Protein AF-A0A953Z7R6-F1 (afdb_monomer_lite)

Secondary structure (DSSP, 8-state):
----HHHHHT-BGGGS---HHHHHHHHHTT--BHHHHHH--HHHHTTSTT--HHHHHHHHHHHHHHHHH-----GGGS-TTSBHHHH---HHHHHHHHTT--BHHHHHHS-HHHHHTSTT--HHHHHHHHHHHSS----TTTTS-HHHHS-BGGGS---HHHHHHHHHTT--BHHHHHHHHHH-TTSS-HHHHHHHHHHHHHHHHHHHSTTTTTSSSS--HHHHHHHHHHTS-HHHHHHHHHHHTSSSS---HHHHHHHHT--HHHHHHHHHHHHHHHHHHHHHHHHHHHHHHHHHHHHTTTEE-GGGSPTTSTT-TTTS-GGGTTHHHHHHHHH-TTT-EEETTEEESS-HHHHHHHHHHHHHHT-GGG-SEEHHHHHHHHHHTT----HHHHHHIIIIIS-EEEEEETTTEEEEEE---SHHHHHHHHHHHTSS---HHHHHHHHHHHH--

pLDDT: mean 79.8, std 13.79, range [37.88, 96.5]

Foldseek 3Di:
DFCDLVNQQADFPVLDPADPLLVQLCVVLVNTGLVSLLPDDQVRSVVRPPDHPVSSVVSNVRSCCSSPPVPGLDPVQQPQADFLVVQDPQPLSVQCVVVVNGGLNSLVPDDLVVSCVRPPDDSVSSSVSCCRSSVRPCQPVNPDDVVQQAAFPVVFPADPQLVVLCVVVVNTGPVSVSVVCVVPVPSDPPVRVVRSVVRSVVVVVCVPPPLNVQCPPLRFQVSLLVVLLVQDDPVLNVLLCQQLPLPHPRDDLVRVCVVVVHDSVVSVVSLVVSLVSCCVVPVSSLVVLLVQLVVQCVVVQFKDALVSGDVSDNLNLVRSDPRRSCSSLSSNCSNCQVQWDDDDRMIGRQHPVLLVVLLVLCCVCPPQVNDWDALVVSQVVCVVVVSHGTPVSNVCCLCPVVVWDWDQDPVRGIITHRRQDDPVSLLVVLVVVVVDDDDPVVSVVVSCVPPPD

Sequence (453 aa):
MTIDREARLAFELAHLQLNKRARDACQHLGLTTVAEALGCTESEFTTAPNCGRKTFESLRQRLHGFVEHAPDIDLSTLALDRELADVSRSPVVAVLAKAGFTTVGHFATTPPEELCTIRGVDADALRRLSQEVLAPIPNGSALLPDELLELRLDELILPDTAVRVVRERGLTTVGDLLSAERDEPDFLDPIGLAAVRREIARTVRRGTDPIVPTLGRESLFEPLLACLLDRIEDAAGLLLTLRIGLDQPAKQPWQIAAEQRRAEAEVLAAETAMRRLLAEECSAVLDRFARTIRSELAATDAILTPDRATPGGLLDPGRAGRAHRDAPLRLAALLFPDEFYFHDGFLSDCPPERHSRVVRALRELCDRDLLPRRLDEVRSELSDRSLETSHEVVVYVLRKSLQRSIEIDADRGEWVHVRVTTVADRLFTLLDEHDEPVPLDTLMFDYRGRHRR

Structure (mmCIF, N/CA/C/O backbone):
data_AF-A0A953Z7R6-F1
#
_entry.id   AF-A0A953Z7R6-F1
#
loop_
_atom_site.group_PDB
_atom_site.id
_atom_site.type_symbol
_atom_site.label_atom_id
_atom_site.label_alt_id
_atom_site.label_comp_id
_atom_site.label_asym_id
_atom_site.label_entity_id
_atom_site.label_seq_id
_atom_site.pdbx_PDB_ins_code
_atom_site.Cartn_x
_atom_site.Cartn_y
_atom_site.Cartn_z
_atom_site.occupancy
_atom_site.B_iso_or_equiv
_atom_site.auth_seq_id
_atom_site.auth_comp_id
_atom_site.auth_asym_id
_atom_site.auth_atom_id
_atom_site.pdbx_PDB_model_num
ATOM 1 N N . MET A 1 1 ? -45.433 -11.188 28.178 1.00 38.50 1 MET A N 1
ATOM 2 C CA . MET A 1 1 ? -46.562 -10.263 28.416 1.00 38.50 1 MET A CA 1
ATOM 3 C C . MET A 1 1 ? -46.243 -9.008 27.626 1.00 38.50 1 MET A C 1
ATOM 5 O O . MET A 1 1 ? -45.285 -8.331 27.967 1.00 38.50 1 MET A O 1
ATOM 9 N N . THR A 1 2 ? -46.924 -8.781 26.509 1.00 38.72 2 THR A N 1
ATOM 10 C CA . THR A 1 2 ? -46.667 -7.656 25.598 1.00 38.72 2 THR A CA 1
ATOM 11 C C . THR A 1 2 ? -47.035 -6.353 26.306 1.00 38.72 2 THR A C 1
ATOM 13 O O . THR A 1 2 ? -48.151 -6.235 26.812 1.00 38.72 2 THR A O 1
ATOM 16 N N . ILE A 1 3 ? -46.107 -5.397 26.410 1.00 52.41 3 ILE A N 1
ATOM 17 C CA . ILE A 1 3 ? -46.421 -4.090 27.001 1.00 52.41 3 ILE A CA 1
ATOM 18 C C . ILE A 1 3 ? -47.136 -3.282 25.922 1.00 52.41 3 ILE A C 1
ATOM 20 O O . ILE A 1 3 ? -46.496 -2.749 25.012 1.00 52.41 3 ILE A O 1
ATOM 24 N N . ASP A 1 4 ? -48.463 -3.227 26.030 1.00 68.56 4 ASP A N 1
ATOM 25 C CA . ASP A 1 4 ? -49.331 -2.455 25.144 1.00 68.56 4 ASP A CA 1
ATOM 26 C C . ASP A 1 4 ? -48.874 -0.986 25.066 1.00 68.56 4 ASP A C 1
ATOM 28 O O . ASP A 1 4 ? -48.318 -0.423 26.015 1.00 68.56 4 ASP A O 1
ATOM 32 N N . ARG A 1 5 ? -49.110 -0.341 23.925 1.00 73.50 5 ARG A N 1
ATOM 33 C CA . ARG A 1 5 ? -48.762 1.059 23.660 1.00 73.50 5 ARG A CA 1
ATOM 34 C C . ARG A 1 5 ? -49.305 1.996 24.741 1.00 73.50 5 ARG A C 1
ATOM 36 O O . ARG A 1 5 ? -48.627 2.957 25.101 1.00 73.50 5 ARG A O 1
ATOM 43 N N . GLU A 1 6 ? -50.485 1.705 25.284 1.00 72.81 6 GLU A N 1
ATOM 44 C CA . GLU A 1 6 ? -51.064 2.455 26.405 1.00 72.81 6 GLU A CA 1
ATOM 45 C C . GLU A 1 6 ? -50.211 2.352 27.679 1.00 72.81 6 GLU A C 1
ATOM 47 O O . GLU A 1 6 ? -49.948 3.362 28.332 1.00 72.81 6 GLU A O 1
ATOM 52 N N . ALA A 1 7 ? -49.673 1.168 27.983 1.00 72.19 7 ALA A N 1
ATOM 53 C CA . ALA A 1 7 ? -48.764 0.972 29.111 1.00 72.19 7 ALA A CA 1
ATOM 54 C C . ALA A 1 7 ? -47.403 1.665 28.895 1.00 72.19 7 ALA A C 1
ATOM 56 O O . ALA A 1 7 ? -46.804 2.156 29.851 1.00 72.19 7 ALA A O 1
ATOM 57 N N . ARG A 1 8 ? -46.936 1.786 27.642 1.00 77.94 8 ARG A N 1
ATOM 58 C CA . ARG A 1 8 ? -45.715 2.549 27.306 1.00 77.94 8 ARG A CA 1
ATOM 59 C C . ARG A 1 8 ? -45.897 4.055 27.506 1.00 77.94 8 ARG A C 1
ATOM 61 O O . ARG A 1 8 ? -44.961 4.737 27.915 1.00 77.94 8 ARG A O 1
ATOM 68 N N . LEU A 1 9 ? -47.092 4.579 27.239 1.00 81.38 9 LEU A N 1
ATOM 69 C CA . LEU A 1 9 ? -47.421 5.992 27.451 1.00 81.38 9 LEU A CA 1
ATOM 70 C C . LEU A 1 9 ? -47.539 6.347 28.941 1.00 81.38 9 LEU A C 1
ATOM 72 O O . LEU A 1 9 ? -47.133 7.440 29.336 1.00 81.38 9 LEU A O 1
ATOM 76 N N . ALA A 1 10 ? -48.025 5.415 29.763 1.00 82.25 10 ALA A N 1
ATOM 77 C CA . ALA A 1 10 ? -48.103 5.562 31.218 1.00 82.25 10 ALA A CA 1
ATOM 78 C C . ALA A 1 10 ? -46.755 5.362 31.942 1.00 82.25 10 ALA A C 1
ATOM 80 O O . ALA A 1 10 ? -46.678 5.533 33.156 1.00 82.25 10 ALA A O 1
ATOM 81 N N . PHE A 1 11 ? -45.690 4.997 31.223 1.00 80.38 11 PHE A N 1
ATOM 82 C CA . PHE A 1 11 ? -44.392 4.679 31.813 1.00 80.38 11 PHE A CA 1
ATOM 83 C C . PHE A 1 11 ? -43.724 5.912 32.442 1.00 80.38 11 PHE A C 1
ATOM 85 O O . PHE A 1 11 ? -43.719 6.997 31.852 1.00 80.38 11 PHE A O 1
ATOM 92 N N . GLU A 1 12 ? -43.126 5.750 33.626 1.00 82.19 12 GLU A N 1
ATOM 93 C CA . GLU A 1 12 ? -42.490 6.859 34.342 1.00 82.19 12 GLU A CA 1
ATOM 94 C C . GLU A 1 12 ? -41.149 7.269 33.711 1.00 82.19 12 GLU A C 1
ATOM 96 O O . GLU A 1 12 ? -40.256 6.449 33.466 1.00 82.19 12 GLU A O 1
ATOM 101 N N . LEU A 1 13 ? -40.949 8.577 33.529 1.00 81.19 13 LEU A N 1
ATOM 102 C CA . LEU A 1 13 ? -39.714 9.147 32.974 1.00 81.19 13 LEU A CA 1
ATOM 103 C C . LEU A 1 13 ? -38.486 8.864 33.850 1.00 81.19 13 LEU A C 1
ATOM 105 O O . LEU A 1 13 ? -37.363 8.835 33.340 1.00 81.19 13 LEU A O 1
ATOM 109 N N . ALA A 1 14 ? -38.685 8.638 35.154 1.00 74.25 14 ALA A N 1
ATOM 110 C CA . ALA A 1 14 ? -37.623 8.302 36.103 1.00 74.25 14 ALA A CA 1
ATOM 111 C C . ALA A 1 14 ? -36.873 7.015 35.719 1.00 74.25 14 ALA A C 1
ATOM 113 O O . ALA A 1 14 ? -35.686 6.870 36.024 1.00 74.25 14 ALA A O 1
ATOM 114 N N . HIS A 1 15 ? -37.544 6.107 35.008 1.00 75.19 15 HIS A N 1
ATOM 115 C CA . HIS A 1 15 ? -36.991 4.832 34.568 1.00 75.19 15 HIS A CA 1
ATOM 116 C C . HIS A 1 15 ? -36.344 4.893 33.178 1.00 75.19 15 HIS A C 1
ATOM 118 O O . HIS A 1 15 ? -35.695 3.932 32.765 1.00 75.19 15 HIS A O 1
ATOM 124 N N . LEU A 1 16 ? -36.445 6.024 32.470 1.00 75.81 16 LEU A N 1
ATOM 125 C CA . LEU A 1 16 ? -35.805 6.212 31.171 1.00 75.81 16 LEU A CA 1
ATOM 126 C C . LEU A 1 16 ? -34.398 6.806 31.304 1.00 75.81 16 LEU A C 1
ATOM 128 O O . LEU A 1 16 ? -34.116 7.701 32.108 1.00 75.81 16 LEU A O 1
ATOM 132 N N . GLN A 1 17 ? -33.489 6.339 30.443 1.00 80.00 17 GLN A N 1
ATOM 133 C CA . GLN A 1 17 ? -32.124 6.862 30.348 1.00 80.00 17 GLN A CA 1
ATOM 134 C C . GLN A 1 17 ? -32.084 8.222 29.634 1.00 80.00 17 GLN A C 1
ATOM 136 O O . GLN A 1 17 ? -31.568 8.362 28.526 1.00 80.00 17 GLN A O 1
ATOM 141 N N . LEU A 1 18 ? -32.636 9.248 30.275 1.00 83.62 18 LEU A N 1
ATOM 142 C CA . LEU A 1 18 ? -32.556 10.624 29.802 1.00 83.62 18 LEU A CA 1
ATOM 143 C C . LEU A 1 18 ? -31.199 11.243 30.158 1.00 83.62 18 LEU A C 1
ATOM 145 O O . LEU A 1 18 ? -30.599 10.941 31.198 1.00 83.62 18 LEU A O 1
ATOM 149 N N . ASN A 1 19 ? -30.716 12.144 29.302 1.00 86.75 19 ASN A N 1
ATOM 150 C CA . ASN A 1 19 ? -29.566 12.972 29.652 1.00 86.75 19 ASN A CA 1
ATOM 151 C C . ASN A 1 19 ? -29.927 13.881 30.846 1.00 86.75 19 ASN A C 1
ATOM 153 O O . ASN A 1 19 ? -31.097 14.200 31.065 1.00 86.75 19 ASN A O 1
ATOM 157 N N . LYS A 1 20 ? -28.921 14.289 31.632 1.00 88.12 20 LYS A N 1
ATOM 158 C CA . LYS A 1 20 ? -29.140 15.035 32.884 1.00 88.12 20 LYS A CA 1
ATOM 159 C C . LYS A 1 20 ? -29.998 16.292 32.678 1.00 88.12 20 LYS A C 1
ATOM 161 O O . LYS A 1 20 ? -30.946 16.495 33.417 1.00 88.12 20 LYS A O 1
ATOM 166 N N . ARG A 1 21 ? -29.724 17.074 31.627 1.00 90.75 21 ARG A N 1
ATOM 167 C CA . ARG A 1 21 ? -30.460 18.316 31.327 1.00 90.75 21 ARG A CA 1
ATOM 168 C C . ARG A 1 21 ? -31.938 18.059 31.026 1.00 90.75 21 ARG A C 1
ATOM 170 O O . ARG A 1 21 ? -32.793 18.752 31.556 1.00 90.75 21 ARG A O 1
ATOM 177 N N . ALA A 1 22 ? -32.237 17.046 30.215 1.00 90.62 22 ALA A N 1
ATOM 178 C CA . ALA A 1 22 ? -33.606 16.666 29.888 1.00 90.62 22 ALA A CA 1
ATOM 179 C C . ALA A 1 22 ? -34.359 16.145 31.119 1.00 90.62 22 ALA A C 1
ATOM 181 O O . ALA A 1 22 ? -35.521 16.493 31.303 1.00 90.62 22 ALA A O 1
ATOM 182 N N . ARG A 1 23 ? -33.693 15.364 31.983 1.00 91.31 23 ARG A N 1
ATOM 183 C CA . ARG A 1 23 ? -34.273 14.894 33.249 1.00 91.31 23 ARG A CA 1
ATOM 184 C C . ARG A 1 23 ? -34.603 16.061 34.181 1.00 91.31 23 ARG A C 1
ATOM 186 O O . ARG A 1 23 ? -35.727 16.135 34.664 1.00 91.31 23 ARG A O 1
ATOM 193 N N . ASP A 1 24 ? -33.653 16.972 34.383 1.00 90.25 24 ASP A N 1
ATOM 194 C CA . ASP A 1 24 ? -33.822 18.135 35.259 1.00 90.25 24 ASP A CA 1
ATOM 195 C C . ASP A 1 24 ? -34.957 19.050 34.748 1.00 90.25 24 ASP A C 1
ATOM 197 O O . ASP A 1 24 ? -35.752 19.551 35.541 1.00 90.25 24 ASP A O 1
ATOM 201 N N . ALA A 1 25 ? -35.103 19.210 33.426 1.00 91.81 25 ALA A N 1
ATOM 202 C CA . ALA A 1 25 ? -36.224 19.944 32.833 1.00 91.81 25 ALA A CA 1
ATOM 203 C C . ALA A 1 25 ? -37.575 19.240 32.992 1.00 91.81 25 ALA A C 1
ATOM 205 O O . ALA A 1 25 ? -38.554 19.901 33.325 1.00 91.81 25 ALA A O 1
ATOM 206 N N . CYS A 1 26 ? -37.642 17.918 32.807 1.00 92.75 26 CYS A N 1
ATOM 207 C CA . CYS A 1 26 ? -38.880 17.170 33.046 1.00 92.75 26 CYS A CA 1
ATOM 208 C C . CYS A 1 26 ? -39.321 17.295 34.510 1.00 92.75 26 CYS A C 1
ATOM 210 O O . CYS A 1 26 ? -40.489 17.554 34.774 1.00 92.75 26 CYS A O 1
ATOM 212 N N . GLN A 1 27 ? -38.376 17.213 35.451 1.00 91.81 27 GLN A N 1
ATOM 213 C CA . GLN A 1 27 ? -38.646 17.422 36.875 1.00 91.81 27 GLN A CA 1
ATOM 214 C C . GLN A 1 27 ? -39.111 18.851 37.176 1.00 91.81 27 GLN A C 1
ATOM 216 O O . GLN A 1 27 ? -40.065 19.034 37.926 1.00 91.81 27 GLN A O 1
ATOM 221 N N . HIS A 1 28 ? -38.473 19.862 36.577 1.00 91.62 28 HIS A N 1
ATOM 222 C CA . HIS A 1 28 ? -38.863 21.262 36.753 1.00 91.62 28 HIS A CA 1
ATOM 223 C C . HIS A 1 28 ? -40.287 21.544 36.257 1.00 91.62 28 HIS A C 1
ATOM 225 O O . HIS A 1 28 ? -41.016 22.313 36.877 1.00 91.62 28 HIS A O 1
ATOM 231 N N . LEU A 1 29 ? -40.681 20.899 35.159 1.00 91.62 29 LEU A N 1
ATOM 232 C CA . LEU A 1 29 ? -41.995 21.044 34.535 1.00 91.62 29 LEU A CA 1
ATOM 233 C C . LEU A 1 29 ? -43.055 20.102 35.130 1.00 91.62 29 LEU A C 1
ATOM 235 O O . LEU A 1 29 ? -44.195 20.119 34.678 1.00 91.62 29 LEU A O 1
ATOM 239 N N . GLY A 1 30 ? -42.697 19.285 36.126 1.00 93.12 30 GLY A N 1
ATOM 240 C CA . GLY A 1 30 ? -43.613 18.329 36.752 1.00 93.12 30 GLY A CA 1
ATOM 241 C C . GLY A 1 30 ? -44.054 17.189 35.830 1.00 93.12 30 GLY A C 1
ATOM 242 O O . GLY A 1 30 ? -45.098 16.593 36.067 1.00 93.12 30 GLY A O 1
ATOM 243 N N . LEU A 1 31 ? -43.279 16.889 34.784 1.00 93.88 31 LEU A N 1
ATOM 244 C CA . LEU A 1 31 ? -43.552 15.799 33.851 1.00 93.88 31 LEU A CA 1
ATOM 245 C C . LEU A 1 31 ? -43.076 14.489 34.481 1.00 93.88 31 LEU A C 1
ATOM 247 O O . LEU A 1 31 ? -41.888 14.322 34.776 1.00 93.88 31 LEU A O 1
ATOM 251 N N . THR A 1 32 ? -44.004 13.563 34.682 1.00 88.19 32 THR A N 1
ATOM 252 C CA . THR A 1 32 ? -43.776 12.280 35.351 1.00 88.19 32 THR A CA 1
ATOM 253 C C . THR A 1 32 ? -43.855 11.102 34.388 1.00 88.19 32 THR A C 1
ATOM 255 O O . THR A 1 32 ? -43.102 10.142 34.557 1.00 88.19 32 THR A O 1
ATOM 258 N N . THR A 1 33 ? -44.667 11.197 33.331 1.00 91.81 33 THR A N 1
ATOM 259 C CA . THR A 1 33 ? -44.896 10.103 32.370 1.00 91.81 33 THR A CA 1
ATOM 260 C C . THR A 1 33 ? -44.428 10.418 30.945 1.00 91.81 33 THR A C 1
ATOM 262 O O . THR A 1 33 ? -44.232 11.575 30.557 1.00 91.81 33 THR A O 1
ATOM 265 N N . VAL A 1 34 ? -44.253 9.371 30.130 1.00 87.94 34 VAL A N 1
ATOM 266 C CA . VAL A 1 34 ? -43.929 9.492 28.695 1.00 87.94 34 VAL A CA 1
ATOM 267 C C . VAL A 1 34 ? -45.002 10.281 27.941 1.00 87.94 34 VAL A C 1
ATOM 269 O O . VAL A 1 34 ? -44.660 11.123 27.109 1.00 87.94 34 VAL A O 1
ATOM 272 N N . ALA A 1 35 ? -46.283 10.053 28.245 1.00 89.56 35 ALA A N 1
ATOM 273 C CA . ALA A 1 35 ? -47.396 10.786 27.644 1.00 89.56 35 ALA A CA 1
ATOM 274 C C . ALA A 1 35 ? -47.308 12.295 27.913 1.00 89.56 35 ALA A C 1
ATOM 276 O O . ALA A 1 35 ? -47.417 13.096 26.984 1.00 89.56 35 ALA A O 1
ATOM 277 N N . GLU A 1 36 ? -47.053 12.677 29.166 1.00 89.62 36 GLU A N 1
ATOM 278 C CA . GLU A 1 36 ? -46.907 14.078 29.573 1.00 89.62 36 GLU A CA 1
ATOM 279 C C . GLU A 1 36 ? -45.730 14.749 28.857 1.00 89.62 36 GLU A C 1
ATOM 281 O O . GLU A 1 36 ? -45.866 15.853 28.328 1.00 89.62 36 GLU A O 1
ATOM 286 N N . ALA A 1 37 ? -44.585 14.067 28.761 1.00 91.69 37 ALA A N 1
ATOM 287 C CA . ALA A 1 37 ? -43.420 14.615 28.071 1.00 91.69 37 ALA A CA 1
ATOM 288 C C . ALA A 1 37 ? -43.586 14.712 26.548 1.00 91.69 37 ALA A C 1
ATOM 290 O O . ALA A 1 37 ? -43.045 15.637 25.941 1.00 91.69 37 ALA A O 1
ATOM 291 N N . LEU A 1 38 ? -44.338 13.804 25.920 1.00 91.12 38 LEU A N 1
ATOM 292 C CA . LEU A 1 38 ? -44.672 13.891 24.493 1.00 91.12 38 LEU A CA 1
ATOM 293 C C . LEU A 1 38 ? -45.708 14.983 24.190 1.00 91.12 38 LEU A C 1
ATOM 295 O O . LEU A 1 38 ? -45.690 15.537 23.088 1.00 91.12 38 LEU A O 1
ATOM 299 N N . GLY A 1 39 ? -46.587 15.284 25.150 1.00 89.50 39 GLY A N 1
ATOM 300 C CA . GLY A 1 39 ? -47.562 16.373 25.070 1.00 89.50 39 GLY A CA 1
ATOM 301 C C . GLY A 1 39 ? -46.963 17.766 25.284 1.00 89.50 39 GLY A C 1
ATOM 302 O O . GLY A 1 39 ? -47.569 18.749 24.867 1.00 89.50 39 GLY A O 1
ATOM 303 N N . CYS A 1 40 ? -45.774 17.856 25.885 1.00 91.75 40 CYS A N 1
ATOM 304 C CA . CYS A 1 40 ? -45.079 19.116 26.140 1.00 91.75 40 CYS A CA 1
ATOM 305 C C . CYS A 1 40 ? -44.565 19.753 24.836 1.00 91.75 40 CYS A C 1
ATOM 307 O O . CYS A 1 40 ? -43.869 19.123 24.030 1.00 91.75 40 CYS A O 1
ATOM 309 N N . THR A 1 41 ? -44.901 21.025 24.620 1.00 92.81 41 THR A N 1
ATOM 310 C CA . THR A 1 41 ? -44.446 21.787 23.450 1.00 92.81 41 THR A CA 1
ATOM 311 C C . THR A 1 41 ? -43.006 22.271 23.617 1.00 92.81 41 THR A C 1
ATOM 313 O O . THR A 1 41 ? -42.503 22.434 24.728 1.00 92.81 41 THR A O 1
ATOM 316 N N . GLU A 1 42 ? -42.323 22.566 22.505 1.00 92.44 42 GLU A N 1
ATOM 317 C CA . GLU A 1 42 ? -40.961 23.123 22.550 1.00 92.44 42 GLU A CA 1
ATOM 318 C C . GLU A 1 42 ? -40.912 24.434 23.349 1.00 92.44 42 GLU A C 1
ATOM 320 O O . GLU A 1 42 ? -39.986 24.661 24.132 1.00 92.44 42 GLU A O 1
ATOM 325 N N . SER A 1 43 ? -41.928 25.286 23.182 1.00 88.38 43 SER A N 1
ATOM 326 C CA . SER A 1 43 ? -42.052 26.554 23.901 1.00 88.38 43 SER A CA 1
ATOM 327 C C . SER A 1 43 ? -42.182 26.363 25.405 1.00 88.38 43 SER A C 1
ATOM 329 O O . SER A 1 43 ? -41.556 27.104 26.149 1.00 88.38 43 SER A O 1
ATOM 331 N N . GLU A 1 44 ? -42.945 25.367 25.859 1.00 89.62 44 GLU A N 1
ATOM 332 C CA . GLU A 1 44 ? -43.081 25.050 27.286 1.00 89.62 44 GLU A CA 1
ATOM 333 C C . GLU A 1 44 ? -41.788 24.438 27.827 1.00 89.62 44 GLU A C 1
ATOM 335 O O . GLU A 1 44 ? -41.288 24.859 28.869 1.00 89.62 44 GLU A O 1
ATOM 340 N N . PHE A 1 45 ? -41.179 23.512 27.082 1.00 92.19 45 PHE A N 1
ATOM 341 C CA . PHE A 1 45 ? -39.968 22.825 27.519 1.00 92.19 45 PHE A CA 1
ATOM 342 C C . PHE A 1 45 ? -38.761 23.759 27.661 1.00 92.19 45 PHE A C 1
ATOM 344 O O . PHE A 1 45 ? -37.953 23.623 28.580 1.00 92.19 45 PHE A O 1
ATOM 351 N N . THR A 1 46 ? -38.634 24.733 26.760 1.00 90.00 46 THR A N 1
ATOM 352 C CA . THR A 1 46 ? -37.534 25.711 26.771 1.00 90.00 46 THR A CA 1
ATOM 353 C C . THR A 1 46 ? -37.672 26.785 27.851 1.00 90.00 46 THR A C 1
ATOM 355 O O . THR A 1 46 ? -36.721 27.533 28.070 1.00 90.00 46 THR A O 1
ATOM 358 N N . THR A 1 47 ? -38.794 26.833 28.584 1.00 90.19 47 THR A N 1
ATOM 359 C CA . THR A 1 47 ? -38.901 27.658 29.800 1.00 90.19 47 THR A CA 1
ATOM 360 C C . THR A 1 47 ? -38.093 27.094 30.971 1.00 90.19 47 THR A C 1
ATOM 362 O O . THR A 1 47 ? -37.734 27.844 31.881 1.00 90.19 47 THR A O 1
ATOM 365 N N . ALA A 1 48 ? -37.757 25.797 30.944 1.00 90.44 48 ALA A N 1
ATOM 366 C CA . ALA A 1 48 ? -36.955 25.171 31.984 1.00 90.44 48 ALA A CA 1
ATOM 367 C C . ALA A 1 48 ? -35.495 25.670 31.950 1.00 90.44 48 ALA A C 1
ATOM 369 O O . ALA A 1 48 ? -34.882 25.772 30.879 1.00 90.44 48 ALA A O 1
ATOM 370 N N . PRO A 1 49 ? -34.886 25.946 33.118 1.00 85.31 49 PRO A N 1
ATOM 371 C CA . PRO A 1 49 ? -33.537 26.488 33.186 1.00 85.31 49 PRO A CA 1
ATOM 372 C C . PRO A 1 49 ? -32.513 25.537 32.553 1.00 85.31 49 PRO A C 1
ATOM 374 O O . PRO A 1 49 ? -32.547 24.323 32.747 1.00 85.31 49 PRO A O 1
ATOM 377 N N . ASN A 1 50 ? -31.553 26.109 31.821 1.00 85.44 50 ASN A N 1
ATOM 378 C CA . ASN A 1 50 ? -30.458 25.389 31.154 1.00 85.44 50 ASN A CA 1
ATOM 379 C C . ASN A 1 50 ? -30.892 24.364 30.087 1.00 85.44 50 ASN A C 1
ATOM 381 O O . ASN A 1 50 ? -30.110 23.471 29.734 1.00 85.44 50 ASN A O 1
ATOM 385 N N . CYS A 1 51 ? -32.098 24.509 29.532 1.00 86.50 51 CYS A N 1
ATOM 386 C CA . CYS A 1 51 ? -32.577 23.703 28.417 1.00 86.50 51 CYS A CA 1
ATOM 387 C C . CYS A 1 51 ? -32.807 24.548 27.168 1.00 86.50 51 CYS A C 1
ATOM 389 O O . CYS A 1 51 ? -33.380 25.628 27.211 1.00 86.50 51 CYS A O 1
ATOM 391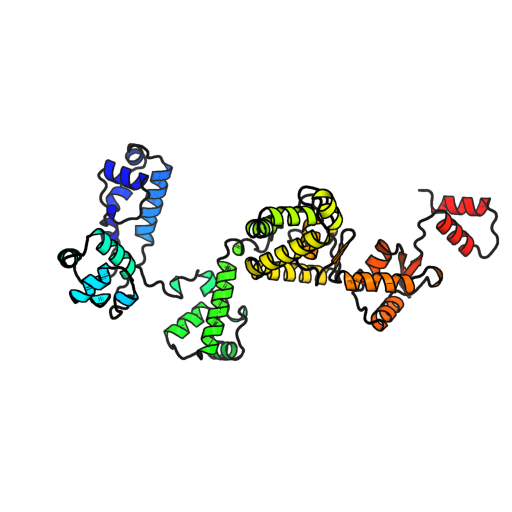 N N . GLY A 1 52 ? -32.320 24.044 26.036 1.00 87.44 52 GLY A N 1
ATOM 392 C CA . GLY A 1 52 ? -32.521 24.656 24.729 1.00 87.44 52 GLY A CA 1
ATOM 393 C C . GLY A 1 52 ? -33.115 23.651 23.754 1.00 87.44 52 GLY A C 1
ATOM 394 O O . GLY A 1 52 ? -33.207 22.459 24.053 1.00 87.44 52 GLY A O 1
ATOM 395 N N . ARG A 1 53 ? -33.448 24.130 22.556 1.00 89.25 53 ARG A N 1
ATOM 396 C CA . ARG A 1 53 ? -34.064 23.347 21.477 1.00 89.25 53 ARG A CA 1
ATOM 397 C C . ARG A 1 53 ? -33.414 21.978 21.234 1.00 89.25 53 ARG A C 1
ATOM 399 O O . ARG A 1 53 ? -34.111 20.977 21.157 1.00 89.25 53 ARG A O 1
ATOM 406 N N . LYS A 1 54 ? -32.078 21.900 21.229 1.00 86.88 54 LYS A N 1
ATOM 407 C CA . LYS A 1 54 ? -31.350 20.627 21.047 1.00 86.88 54 LYS A CA 1
ATOM 408 C C . LYS A 1 54 ? -31.652 19.586 22.134 1.00 86.88 54 LYS A C 1
ATOM 410 O O . LYS A 1 54 ? -31.701 18.393 21.852 1.00 86.88 54 LYS A O 1
ATOM 415 N N . THR A 1 55 ? -31.845 20.022 23.380 1.00 90.19 55 THR A N 1
ATOM 416 C CA . THR A 1 55 ? -32.214 19.126 24.487 1.00 90.19 55 THR A CA 1
ATOM 417 C C . THR A 1 55 ? -33.633 18.592 24.293 1.00 90.19 55 THR A C 1
ATOM 419 O O . THR A 1 55 ? -33.868 17.410 24.529 1.00 90.19 55 THR A O 1
ATOM 422 N N . PHE A 1 56 ? -34.551 19.441 23.819 1.00 91.38 56 PHE A N 1
ATOM 423 C CA . PHE A 1 56 ? -35.931 19.061 23.515 1.00 91.38 56 PHE A CA 1
ATOM 424 C C . PHE A 1 56 ? -36.023 18.081 22.335 1.00 91.38 56 PHE A C 1
ATOM 426 O O . PHE A 1 56 ? -36.682 17.051 22.443 1.00 91.38 56 PHE A O 1
ATOM 433 N N . GLU A 1 57 ? -35.304 18.345 21.240 1.00 88.50 57 GLU A N 1
ATOM 434 C CA . GLU A 1 57 ? -35.233 17.445 20.079 1.00 88.50 57 GLU A CA 1
ATOM 435 C C . GLU A 1 57 ? -34.676 16.066 20.477 1.00 88.50 57 GLU A C 1
ATOM 437 O O . GLU A 1 57 ? -35.265 15.038 20.142 1.00 88.50 57 GLU A O 1
ATOM 442 N N . SER A 1 58 ? -33.603 16.038 21.278 1.00 87.00 58 SER A N 1
ATOM 443 C CA . SER A 1 58 ? -33.021 14.795 21.804 1.00 87.00 58 SER A CA 1
ATOM 444 C C . SER A 1 58 ? -33.987 14.026 22.714 1.00 87.00 58 SER A C 1
ATOM 446 O O . SER A 1 58 ? -34.055 12.798 22.631 1.00 87.00 58 SER A O 1
ATOM 448 N N . LEU A 1 59 ? -34.751 14.727 23.562 1.00 91.00 59 LEU A N 1
ATOM 449 C CA . LEU A 1 59 ? -35.794 14.119 24.389 1.00 91.00 59 LEU A CA 1
ATOM 450 C C . LEU A 1 59 ? -36.886 13.498 23.511 1.00 91.00 59 LEU A C 1
ATOM 452 O O . LEU A 1 59 ? -37.184 12.316 23.669 1.00 91.00 59 LEU A O 1
ATOM 456 N N . ARG A 1 60 ? -37.438 14.257 22.553 1.00 91.06 60 ARG A N 1
ATOM 457 C CA . ARG A 1 60 ? -38.493 13.766 21.655 1.00 91.06 60 ARG A CA 1
ATOM 458 C C . ARG A 1 60 ? -38.053 12.538 20.880 1.00 91.06 60 ARG A C 1
ATOM 460 O O . ARG A 1 60 ? -38.792 11.562 20.858 1.00 91.06 60 ARG A O 1
ATOM 467 N N . GLN A 1 61 ? -36.866 12.565 20.279 1.00 84.38 61 GLN A N 1
ATOM 468 C CA . GLN A 1 61 ? -36.358 11.426 19.517 1.00 84.38 61 GLN A CA 1
ATOM 469 C C . GLN A 1 61 ? -36.278 10.163 20.384 1.00 84.38 61 GLN A C 1
ATOM 471 O O . GLN A 1 61 ? -36.640 9.078 19.937 1.00 84.38 61 GLN A O 1
ATOM 476 N N . ARG A 1 62 ? -35.863 10.304 21.648 1.00 81.62 62 ARG A N 1
ATOM 477 C CA . ARG A 1 62 ? -35.736 9.175 22.571 1.00 81.62 62 ARG A CA 1
ATOM 478 C C . ARG A 1 62 ? -37.083 8.644 23.060 1.00 81.62 62 ARG A C 1
ATOM 480 O O . ARG A 1 62 ? -37.231 7.434 23.188 1.00 81.62 62 ARG A O 1
ATOM 487 N N . LEU A 1 63 ? -38.057 9.522 23.299 1.00 87.50 63 LEU A N 1
ATOM 488 C CA . LEU A 1 63 ? -39.417 9.124 23.679 1.00 87.50 63 LEU A CA 1
ATOM 489 C C . LEU A 1 63 ? -40.164 8.463 22.515 1.00 87.50 63 LEU A C 1
ATOM 491 O O . LEU A 1 63 ? -40.794 7.431 22.720 1.00 87.50 63 LEU A O 1
ATOM 495 N N . HIS A 1 64 ? -40.044 8.997 21.295 1.00 83.94 64 HIS A N 1
ATOM 496 C CA . HIS A 1 64 ? -40.599 8.361 20.091 1.00 83.94 64 HIS A CA 1
ATOM 497 C C . HIS A 1 64 ? -39.950 7.002 19.836 1.00 83.94 64 HIS A C 1
ATOM 499 O O . HIS A 1 64 ? -40.661 6.015 19.685 1.00 83.94 64 HIS A O 1
ATOM 505 N N . GLY A 1 65 ? -38.620 6.908 19.937 1.00 77.56 65 GLY A N 1
ATOM 506 C CA . GLY A 1 65 ? -37.912 5.628 19.863 1.00 77.56 65 GLY A CA 1
ATOM 507 C C . GLY A 1 65 ? -38.383 4.616 20.914 1.00 77.56 65 GLY A C 1
ATOM 508 O O . GLY A 1 65 ? -38.558 3.447 20.598 1.00 77.56 65 GLY A O 1
ATOM 509 N N . PHE A 1 66 ? -38.659 5.050 22.146 1.00 79.19 66 PHE A N 1
ATOM 510 C CA . PHE A 1 66 ? -39.195 4.173 23.191 1.00 79.19 66 PHE A CA 1
ATOM 511 C C . PHE A 1 66 ? -40.622 3.690 22.889 1.00 79.19 66 PHE A C 1
ATOM 513 O O . PHE A 1 66 ? -40.920 2.509 23.045 1.00 79.19 66 PHE A O 1
ATOM 520 N N . VAL A 1 67 ? -41.508 4.575 22.427 1.00 80.88 67 VAL A N 1
ATOM 521 C CA . VAL A 1 67 ? -42.895 4.203 22.108 1.00 80.88 67 VAL A CA 1
ATOM 522 C C . VAL A 1 67 ? -42.952 3.274 20.892 1.00 80.88 67 VAL A C 1
ATOM 524 O O . VAL A 1 67 ? -43.670 2.274 20.930 1.00 80.88 67 VAL A O 1
ATOM 527 N N . GLU A 1 68 ? -42.183 3.580 19.848 1.00 75.25 68 GLU A N 1
ATOM 528 C CA . GLU A 1 68 ? -42.231 2.893 18.553 1.00 75.25 68 GLU A CA 1
ATOM 529 C C . GLU A 1 68 ? -41.344 1.639 18.486 1.00 75.25 68 GLU A C 1
ATOM 531 O O . GLU A 1 68 ? -41.721 0.677 17.826 1.00 75.25 68 GLU A O 1
ATOM 536 N N . HIS A 1 69 ? -40.198 1.619 19.179 1.00 58.31 69 HIS A N 1
ATOM 537 C CA . HIS A 1 69 ? -39.147 0.605 18.989 1.00 58.31 69 HIS A CA 1
ATOM 538 C C . HIS A 1 69 ? -38.700 -0.094 20.282 1.00 58.31 69 HIS A C 1
ATOM 540 O O . HIS A 1 69 ? -37.715 -0.832 20.254 1.00 58.31 69 HIS A O 1
ATOM 546 N N . ALA A 1 70 ? -39.373 0.101 21.426 1.00 51.84 70 ALA A N 1
ATOM 547 C CA . ALA A 1 70 ? -39.078 -0.737 22.588 1.00 51.84 70 ALA A CA 1
ATOM 548 C C . ALA A 1 70 ? -39.371 -2.208 22.229 1.00 51.84 70 ALA A C 1
ATOM 550 O O . ALA A 1 70 ? -40.502 -2.505 21.817 1.00 51.84 70 ALA A O 1
ATOM 551 N N . PRO A 1 71 ? -38.380 -3.115 22.353 1.00 44.56 71 PRO A N 1
ATOM 552 C CA . PRO A 1 71 ? -38.593 -4.525 22.078 1.00 44.56 71 PRO A CA 1
ATOM 553 C C . PRO A 1 71 ? -39.652 -5.039 23.048 1.00 44.56 71 PRO A C 1
ATOM 555 O O . PRO A 1 71 ? -39.571 -4.793 24.254 1.00 44.56 71 PRO A O 1
ATOM 558 N N . ASP A 1 72 ? -40.661 -5.727 22.522 1.00 43.56 72 ASP A N 1
ATOM 559 C CA . ASP A 1 72 ? -41.581 -6.480 23.360 1.00 43.56 72 ASP A CA 1
ATOM 560 C C . ASP A 1 72 ? -40.759 -7.495 24.157 1.00 43.56 72 ASP A C 1
ATOM 562 O O . ASP A 1 72 ? -40.177 -8.421 23.593 1.00 43.56 72 ASP A O 1
ATOM 566 N N . ILE A 1 73 ? -40.651 -7.286 25.473 1.00 44.38 73 ILE A N 1
ATOM 567 C CA . ILE A 1 73 ? -39.960 -8.222 26.358 1.00 44.38 73 ILE A CA 1
ATOM 568 C C . ILE A 1 73 ? -40.858 -9.450 26.479 1.00 44.38 73 ILE A C 1
ATOM 570 O O . ILE A 1 73 ? -41.762 -9.535 27.319 1.00 44.38 73 ILE A O 1
ATOM 574 N N . ASP A 1 74 ? -40.633 -10.407 25.589 1.00 44.34 74 ASP A N 1
ATOM 575 C CA . ASP A 1 74 ? -41.252 -11.708 25.693 1.00 44.34 74 ASP A CA 1
ATOM 576 C C . ASP A 1 74 ? -40.588 -12.479 26.838 1.00 44.34 74 ASP A C 1
ATOM 578 O O . ASP A 1 74 ? -39.472 -12.978 26.717 1.00 44.34 74 ASP A O 1
ATOM 582 N N . LEU A 1 75 ? -41.283 -12.573 27.972 1.00 44.19 75 LEU A N 1
ATOM 583 C CA . LEU A 1 75 ? -40.853 -13.350 29.139 1.00 44.19 75 LEU A CA 1
ATOM 584 C C . LEU A 1 75 ? -40.586 -14.830 28.802 1.00 44.19 75 LEU A C 1
ATOM 586 O O . LEU A 1 75 ? -39.899 -15.493 29.572 1.00 44.19 75 LEU A O 1
ATOM 590 N N . SER A 1 76 ? -41.079 -15.337 27.662 1.00 43.94 76 SER A N 1
ATOM 591 C CA . SER A 1 76 ? -40.752 -16.678 27.159 1.00 43.94 76 SER A CA 1
ATOM 592 C C . SER A 1 76 ? -39.287 -16.826 26.704 1.00 43.94 76 SER A C 1
ATOM 594 O O . SER A 1 76 ? -38.781 -17.941 26.611 1.00 43.94 76 SER A O 1
ATOM 596 N N . THR A 1 77 ? -38.590 -15.708 26.455 1.00 43.88 77 THR A N 1
ATOM 597 C CA . THR A 1 77 ? -37.174 -15.668 26.039 1.00 43.88 77 THR A CA 1
ATOM 598 C C . THR A 1 77 ? -36.196 -15.542 27.206 1.00 43.88 77 THR A C 1
ATOM 600 O O . THR A 1 77 ? -34.995 -15.761 27.038 1.00 43.88 77 THR A O 1
ATOM 603 N N . LEU A 1 78 ? -36.688 -15.223 28.406 1.00 53.59 78 LEU A N 1
ATOM 604 C CA . LEU A 1 78 ? -35.882 -15.288 29.617 1.00 53.59 78 LEU A CA 1
ATOM 605 C C . LEU A 1 78 ? -35.740 -16.762 29.989 1.00 53.59 78 LEU A C 1
ATOM 607 O O . LEU A 1 78 ? -36.732 -17.465 30.154 1.00 53.59 78 LEU A O 1
ATOM 611 N N . ALA A 1 79 ? -34.509 -17.246 30.134 1.00 60.94 79 ALA A N 1
ATOM 612 C CA . ALA A 1 79 ? -34.255 -18.571 30.688 1.00 60.94 79 ALA A CA 1
ATOM 613 C C . ALA A 1 79 ? -34.641 -18.569 32.181 1.00 60.94 79 ALA A C 1
ATOM 615 O O . ALA A 1 79 ? -33.781 -18.408 33.042 1.00 60.94 79 ALA A O 1
ATOM 616 N N . LEU A 1 80 ? -35.940 -18.670 32.488 1.00 66.12 80 LEU A N 1
ATOM 617 C CA . LEU A 1 80 ? -36.505 -18.491 33.833 1.00 66.12 80 LEU A CA 1
ATOM 618 C C . LEU A 1 80 ? -35.914 -19.474 34.856 1.00 66.12 80 LEU A C 1
ATOM 620 O O . LEU A 1 80 ? -35.804 -19.135 36.033 1.00 66.12 80 LEU A O 1
ATOM 624 N N . ASP A 1 81 ? -35.466 -20.641 34.396 1.00 73.38 81 ASP A N 1
ATOM 625 C CA . ASP A 1 81 ? -34.830 -21.669 35.226 1.00 73.38 81 ASP A CA 1
ATOM 626 C C . ASP A 1 81 ? -33.336 -21.411 35.489 1.00 73.38 81 ASP A C 1
ATOM 628 O O . ASP A 1 81 ? -32.722 -22.098 36.302 1.00 73.38 81 ASP A O 1
ATOM 632 N N . ARG A 1 82 ? -32.730 -20.416 34.826 1.00 75.44 82 ARG A N 1
ATOM 633 C CA . ARG A 1 82 ? -31.315 -20.074 35.000 1.00 75.44 82 ARG A CA 1
ATOM 634 C C . ARG A 1 82 ? -31.064 -19.518 36.397 1.00 75.44 82 ARG A C 1
ATOM 636 O O . ARG A 1 82 ? -31.837 -18.697 36.899 1.00 75.44 82 ARG A O 1
ATOM 643 N N . GLU A 1 83 ? -29.946 -19.911 37.000 1.00 83.19 83 GLU A N 1
ATOM 644 C CA . GLU A 1 83 ? -29.536 -19.373 38.292 1.00 83.19 83 GLU A CA 1
ATOM 645 C C . GLU A 1 83 ? -29.145 -17.891 38.174 1.00 83.19 83 GLU A C 1
ATOM 647 O O . GLU A 1 83 ? -28.435 -17.477 37.256 1.00 83.19 83 GLU A O 1
ATOM 652 N N . LEU A 1 84 ? -29.566 -17.071 39.139 1.00 81.19 84 LEU A N 1
ATOM 653 C CA . LEU A 1 84 ? -29.194 -15.652 39.222 1.00 81.19 84 LEU A CA 1
ATOM 654 C C . LEU A 1 84 ? -27.673 -15.450 39.270 1.00 81.19 84 LEU A C 1
ATOM 656 O O . LEU A 1 84 ? -27.164 -14.465 38.733 1.00 81.19 84 LEU A O 1
ATOM 660 N N . ALA A 1 85 ? -26.955 -16.389 39.894 1.00 81.06 85 ALA A N 1
ATOM 661 C CA . ALA A 1 85 ? -25.497 -16.373 40.008 1.00 81.06 85 ALA A CA 1
ATOM 662 C C . ALA A 1 85 ? -24.790 -16.481 38.647 1.00 81.06 85 ALA A C 1
ATOM 664 O O . A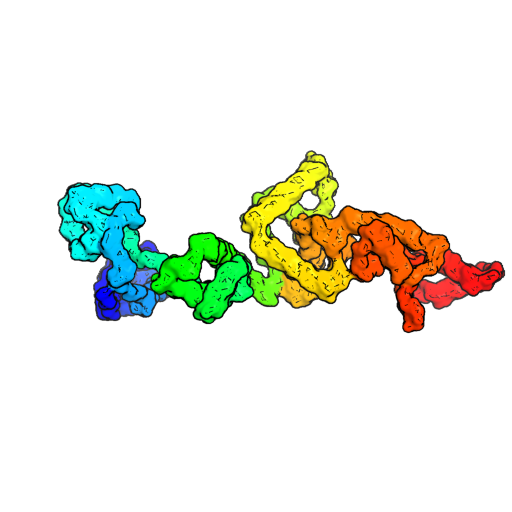LA A 1 85 ? -23.693 -15.944 38.484 1.00 81.06 85 ALA A O 1
ATOM 665 N N . ASP A 1 86 ? -25.439 -17.103 37.658 1.00 75.38 86 ASP A N 1
ATOM 666 C CA . ASP A 1 86 ? -24.918 -17.212 36.296 1.00 75.38 86 ASP A CA 1
ATOM 667 C C . ASP A 1 86 ? -25.138 -15.937 35.478 1.00 75.38 86 ASP A C 1
ATOM 669 O O . ASP A 1 86 ? -24.537 -15.778 34.413 1.00 75.38 86 ASP A O 1
ATOM 673 N N . VAL A 1 87 ? -26.035 -15.054 35.925 1.00 72.44 87 VAL A N 1
ATOM 674 C CA . VAL A 1 87 ? -26.416 -13.823 35.217 1.00 72.44 87 VAL A CA 1
ATOM 675 C C . VAL A 1 87 ? -25.673 -12.614 35.773 1.00 72.44 87 VAL A C 1
ATOM 677 O O . VAL A 1 87 ? -25.196 -11.785 35.003 1.00 72.44 87 VAL A O 1
ATOM 680 N N . SER A 1 88 ? -25.523 -12.521 37.096 1.00 77.00 88 SER A N 1
ATOM 681 C CA . SER A 1 88 ? -24.871 -11.385 37.744 1.00 77.00 88 SER A CA 1
ATOM 682 C C . SER A 1 88 ? -23.962 -11.822 38.887 1.00 77.00 88 SER A C 1
ATOM 684 O O . SER A 1 88 ? -24.312 -12.655 39.720 1.00 77.00 88 SER A O 1
ATOM 686 N N . ARG A 1 89 ? -22.786 -11.187 38.968 1.00 81.31 89 ARG A N 1
ATOM 687 C CA . ARG A 1 89 ? -21.850 -11.324 40.099 1.00 81.31 89 ARG A CA 1
ATOM 688 C C . ARG A 1 89 ? -22.112 -10.304 41.212 1.00 81.31 89 ARG A C 1
ATOM 690 O O . ARG A 1 89 ? -21.264 -10.121 42.086 1.00 81.31 89 ARG A O 1
ATOM 697 N N . SER A 1 90 ? -23.246 -9.605 41.171 1.00 83.12 90 SER A N 1
ATOM 698 C CA . SER A 1 90 ? -23.597 -8.604 42.175 1.00 83.12 90 SER A CA 1
ATOM 699 C C . SER A 1 90 ? -23.649 -9.225 43.581 1.00 83.12 90 SER A C 1
ATOM 701 O O . SER A 1 90 ? -24.222 -10.303 43.754 1.00 83.12 90 SER A O 1
ATOM 703 N N . PRO A 1 91 ? -23.131 -8.543 44.623 1.00 82.19 91 PRO A N 1
ATOM 704 C CA . PRO A 1 91 ? -23.227 -9.011 46.009 1.00 82.19 91 PRO A CA 1
ATOM 705 C C . PRO A 1 91 ? -24.669 -9.280 46.462 1.00 82.19 91 PRO A C 1
ATOM 707 O O . PRO A 1 91 ? -24.902 -10.134 47.318 1.00 82.19 91 PRO A O 1
ATOM 710 N N . VAL A 1 92 ? -25.640 -8.582 45.860 1.00 86.31 92 VAL A N 1
ATOM 711 C CA . VAL A 1 92 ? -27.075 -8.755 46.128 1.00 86.31 92 VAL A CA 1
ATOM 712 C C . VAL A 1 92 ? -27.559 -10.152 45.747 1.00 86.31 92 VAL A C 1
ATOM 714 O O . VAL A 1 92 ? -28.408 -10.697 46.443 1.00 86.31 92 VAL A O 1
ATOM 717 N N . VAL A 1 93 ? -26.977 -10.785 44.725 1.00 88.38 93 VAL A N 1
ATOM 718 C CA . VAL A 1 93 ? -27.345 -12.149 44.313 1.00 88.38 93 VAL A CA 1
ATOM 719 C C . VAL A 1 93 ? -27.082 -13.154 45.432 1.00 88.38 93 VAL A C 1
ATOM 721 O O . VAL A 1 93 ? -27.916 -14.013 45.697 1.00 88.38 93 VAL A O 1
ATOM 724 N N . ALA A 1 94 ? -25.978 -13.010 46.169 1.00 85.69 94 ALA A N 1
ATOM 725 C CA . ALA A 1 94 ? -25.682 -13.879 47.308 1.00 85.69 94 ALA A CA 1
ATOM 726 C C . ALA A 1 94 ? -26.655 -13.670 48.485 1.00 85.69 94 ALA A C 1
ATOM 728 O O . ALA A 1 94 ? -26.917 -14.601 49.248 1.00 85.69 94 ALA A O 1
ATOM 729 N N . VAL A 1 95 ? -27.185 -12.453 48.648 1.00 87.62 95 VAL A N 1
ATOM 730 C CA . VAL A 1 95 ? -28.199 -12.128 49.665 1.00 87.62 95 VAL A CA 1
ATOM 731 C C . VAL A 1 95 ? -29.562 -12.697 49.263 1.00 87.62 95 VAL A C 1
ATOM 733 O O . VAL A 1 95 ? -30.220 -13.335 50.082 1.00 87.62 95 VAL A O 1
ATOM 736 N N . LEU A 1 96 ? -29.943 -12.545 47.994 1.00 87.88 96 LEU A N 1
ATOM 737 C CA . LEU A 1 96 ? -31.172 -13.089 47.414 1.00 87.88 96 LEU A CA 1
ATOM 738 C C . LEU A 1 96 ? -31.190 -14.622 47.422 1.00 87.88 96 LEU A C 1
ATOM 740 O O . LEU A 1 96 ? -32.180 -15.216 47.844 1.00 87.88 96 LEU A O 1
ATOM 744 N N . ALA A 1 97 ? -30.069 -15.265 47.086 1.00 87.25 97 ALA A N 1
ATOM 745 C CA . ALA A 1 97 ? -29.932 -16.718 47.144 1.00 87.25 97 ALA A CA 1
ATOM 746 C C . ALA A 1 97 ? -30.127 -17.259 48.571 1.00 87.25 97 ALA A C 1
ATOM 748 O O . ALA A 1 97 ? -30.811 -18.261 48.769 1.00 87.25 97 ALA A O 1
ATOM 749 N N . LYS A 1 98 ? -29.599 -16.562 49.591 1.00 88.56 98 LYS A N 1
ATOM 750 C CA . LYS A 1 98 ? -29.835 -16.906 51.008 1.00 88.56 98 LYS A CA 1
ATOM 751 C C . LYS A 1 98 ? -31.294 -16.734 51.434 1.00 88.56 98 LYS A C 1
ATOM 753 O O . LYS A 1 98 ? -31.721 -17.400 52.371 1.00 88.56 98 LYS A O 1
ATOM 758 N N . ALA A 1 99 ? -32.033 -15.851 50.767 1.00 85.19 99 ALA A N 1
ATOM 759 C CA . ALA A 1 99 ? -33.460 -15.638 50.977 1.00 85.19 99 ALA A CA 1
ATOM 760 C C . ALA A 1 99 ? -34.349 -16.570 50.123 1.00 85.19 99 ALA A C 1
ATOM 762 O O . ALA A 1 99 ? -35.568 -16.476 50.212 1.00 85.19 99 ALA A O 1
ATOM 763 N N . GLY A 1 100 ? -33.763 -17.485 49.337 1.00 85.94 100 GLY A N 1
ATOM 764 C CA . GLY A 1 100 ? -34.488 -18.473 48.526 1.00 85.94 100 GLY A CA 1
ATOM 765 C C . GLY A 1 100 ? -34.748 -18.062 47.071 1.00 85.94 100 GLY A C 1
ATOM 766 O O . GLY A 1 100 ? -35.310 -18.845 46.306 1.00 85.94 100 GLY A O 1
ATOM 767 N N . PHE A 1 101 ? -34.301 -16.877 46.653 1.00 86.81 101 PHE A N 1
ATOM 768 C CA . PHE A 1 101 ? -34.400 -16.408 45.270 1.00 86.81 101 PHE A CA 1
ATOM 769 C C . PHE A 1 101 ? -33.146 -16.837 44.510 1.00 86.81 101 PHE A C 1
ATOM 771 O O . PHE A 1 101 ? -32.140 -16.128 44.491 1.00 86.81 101 PHE A O 1
ATOM 778 N N . THR A 1 102 ? -33.181 -18.041 43.941 1.00 84.62 102 THR A N 1
ATOM 779 C CA . THR A 1 102 ? -32.036 -18.641 43.238 1.00 84.62 102 THR A CA 1
ATOM 780 C C . THR A 1 102 ? -32.126 -18.523 41.723 1.00 84.62 102 THR A C 1
ATOM 782 O O . THR A 1 102 ? -31.085 -18.501 41.073 1.00 84.62 102 THR A O 1
ATOM 785 N N . THR A 1 103 ? -33.327 -18.391 41.153 1.00 84.56 103 THR A N 1
ATOM 786 C CA . THR A 1 103 ? -33.540 -18.361 39.699 1.00 84.56 103 THR A CA 1
ATOM 787 C C . THR A 1 103 ? -34.000 -16.998 39.190 1.00 84.56 103 THR A C 1
ATOM 789 O O . THR A 1 103 ? -34.614 -16.208 39.916 1.00 84.56 103 THR A O 1
ATOM 792 N N . VAL A 1 104 ? -33.726 -16.737 37.909 1.00 78.19 104 VAL A N 1
ATOM 793 C CA . VAL A 1 104 ? -34.202 -15.550 37.183 1.00 78.19 104 VAL A CA 1
ATOM 794 C C . VAL A 1 104 ? -35.725 -15.463 37.225 1.00 78.19 104 VAL A C 1
ATOM 796 O O . VAL A 1 104 ? -36.264 -14.382 37.439 1.00 78.19 104 VAL A O 1
ATOM 799 N N . GLY A 1 105 ? -36.423 -16.593 37.090 1.00 74.38 105 GLY A N 1
ATOM 800 C CA . GLY A 1 105 ? -37.880 -16.655 37.141 1.00 74.38 105 GLY A CA 1
ATOM 801 C C . GLY A 1 105 ? -38.446 -16.249 38.496 1.00 74.38 105 GLY A C 1
ATOM 802 O O . GLY A 1 105 ? -39.363 -15.429 38.543 1.00 74.38 105 GLY A O 1
ATOM 803 N N . HIS A 1 106 ? -37.871 -16.740 39.599 1.00 79.12 106 HIS A N 1
ATOM 804 C CA . HIS A 1 106 ? -38.294 -16.324 40.940 1.00 79.12 106 HIS A CA 1
ATOM 805 C C . HIS A 1 106 ? -38.081 -14.824 41.149 1.00 79.12 106 HIS A C 1
ATOM 807 O O . HIS A 1 106 ? -38.964 -14.139 41.651 1.00 79.12 106 HIS A O 1
ATOM 813 N N . PHE A 1 107 ? -36.939 -14.293 40.721 1.00 82.62 107 PHE A N 1
ATOM 814 C CA . PHE A 1 107 ? -36.655 -12.867 40.845 1.00 82.62 107 PHE A CA 1
ATOM 815 C C . PHE A 1 107 ? -37.572 -11.996 39.978 1.00 82.62 107 PHE A C 1
ATOM 817 O O . PHE A 1 107 ? -38.113 -11.013 40.470 1.00 82.62 107 PHE A O 1
ATOM 824 N N . ALA A 1 108 ? -37.791 -12.370 38.715 1.00 74.88 108 ALA A N 1
ATOM 825 C CA . ALA A 1 108 ? -38.587 -11.595 37.764 1.00 74.88 108 ALA A CA 1
ATOM 826 C C . ALA A 1 108 ? -40.093 -11.594 38.079 1.00 74.88 108 ALA A C 1
ATOM 828 O O . ALA A 1 108 ? -40.803 -10.681 37.664 1.00 74.88 108 ALA A O 1
ATOM 829 N N . THR A 1 109 ? -40.585 -12.612 38.791 1.00 75.12 109 THR A N 1
ATOM 830 C CA . THR A 1 109 ? -42.003 -12.735 39.174 1.00 75.12 109 THR A CA 1
ATOM 831 C C . THR A 1 109 ? -42.312 -12.190 40.568 1.00 75.12 109 THR A C 1
ATOM 833 O O . THR A 1 109 ? -43.485 -12.035 40.904 1.00 75.12 109 THR A O 1
ATOM 836 N N . THR A 1 110 ? -41.291 -11.863 41.367 1.00 78.12 110 THR A N 1
ATOM 837 C CA . THR A 1 110 ? -41.471 -11.331 42.724 1.00 78.12 110 THR A CA 1
ATOM 838 C C . THR A 1 110 ? -41.578 -9.802 42.700 1.00 78.12 110 THR A C 1
ATOM 840 O O . THR A 1 110 ? -40.731 -9.145 42.088 1.00 78.12 110 THR A O 1
ATOM 843 N N . PRO A 1 111 ? -42.571 -9.199 43.382 1.00 77.50 111 PRO A N 1
ATOM 844 C CA . PRO A 1 111 ? -42.696 -7.750 43.471 1.00 77.50 111 PRO A CA 1
ATOM 845 C C . PRO A 1 111 ? -41.430 -7.094 44.059 1.00 77.50 111 PRO A C 1
ATOM 847 O O . PRO A 1 111 ? -40.906 -7.565 45.073 1.00 77.50 111 PRO A O 1
ATOM 850 N N . PRO A 1 112 ? -40.955 -5.962 43.504 1.00 73.81 112 PRO A N 1
ATOM 851 C CA . PRO A 1 112 ? -39.778 -5.256 44.022 1.00 73.81 112 PRO A CA 1
ATOM 852 C C . PRO A 1 112 ? -39.903 -4.856 45.497 1.00 73.81 112 PRO A C 1
ATOM 854 O O . PRO A 1 112 ? -38.906 -4.806 46.217 1.00 73.81 112 PRO A O 1
ATOM 857 N N . GLU A 1 113 ? -41.131 -4.594 45.949 1.00 77.94 113 GLU A N 1
ATOM 858 C CA . GLU A 1 113 ? -41.465 -4.248 47.331 1.00 77.94 113 GLU A CA 1
ATOM 859 C C . GLU A 1 113 ? -41.107 -5.382 48.295 1.00 77.94 113 GLU A C 1
ATOM 861 O O . GLU A 1 113 ? -40.502 -5.132 49.336 1.00 77.94 113 GLU A O 1
ATOM 866 N N . GLU A 1 114 ? -41.388 -6.630 47.912 1.00 78.50 114 GLU A N 1
ATOM 867 C CA . GLU A 1 114 ? -41.059 -7.820 48.698 1.00 78.50 114 GLU A CA 1
ATOM 868 C C . GLU A 1 114 ? -39.546 -8.053 48.739 1.00 78.50 114 GLU A C 1
ATOM 870 O O . GLU A 1 114 ? -38.985 -8.309 49.806 1.00 78.50 114 GLU A O 1
ATOM 875 N N . LEU A 1 115 ? -38.851 -7.863 47.614 1.00 83.50 115 LEU A N 1
ATOM 876 C CA . LEU A 1 115 ? -37.394 -8.014 47.544 1.00 83.50 115 LEU A CA 1
ATOM 877 C C . LEU A 1 115 ? -36.650 -6.951 48.372 1.00 83.50 115 LEU A C 1
ATOM 879 O O . LEU A 1 115 ? -35.614 -7.247 48.967 1.00 83.50 115 LEU A O 1
ATOM 883 N N . CYS A 1 116 ? -37.196 -5.735 48.474 1.00 83.81 116 CYS A N 1
ATOM 884 C CA . CYS A 1 116 ? -36.644 -4.668 49.317 1.00 83.81 116 CYS A CA 1
ATOM 885 C C . CYS A 1 116 ? -36.804 -4.931 50.824 1.00 83.81 116 CYS A C 1
ATOM 887 O O . CYS A 1 116 ? -36.121 -4.295 51.628 1.00 83.81 116 CYS A O 1
ATOM 889 N N . THR A 1 117 ? -37.671 -5.865 51.238 1.00 84.38 117 THR A N 1
ATOM 890 C CA . THR A 1 117 ? -37.782 -6.253 52.658 1.00 84.38 117 THR A CA 1
ATOM 891 C C . THR A 1 117 ? -36.622 -7.137 53.127 1.00 84.38 117 THR A C 1
ATOM 893 O O . THR A 1 117 ? -36.394 -7.288 54.332 1.00 84.38 117 THR A O 1
ATOM 896 N N . ILE A 1 118 ? -35.849 -7.698 52.191 1.00 86.62 118 ILE A N 1
ATOM 897 C CA . ILE A 1 118 ? -34.726 -8.584 52.485 1.00 86.62 118 ILE A CA 1
ATOM 898 C C . ILE A 1 118 ? -33.556 -7.753 53.017 1.00 86.62 118 ILE A C 1
ATOM 900 O O . ILE A 1 118 ? -33.008 -6.871 52.354 1.00 86.62 118 ILE A O 1
ATOM 904 N N . ARG A 1 119 ? -33.134 -8.057 54.247 1.00 82.69 119 ARG A N 1
ATOM 905 C CA . ARG A 1 119 ? -32.065 -7.322 54.929 1.00 82.69 119 ARG A CA 1
ATOM 906 C C . ARG A 1 119 ? -30.760 -7.369 54.125 1.00 82.69 119 ARG A C 1
ATOM 908 O O . ARG A 1 119 ? -30.158 -8.429 53.979 1.00 82.69 119 ARG A O 1
ATOM 915 N N . GLY A 1 120 ? -30.288 -6.197 53.695 1.00 79.75 120 GLY A N 1
ATOM 916 C CA . GLY A 1 120 ? -29.059 -6.043 52.905 1.00 79.75 120 GLY A CA 1
ATOM 917 C C . GLY A 1 120 ? -29.289 -5.863 51.403 1.00 79.75 120 GLY A C 1
ATOM 918 O O . GLY A 1 120 ? -28.313 -5.763 50.664 1.00 79.75 120 GLY A O 1
ATOM 919 N N . VAL A 1 121 ? -30.547 -5.796 50.962 1.00 84.62 121 VAL A N 1
ATOM 920 C CA . VAL A 1 121 ? -30.924 -5.434 49.594 1.00 84.62 121 VAL A CA 1
ATOM 921 C C . VAL A 1 121 ? -31.372 -3.975 49.587 1.00 84.62 121 VAL A C 1
ATOM 923 O O . VAL A 1 121 ? -32.386 -3.628 50.186 1.00 84.62 121 VAL A O 1
ATOM 926 N N . ASP A 1 122 ? -30.592 -3.104 48.950 1.00 84.81 122 ASP A N 1
ATOM 927 C CA . ASP A 1 122 ? -30.977 -1.708 48.747 1.00 84.81 122 ASP A CA 1
ATOM 928 C C . ASP A 1 122 ? -31.715 -1.526 47.406 1.00 84.81 122 ASP A C 1
ATOM 930 O O . ASP A 1 122 ? -31.519 -2.287 46.453 1.00 84.81 122 ASP A O 1
ATOM 934 N N . ALA A 1 123 ? -32.588 -0.516 47.330 1.00 75.94 123 ALA A N 1
ATOM 935 C CA . ALA A 1 123 ? -33.431 -0.280 46.157 1.00 75.94 123 ALA A CA 1
ATOM 936 C C . ALA A 1 123 ? -32.627 0.084 44.893 1.00 75.94 123 ALA A C 1
ATOM 938 O O . ALA A 1 123 ? -33.070 -0.185 43.775 1.00 75.94 123 ALA A O 1
ATOM 939 N N . ASP A 1 124 ? -31.441 0.682 45.039 1.00 71.38 124 ASP A N 1
ATOM 940 C CA . ASP A 1 124 ? -30.567 1.008 43.909 1.00 71.38 124 ASP A CA 1
ATOM 941 C C . ASP A 1 124 ? -29.899 -0.251 43.341 1.00 71.38 124 ASP A C 1
ATOM 943 O O . ASP A 1 124 ? -29.775 -0.401 42.125 1.00 71.38 124 ASP A O 1
ATOM 947 N N . ALA A 1 125 ? -29.476 -1.166 44.202 1.00 76.81 125 ALA A N 1
ATOM 948 C CA . ALA A 1 125 ? -28.826 -2.412 43.854 1.00 76.81 125 ALA A CA 1
ATOM 949 C C . ALA A 1 125 ? -29.838 -3.418 43.302 1.00 76.81 125 ALA A C 1
ATOM 951 O O . ALA A 1 125 ? -29.527 -4.108 42.331 1.00 76.81 125 ALA A O 1
ATOM 952 N N . LEU A 1 126 ? -31.071 -3.422 43.824 1.00 80.12 126 LEU A N 1
ATOM 953 C CA . LEU A 1 126 ? -32.187 -4.152 43.227 1.00 80.12 126 LEU A CA 1
ATOM 954 C C . LEU A 1 126 ? -32.505 -3.625 41.822 1.00 80.12 126 LEU A C 1
ATOM 956 O O . LEU A 1 126 ? -32.695 -4.415 40.900 1.00 80.12 126 LEU A O 1
ATOM 960 N N . ARG A 1 127 ? -32.504 -2.299 41.625 1.00 74.94 127 ARG A N 1
ATOM 961 C CA . ARG A 1 127 ? -32.721 -1.684 40.306 1.00 74.94 127 ARG A CA 1
ATOM 962 C C . ARG A 1 127 ? -31.634 -2.081 39.309 1.00 74.94 127 ARG A C 1
ATOM 964 O O . ARG A 1 127 ? -31.958 -2.436 38.182 1.00 74.94 127 ARG A O 1
ATOM 971 N N . ARG A 1 128 ? -30.360 -2.054 39.717 1.00 74.69 128 ARG A N 1
ATOM 972 C CA . ARG A 1 128 ? -29.230 -2.484 38.871 1.00 74.69 128 ARG A CA 1
ATOM 973 C C . ARG A 1 128 ? -29.317 -3.965 38.526 1.00 74.69 128 ARG A C 1
ATOM 975 O O . ARG A 1 128 ? -29.186 -4.320 37.364 1.00 74.69 128 ARG A O 1
ATOM 982 N N . LEU A 1 129 ? -29.608 -4.812 39.512 1.00 78.62 129 LEU A N 1
ATOM 983 C CA . LEU A 1 129 ? -29.775 -6.242 39.276 1.00 78.62 129 LEU A CA 1
ATOM 984 C C . LEU A 1 129 ? -30.976 -6.520 38.366 1.00 78.62 129 LEU A C 1
ATOM 986 O O . LEU A 1 129 ? -30.877 -7.345 37.472 1.00 78.62 129 LEU A O 1
ATOM 990 N N . SER A 1 130 ? -32.078 -5.787 38.528 1.00 73.94 130 SER A N 1
ATOM 991 C CA . SER A 1 130 ? -33.240 -5.888 37.637 1.00 73.94 130 SER A CA 1
ATOM 992 C C . SER A 1 130 ? -32.883 -5.504 36.208 1.00 73.94 130 SER A C 1
ATOM 994 O O . SER A 1 130 ? -33.309 -6.171 35.278 1.00 73.94 130 SER A O 1
ATOM 996 N N . GLN A 1 131 ? -32.053 -4.478 36.019 1.00 69.88 131 GLN A N 1
ATOM 997 C CA . GLN A 1 131 ? -31.547 -4.107 34.698 1.00 69.88 131 GLN A CA 1
ATOM 998 C C . GLN A 1 131 ? -30.624 -5.173 34.103 1.00 69.88 131 GLN A C 1
ATOM 1000 O O . GLN A 1 131 ? -30.674 -5.382 32.902 1.00 69.88 131 GLN A O 1
ATOM 1005 N N . GLU A 1 132 ? -29.808 -5.852 34.909 1.00 72.00 132 GLU A N 1
ATOM 1006 C CA . GLU A 1 132 ? -28.925 -6.930 34.442 1.00 72.00 132 GLU A CA 1
ATOM 1007 C C . GLU A 1 132 ? -29.687 -8.228 34.136 1.00 72.00 132 GLU A C 1
ATOM 1009 O O . GLU A 1 132 ? -29.375 -8.913 33.168 1.00 72.00 132 GLU A O 1
ATOM 1014 N N . VAL A 1 133 ? -30.693 -8.562 34.947 1.00 68.62 133 VAL A N 1
ATOM 1015 C CA . VAL A 1 133 ? -31.467 -9.810 34.856 1.00 68.62 133 VAL A CA 1
ATOM 1016 C C . VAL A 1 133 ? -32.592 -9.719 33.825 1.00 68.62 133 VAL A C 1
ATOM 1018 O O . VAL A 1 133 ? -32.881 -10.703 33.151 1.00 68.62 133 VAL A O 1
ATOM 1021 N N . LEU A 1 134 ? -33.222 -8.546 33.698 1.00 61.72 134 LEU A N 1
ATOM 1022 C CA . LEU A 1 134 ? -34.281 -8.271 32.722 1.00 61.72 134 LEU A CA 1
ATOM 1023 C C . LEU A 1 134 ? -33.747 -7.607 31.450 1.00 61.72 134 LEU A C 1
ATOM 1025 O O . LEU A 1 134 ? -34.529 -7.349 30.533 1.00 61.72 134 LEU A O 1
ATOM 1029 N N . ALA A 1 135 ? -32.439 -7.324 31.370 1.00 53.41 135 ALA A N 1
ATOM 1030 C CA . ALA A 1 135 ? -31.825 -7.058 30.079 1.00 53.41 135 ALA A CA 1
ATOM 1031 C C . ALA A 1 135 ? -32.103 -8.277 29.191 1.00 53.41 135 ALA A C 1
ATOM 1033 O O . ALA A 1 135 ? -31.824 -9.401 29.619 1.00 53.41 135 ALA A O 1
ATOM 1034 N N . PRO A 1 136 ? -32.668 -8.087 27.985 1.00 46.34 136 PRO A N 1
ATOM 1035 C CA . PRO A 1 136 ? -32.864 -9.195 27.067 1.00 46.34 136 PRO A CA 1
ATOM 1036 C C . PRO A 1 136 ? -31.523 -9.906 26.916 1.00 46.34 136 PRO A C 1
ATOM 1038 O O . PRO A 1 136 ? -30.525 -9.251 26.602 1.00 46.34 136 PRO A O 1
ATOM 1041 N N . ILE A 1 137 ? -31.490 -11.219 27.196 1.00 43.25 137 ILE A N 1
ATOM 1042 C CA . ILE A 1 137 ? -30.310 -12.038 26.915 1.00 43.25 137 ILE A CA 1
ATOM 1043 C C . ILE A 1 137 ? -30.037 -11.790 25.442 1.00 43.25 137 ILE A C 1
ATOM 1045 O O . ILE A 1 137 ? -30.902 -12.080 24.611 1.00 43.25 137 ILE A O 1
ATOM 1049 N N . PRO A 1 138 ? -28.911 -11.159 25.108 1.00 39.78 138 PRO A N 1
ATOM 1050 C CA . PRO A 1 138 ? -28.779 -10.633 23.781 1.00 39.78 138 PRO A CA 1
ATOM 1051 C C . PRO A 1 138 ? -28.529 -11.841 22.874 1.00 39.78 138 PRO A C 1
ATOM 1053 O O . PRO A 1 138 ? -27.494 -12.504 22.960 1.00 39.78 138 PRO A O 1
ATOM 1056 N N . ASN A 1 139 ? -29.563 -12.212 22.111 1.00 44.44 139 ASN A N 1
ATOM 1057 C CA . ASN A 1 139 ? -29.549 -13.379 21.239 1.00 44.44 139 ASN A CA 1
ATOM 1058 C C . ASN A 1 139 ? -28.327 -13.272 20.327 1.00 44.44 139 ASN A C 1
ATOM 1060 O O . ASN A 1 139 ? -28.092 -12.217 19.742 1.00 44.44 139 ASN A O 1
ATOM 1064 N N . GLY A 1 140 ? -27.575 -14.360 20.161 1.00 43.28 140 GLY A N 1
ATOM 1065 C CA . GLY A 1 140 ? -26.426 -14.374 19.252 1.00 43.28 140 GLY A CA 1
ATOM 1066 C C . GLY A 1 140 ? -26.784 -13.946 17.822 1.00 43.28 140 GLY A C 1
ATOM 1067 O O . GLY A 1 140 ? -25.927 -13.406 17.139 1.00 43.28 140 GLY A O 1
ATOM 1068 N N . SER A 1 141 ? -28.044 -14.113 17.401 1.00 43.47 141 SER A N 1
ATOM 1069 C CA . SER A 1 141 ? -28.582 -13.582 16.143 1.00 43.47 141 SER A CA 1
ATOM 1070 C C . SER A 1 141 ? -29.102 -12.141 16.244 1.00 43.47 141 SER A C 1
ATOM 1072 O O . SER A 1 141 ? -28.843 -11.365 15.340 1.00 43.47 141 SER A O 1
ATOM 1074 N N . ALA A 1 142 ? -29.768 -11.737 17.335 1.00 44.50 142 ALA A N 1
ATOM 1075 C CA . ALA A 1 142 ? -30.299 -10.367 17.487 1.00 44.50 142 ALA A CA 1
ATOM 1076 C C . ALA A 1 142 ? -29.237 -9.318 17.876 1.00 44.50 142 ALA A C 1
ATOM 1078 O O . ALA A 1 142 ? -29.524 -8.125 17.910 1.00 44.50 142 ALA A O 1
ATOM 1079 N N . LEU A 1 143 ? -28.022 -9.760 18.213 1.00 51.25 143 LEU A N 1
ATOM 1080 C CA . LEU A 1 143 ? -26.840 -8.911 18.385 1.00 51.25 143 LEU A CA 1
ATOM 1081 C C . LEU A 1 143 ? -26.091 -8.640 17.090 1.00 51.25 143 LEU A C 1
ATOM 1083 O O . LEU A 1 143 ? -25.234 -7.754 17.060 1.00 51.25 143 LEU A O 1
ATOM 1087 N N . LEU A 1 144 ? -26.332 -9.457 16.069 1.00 55.81 144 LEU A N 1
ATOM 1088 C CA . LEU A 1 144 ? -25.685 -9.282 14.788 1.00 55.81 144 LEU A CA 1
ATOM 1089 C C . LEU A 1 144 ? -26.537 -8.304 13.970 1.00 55.81 144 LEU A C 1
ATOM 1091 O O . LEU A 1 144 ? -27.749 -8.489 13.896 1.00 55.81 144 LEU A O 1
ATOM 1095 N N . PRO A 1 145 ? -25.925 -7.261 13.387 1.00 61.94 145 PRO A N 1
ATOM 1096 C CA . PRO A 1 145 ? -26.563 -6.435 12.369 1.00 61.94 145 PRO A CA 1
ATOM 1097 C C . PRO A 1 145 ? -27.204 -7.300 11.277 1.00 61.94 145 PRO A C 1
ATOM 1099 O O . PRO A 1 145 ? -26.659 -8.358 10.942 1.00 61.94 145 PRO A O 1
ATOM 1102 N N . ASP A 1 146 ? -28.318 -6.846 10.702 1.00 66.31 146 ASP A N 1
ATOM 1103 C CA . ASP A 1 146 ? -29.032 -7.570 9.640 1.00 66.31 146 ASP A CA 1
ATOM 1104 C C . ASP A 1 146 ? -28.095 -7.908 8.467 1.00 66.31 146 ASP A C 1
ATOM 1106 O O . ASP A 1 146 ? -28.137 -9.008 7.923 1.00 66.31 146 ASP A O 1
ATOM 1110 N N . GLU A 1 147 ? -27.131 -7.033 8.170 1.00 65.06 147 GLU A N 1
ATOM 1111 C CA . GLU A 1 147 ? -26.119 -7.241 7.131 1.00 65.06 147 GLU A CA 1
ATOM 1112 C C . GLU A 1 147 ? -25.212 -8.453 7.403 1.00 65.06 147 GLU A C 1
ATOM 1114 O O . GLU A 1 147 ? -24.712 -9.091 6.477 1.00 65.06 147 GLU A O 1
ATOM 1119 N N . LEU A 1 148 ? -24.977 -8.780 8.678 1.00 67.38 148 LEU A N 1
ATOM 1120 C CA . LEU A 1 148 ? -24.212 -9.960 9.077 1.00 67.38 148 LEU A CA 1
ATOM 1121 C C . LEU A 1 148 ? -25.065 -11.225 9.077 1.00 67.38 148 LEU A C 1
ATOM 1123 O O . LEU A 1 148 ? -24.513 -12.302 8.872 1.00 67.38 148 LEU A O 1
ATOM 1127 N N . LEU A 1 149 ? -26.377 -11.107 9.284 1.00 74.12 149 LEU A N 1
ATOM 1128 C CA . LEU A 1 149 ? -27.314 -12.223 9.155 1.00 74.12 149 LEU A CA 1
ATOM 1129 C C . LEU A 1 149 ? -27.532 -12.594 7.684 1.00 74.12 149 LEU A C 1
ATOM 1131 O O . LEU A 1 149 ? -27.605 -13.778 7.367 1.00 74.12 149 LEU A O 1
ATOM 1135 N N . GLU A 1 150 ? -27.554 -11.606 6.790 1.00 78.38 150 GLU A N 1
ATOM 1136 C CA . GLU A 1 150 ? -27.690 -11.788 5.339 1.00 78.38 150 GLU A CA 1
ATOM 1137 C C . GLU A 1 150 ? -26.389 -12.227 4.644 1.00 78.38 150 GLU A C 1
ATOM 1139 O O . GLU A 1 150 ? -26.414 -12.618 3.473 1.00 78.38 150 GLU A O 1
ATOM 1144 N N . LEU A 1 151 ? -25.248 -12.197 5.345 1.00 75.12 151 LEU A N 1
ATOM 1145 C CA . LEU A 1 151 ? -23.957 -12.586 4.783 1.00 75.12 151 LEU A CA 1
ATOM 1146 C C . LEU A 1 151 ? -23.998 -14.029 4.273 1.00 75.12 151 LEU A C 1
ATOM 1148 O O . LEU A 1 151 ? -24.332 -14.962 5.012 1.00 75.12 151 LEU A O 1
ATOM 1152 N N . ARG A 1 152 ? -23.603 -14.221 3.013 1.00 79.06 152 ARG A N 1
ATOM 1153 C CA . ARG A 1 152 ? -23.627 -15.540 2.390 1.00 79.06 152 ARG A CA 1
ATOM 1154 C C . ARG A 1 152 ? -22.504 -16.435 2.908 1.00 79.06 152 ARG A C 1
ATOM 1156 O O . ARG A 1 152 ? -21.355 -16.020 3.049 1.00 79.06 152 ARG A O 1
ATOM 1163 N N . LEU A 1 153 ? -22.821 -17.706 3.137 1.00 75.94 153 LEU A N 1
ATOM 1164 C CA . LEU A 1 153 ? -21.872 -18.685 3.678 1.00 75.94 153 LEU A CA 1
ATOM 1165 C C . LEU A 1 153 ? -20.750 -19.054 2.698 1.00 75.94 153 LEU A C 1
ATOM 1167 O O . LEU A 1 153 ? -19.700 -19.517 3.134 1.00 75.94 153 LEU A O 1
ATOM 1171 N N . ASP A 1 154 ? -20.939 -18.840 1.394 1.00 74.44 154 ASP A N 1
ATOM 1172 C CA . ASP A 1 154 ? -19.903 -19.044 0.374 1.00 74.44 154 ASP A CA 1
ATOM 1173 C C . ASP A 1 154 ? -18.852 -17.923 0.332 1.00 74.44 154 ASP A C 1
ATOM 1175 O O . ASP A 1 154 ? -17.788 -18.106 -0.259 1.00 74.44 154 ASP A O 1
ATOM 1179 N N . GLU A 1 155 ? -19.105 -16.802 1.007 1.00 67.00 155 GLU A N 1
ATOM 1180 C CA . GLU A 1 155 ? -18.127 -15.731 1.226 1.00 67.00 155 GLU A CA 1
ATOM 1181 C C . GLU A 1 155 ? -17.245 -15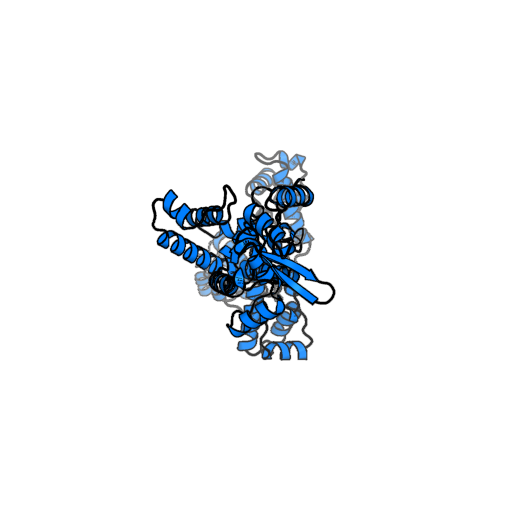.985 2.465 1.00 67.00 155 GLU A C 1
ATOM 1183 O O . GLU A 1 155 ? -16.235 -15.304 2.672 1.00 67.00 155 GLU A O 1
ATOM 1188 N N . LEU A 1 156 ? -17.594 -16.985 3.285 1.00 70.94 156 LEU A N 1
ATOM 1189 C CA . LEU A 1 156 ? -16.836 -17.399 4.462 1.00 70.94 156 LEU A CA 1
ATOM 1190 C C . LEU A 1 156 ? -15.853 -18.528 4.123 1.00 70.94 156 LEU A C 1
ATOM 1192 O O . LEU A 1 156 ? -16.171 -19.476 3.408 1.00 70.94 156 LEU A O 1
ATOM 1196 N N . ILE A 1 157 ? -14.650 -18.469 4.701 1.00 69.94 157 ILE A N 1
ATOM 1197 C CA . ILE A 1 157 ? -13.642 -19.531 4.556 1.00 69.94 157 ILE A CA 1
ATOM 1198 C C . ILE A 1 157 ? -13.949 -20.643 5.564 1.00 69.94 157 ILE A C 1
ATOM 1200 O O . ILE A 1 157 ? -13.365 -20.714 6.643 1.00 69.94 157 ILE A O 1
ATOM 1204 N N . LEU A 1 158 ? -14.914 -21.494 5.230 1.00 72.44 158 LEU A N 1
ATOM 1205 C CA . LEU A 1 158 ? -15.341 -22.602 6.082 1.00 72.44 158 LEU A CA 1
ATOM 1206 C C . LEU A 1 158 ? -14.545 -23.888 5.780 1.00 72.44 158 LEU A C 1
ATOM 1208 O O . LEU A 1 158 ? -14.165 -24.114 4.631 1.00 72.44 158 LEU A O 1
ATOM 1212 N N . PRO A 1 159 ? -14.311 -24.767 6.774 1.00 72.50 159 PRO A N 1
ATOM 1213 C CA . PRO A 1 159 ? -13.756 -26.099 6.528 1.00 72.50 159 PRO A CA 1
ATOM 1214 C C . PRO A 1 159 ? -14.668 -26.927 5.615 1.00 72.50 159 PRO A C 1
ATOM 1216 O O . PRO A 1 159 ? -15.890 -26.841 5.736 1.00 72.50 159 PRO A O 1
ATOM 1219 N N . ASP A 1 160 ? -14.097 -27.806 4.787 1.00 72.38 160 ASP A N 1
ATOM 1220 C CA . ASP A 1 160 ? -14.849 -28.659 3.846 1.00 72.38 160 ASP A CA 1
ATOM 1221 C C . ASP A 1 160 ? -15.967 -29.472 4.518 1.00 72.38 160 ASP A C 1
ATOM 1223 O O . ASP A 1 160 ? -17.032 -29.696 3.938 1.00 72.38 160 ASP A O 1
ATOM 1227 N N . THR A 1 161 ? -15.751 -29.884 5.770 1.00 73.00 161 THR A N 1
ATOM 1228 C CA . THR A 1 161 ? -16.749 -30.587 6.583 1.00 73.00 161 THR A CA 1
ATOM 1229 C C . THR A 1 161 ? -17.973 -29.719 6.866 1.00 73.00 161 THR A C 1
ATOM 1231 O O . THR A 1 161 ? -19.095 -30.197 6.711 1.00 73.00 161 THR A O 1
ATOM 1234 N N . ALA A 1 162 ? -17.774 -28.444 7.204 1.00 72.38 162 ALA A N 1
ATOM 1235 C CA . ALA A 1 162 ? -18.847 -27.482 7.429 1.00 72.38 162 ALA A CA 1
ATOM 1236 C C . ALA A 1 162 ? -19.519 -27.075 6.109 1.00 72.38 162 ALA A C 1
ATOM 1238 O O . ALA A 1 162 ? -20.743 -27.061 6.038 1.00 72.38 162 ALA A O 1
ATOM 1239 N N . VAL A 1 163 ? -18.744 -26.836 5.041 1.00 75.62 163 VAL A N 1
ATOM 1240 C CA . VAL A 1 163 ? -19.275 -26.500 3.703 1.00 75.62 163 VAL A CA 1
ATOM 1241 C C . VAL A 1 163 ? -20.220 -27.586 3.190 1.00 75.62 163 VAL A C 1
ATOM 1243 O O . VAL A 1 163 ? -21.280 -27.279 2.644 1.00 75.62 163 VAL A O 1
ATOM 1246 N N . ARG A 1 164 ? -19.858 -28.860 3.373 1.00 77.06 164 ARG A N 1
ATOM 1247 C CA . ARG A 1 164 ? -20.692 -29.991 2.958 1.00 77.06 164 ARG A CA 1
ATOM 1248 C C . ARG A 1 164 ? -22.020 -30.028 3.718 1.00 77.06 164 ARG A C 1
ATOM 1250 O O . ARG A 1 164 ? -23.062 -30.068 3.074 1.00 77.06 164 ARG A O 1
ATOM 1257 N N . VAL A 1 165 ? -21.984 -29.952 5.050 1.00 78.44 165 VAL A N 1
ATOM 1258 C CA . VAL A 1 165 ? -23.189 -29.993 5.904 1.00 78.44 165 VAL A CA 1
ATOM 1259 C C . VAL A 1 165 ? -24.120 -28.810 5.617 1.00 78.44 165 VAL A C 1
ATOM 1261 O O . VAL A 1 165 ? -25.332 -28.977 5.498 1.00 78.44 165 VAL A O 1
ATOM 1264 N N . VAL A 1 166 ? -23.546 -27.619 5.432 1.00 81.44 166 VAL A N 1
ATOM 1265 C CA . VAL A 1 166 ? -24.265 -26.392 5.067 1.00 81.44 166 VAL A CA 1
ATOM 1266 C C . VAL A 1 166 ? -24.980 -26.541 3.722 1.00 81.44 166 VAL A C 1
ATOM 1268 O O . VAL A 1 166 ? -26.168 -26.234 3.616 1.00 81.44 166 VAL A O 1
ATOM 1271 N N . ARG A 1 167 ? -24.287 -27.067 2.701 1.00 80.81 167 ARG A N 1
ATOM 1272 C CA . ARG A 1 167 ? -24.862 -27.284 1.364 1.00 80.81 167 ARG A CA 1
ATOM 1273 C C . ARG A 1 167 ? -25.932 -28.368 1.344 1.00 80.81 167 ARG A C 1
ATOM 1275 O O . ARG A 1 167 ? -26.951 -28.183 0.688 1.00 80.81 167 ARG A O 1
ATOM 1282 N N . GLU A 1 168 ? -25.720 -29.475 2.053 1.00 83.19 168 GLU A N 1
ATOM 1283 C CA . GLU A 1 168 ? -26.691 -30.574 2.150 1.00 83.19 168 GLU A CA 1
ATOM 1284 C C . GLU A 1 168 ? -28.020 -30.118 2.767 1.00 83.19 168 GLU A C 1
ATOM 1286 O O . GLU A 1 168 ? -29.072 -30.653 2.421 1.00 83.19 168 GLU A O 1
ATOM 1291 N N . ARG A 1 169 ? -27.984 -29.092 3.626 1.00 79.38 169 ARG A N 1
ATOM 1292 C CA . ARG A 1 169 ? -29.171 -28.500 4.257 1.00 79.38 169 ARG A CA 1
ATOM 1293 C C . ARG A 1 169 ? -29.707 -27.249 3.566 1.00 79.38 169 ARG A C 1
ATOM 1295 O O . ARG A 1 169 ? -30.689 -26.682 4.034 1.00 79.38 169 ARG A O 1
ATOM 1302 N N . GLY A 1 170 ? -29.099 -26.828 2.457 1.00 83.62 170 GLY A N 1
ATOM 1303 C CA . GLY A 1 170 ? -29.543 -25.656 1.702 1.00 83.62 170 GLY A CA 1
ATOM 1304 C C . GLY A 1 170 ? -29.420 -24.338 2.471 1.00 83.62 170 GLY A C 1
ATOM 1305 O O . GLY A 1 170 ? -30.126 -23.390 2.143 1.00 83.62 170 GLY A O 1
ATOM 1306 N N . LEU A 1 171 ? -28.548 -24.273 3.481 1.00 87.50 171 LEU A N 1
ATOM 1307 C CA . LEU A 1 171 ? -28.302 -23.047 4.236 1.00 87.50 171 LEU A CA 1
ATOM 1308 C C . LEU A 1 171 ? -27.438 -22.123 3.379 1.00 87.50 171 LEU A C 1
ATOM 1310 O O . LEU A 1 171 ? -26.400 -22.537 2.853 1.00 87.50 171 LEU A O 1
ATOM 1314 N N . THR A 1 172 ? -27.870 -20.878 3.225 1.00 81.00 172 THR A N 1
ATOM 1315 C CA . THR A 1 172 ? -27.218 -19.924 2.319 1.00 81.00 172 THR A CA 1
ATOM 1316 C C . THR A 1 172 ? -26.596 -18.751 3.051 1.00 81.00 172 THR A C 1
ATOM 1318 O O . THR A 1 172 ? -25.603 -18.205 2.569 1.00 81.00 172 THR A O 1
ATOM 1321 N N . THR A 1 173 ? -27.117 -18.409 4.228 1.00 83.75 173 THR A N 1
ATOM 1322 C CA . THR A 1 173 ? -26.704 -17.238 5.003 1.00 83.75 173 THR A CA 1
ATOM 1323 C C . THR A 1 173 ? -26.249 -17.594 6.419 1.00 83.75 173 THR A C 1
ATOM 1325 O O . THR A 1 173 ? -26.533 -18.674 6.946 1.00 83.75 173 THR A O 1
ATOM 1328 N N . VAL A 1 174 ? -25.527 -16.674 7.063 1.00 79.81 174 VAL A N 1
ATOM 1329 C CA . VAL A 1 174 ? -25.177 -16.774 8.489 1.00 79.81 174 VAL A CA 1
ATOM 1330 C C . VAL A 1 174 ? -26.434 -16.839 9.362 1.00 79.81 174 VAL A C 1
ATOM 1332 O O . VAL A 1 174 ? -26.453 -17.589 10.337 1.00 79.81 174 VAL A O 1
ATOM 1335 N N . GLY A 1 175 ? -27.496 -16.118 8.996 1.00 79.38 175 GLY A N 1
ATOM 1336 C CA . GLY A 1 175 ? -28.793 -16.183 9.665 1.00 79.38 175 GLY A CA 1
ATOM 1337 C C . GLY A 1 175 ? -29.417 -17.579 9.605 1.00 79.38 175 GLY A C 1
ATOM 1338 O O . GLY A 1 175 ? -29.851 -18.092 10.640 1.00 79.38 175 GLY A O 1
ATOM 1339 N N . ASP A 1 176 ? -29.381 -18.229 8.437 1.00 81.31 176 ASP A N 1
ATOM 1340 C CA . ASP A 1 176 ? -29.855 -19.612 8.267 1.00 81.31 176 ASP A CA 1
ATOM 1341 C C . ASP A 1 176 ? -29.077 -20.568 9.182 1.00 81.31 176 ASP A C 1
ATOM 1343 O O . ASP A 1 176 ? -29.651 -21.442 9.830 1.00 81.31 176 ASP A O 1
ATOM 1347 N N . LEU A 1 177 ? -27.758 -20.374 9.269 1.00 81.19 177 LEU A N 1
ATOM 1348 C CA . LEU A 1 177 ? -26.859 -21.216 10.050 1.00 81.19 177 LEU A CA 1
ATOM 1349 C C . LEU A 1 177 ? -27.082 -21.093 11.561 1.00 81.19 177 LEU A C 1
ATOM 1351 O O . LEU A 1 177 ? -27.143 -22.106 12.255 1.00 81.19 177 LEU A O 1
ATOM 1355 N N . LEU A 1 178 ? -27.222 -19.864 12.063 1.00 77.88 178 LEU A N 1
ATOM 1356 C CA . LEU A 1 178 ? -27.499 -19.597 13.478 1.00 77.88 178 LEU A CA 1
ATOM 1357 C C . LEU A 1 178 ? -28.906 -20.055 13.878 1.00 77.88 178 LEU A C 1
ATOM 1359 O O . LEU A 1 178 ? -29.118 -20.478 15.014 1.00 77.88 178 LEU A O 1
ATOM 1363 N N . SER A 1 179 ? -29.857 -19.998 12.943 1.00 78.81 179 SER A N 1
ATOM 1364 C CA . SER A 1 179 ? -31.207 -20.530 13.147 1.00 78.81 179 SER A CA 1
ATOM 1365 C C . SER A 1 179 ? -31.190 -22.061 13.207 1.00 78.81 179 SER A C 1
ATOM 1367 O O . SER A 1 179 ? -31.756 -22.639 14.129 1.00 78.81 179 SER A O 1
ATOM 1369 N N . ALA A 1 180 ? -30.457 -22.720 12.305 1.00 77.06 180 ALA A N 1
ATOM 1370 C CA . ALA A 1 180 ? -30.301 -24.174 12.306 1.00 77.06 180 ALA A CA 1
ATOM 1371 C C . ALA A 1 180 ? -29.596 -24.703 13.571 1.00 77.06 180 ALA A C 1
ATOM 1373 O O . ALA A 1 180 ? -30.000 -25.730 14.108 1.00 77.06 180 ALA A O 1
ATOM 1374 N N . GLU A 1 181 ? -28.586 -23.989 14.084 1.00 73.81 181 GLU A N 1
ATOM 1375 C CA . GLU A 1 181 ? -27.913 -24.324 15.350 1.00 73.81 181 GLU A CA 1
ATOM 1376 C C . GLU A 1 181 ? -28.8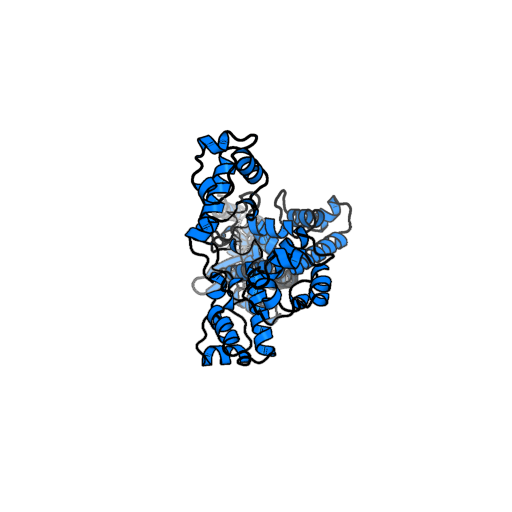61 -24.275 16.552 1.00 73.81 181 GLU A C 1
ATOM 1378 O O . GLU A 1 181 ? -28.744 -25.074 17.480 1.00 73.81 181 GLU A O 1
ATOM 1383 N N . ARG A 1 182 ? -29.808 -23.335 16.540 1.00 67.00 182 ARG A N 1
ATOM 1384 C CA . ARG A 1 182 ? -30.809 -23.205 17.598 1.00 67.00 182 ARG A CA 1
ATOM 1385 C C . ARG A 1 182 ? -31.780 -24.381 17.598 1.00 67.00 182 ARG A C 1
ATOM 1387 O O . ARG A 1 182 ? -32.124 -24.874 18.671 1.00 67.00 182 ARG A O 1
ATOM 1394 N N . ASP A 1 183 ? -32.228 -24.786 16.416 1.00 71.25 183 ASP A N 1
ATOM 1395 C CA . ASP A 1 183 ? -33.230 -25.839 16.268 1.00 71.25 183 ASP A CA 1
ATOM 1396 C C . ASP A 1 183 ? -32.623 -27.240 16.461 1.00 71.25 183 ASP A C 1
ATOM 1398 O O . ASP A 1 183 ? -33.300 -28.143 16.954 1.00 71.25 183 ASP A O 1
ATOM 1402 N N . GLU A 1 184 ? -31.340 -27.426 16.128 1.00 77.44 184 GLU A N 1
ATOM 1403 C CA . GLU A 1 184 ? -30.645 -28.709 16.249 1.00 77.44 184 GLU A CA 1
ATOM 1404 C C . GLU A 1 184 ? -29.166 -28.524 16.663 1.00 77.44 184 GLU A C 1
ATOM 1406 O O . GLU A 1 184 ? -28.279 -28.499 15.810 1.00 77.44 184 GLU A O 1
ATOM 1411 N N . PRO A 1 185 ? -28.854 -28.424 17.969 1.00 65.81 185 PRO A N 1
ATOM 1412 C CA . PRO A 1 185 ? -27.534 -28.005 18.469 1.00 65.81 185 PRO A CA 1
ATOM 1413 C C . PRO A 1 185 ? -26.355 -28.938 18.136 1.00 65.81 185 PRO A C 1
ATOM 1415 O O . PRO A 1 185 ? -25.205 -28.523 18.266 1.00 65.81 185 PRO A O 1
ATOM 1418 N N . ASP A 1 186 ? -26.620 -30.158 17.658 1.00 74.38 186 ASP A N 1
ATOM 1419 C CA . ASP A 1 186 ? -25.603 -31.154 17.285 1.00 74.38 186 ASP A CA 1
ATOM 1420 C C . ASP A 1 186 ? -25.403 -31.289 15.760 1.00 74.38 186 ASP A C 1
ATOM 1422 O O . ASP A 1 186 ? -24.697 -32.189 15.299 1.00 74.38 186 ASP A O 1
ATOM 1426 N N . PHE A 1 187 ? -26.024 -30.428 14.941 1.00 77.38 187 PHE A N 1
ATOM 1427 C CA . PHE A 1 187 ? -25.967 -30.579 13.479 1.00 77.38 187 PHE A CA 1
ATOM 1428 C C . PHE A 1 187 ? -24.565 -30.342 12.885 1.00 77.38 187 PHE A C 1
ATOM 1430 O O . PHE A 1 187 ? -24.249 -30.861 11.812 1.00 77.38 187 PHE A O 1
ATOM 1437 N N . LEU A 1 188 ? -23.720 -29.574 13.578 1.00 73.44 188 LEU A N 1
ATOM 1438 C CA . LEU A 1 188 ? -22.291 -29.452 13.310 1.00 73.44 188 LEU A CA 1
ATOM 1439 C C . LEU A 1 188 ? -21.519 -30.080 14.464 1.00 73.44 188 LEU A C 1
ATOM 1441 O O . LEU A 1 188 ? -21.849 -29.875 15.630 1.00 73.44 188 LEU A O 1
ATOM 1445 N N . ASP A 1 189 ? -20.440 -30.792 14.142 1.00 74.62 189 ASP A N 1
ATOM 1446 C CA . ASP A 1 189 ? -19.521 -31.241 15.177 1.00 74.62 189 ASP A CA 1
ATOM 1447 C C . ASP A 1 189 ? -18.891 -30.028 15.903 1.00 74.62 189 ASP A C 1
ATOM 1449 O O . ASP A 1 189 ? -18.796 -28.926 15.344 1.00 74.62 189 ASP A O 1
ATOM 1453 N N . PRO A 1 190 ? -18.424 -30.188 17.154 1.00 65.56 190 PRO A N 1
ATOM 1454 C CA . PRO A 1 190 ? -17.868 -29.075 17.928 1.00 65.56 190 PRO A CA 1
ATOM 1455 C C . PRO A 1 190 ? -16.716 -28.345 17.218 1.00 65.56 190 PRO A C 1
ATOM 1457 O O . PRO A 1 190 ? -16.493 -27.154 17.438 1.00 65.56 190 PRO A O 1
ATOM 1460 N N . ILE A 1 191 ? -15.985 -29.055 16.353 1.00 61.09 191 ILE A N 1
ATOM 1461 C CA . ILE A 1 191 ? -14.868 -28.526 15.566 1.00 61.09 191 ILE A CA 1
ATOM 1462 C C . ILE A 1 191 ? -15.380 -27.627 14.432 1.00 61.09 191 ILE A C 1
ATOM 1464 O O . ILE A 1 191 ? -14.898 -26.502 14.280 1.00 61.09 191 ILE A O 1
ATOM 1468 N N . GLY A 1 192 ? -16.367 -28.087 13.662 1.00 67.12 192 GLY A N 1
ATOM 1469 C CA . GLY A 1 192 ? -17.011 -27.339 12.589 1.00 67.12 192 GLY A CA 1
ATOM 1470 C C . GLY A 1 192 ? -17.746 -26.112 13.114 1.00 67.12 192 GLY A C 1
ATOM 1471 O O . GLY A 1 192 ? -17.583 -25.021 12.567 1.00 67.12 192 GLY A O 1
ATOM 1472 N N . LEU A 1 193 ? -18.448 -26.246 14.241 1.00 68.12 193 LEU A N 1
ATOM 1473 C CA . LEU A 1 193 ? -19.120 -25.127 14.894 1.00 68.12 193 LEU A CA 1
ATOM 1474 C C . LEU A 1 193 ? -18.125 -24.074 15.403 1.00 68.12 193 LEU A C 1
ATOM 1476 O O . LEU A 1 193 ? -18.314 -22.873 15.202 1.00 68.12 193 LEU A O 1
ATOM 1480 N N . ALA A 1 194 ? -17.020 -24.503 16.021 1.00 63.66 194 ALA A N 1
ATOM 1481 C CA . ALA A 1 194 ? -15.964 -23.590 16.447 1.00 63.66 194 ALA A CA 1
ATOM 1482 C C . ALA A 1 194 ? -15.301 -22.873 15.259 1.00 63.66 194 ALA A C 1
ATOM 1484 O O . ALA A 1 194 ? -14.941 -21.701 15.384 1.00 63.66 194 ALA A O 1
ATOM 1485 N N . ALA A 1 195 ? -15.146 -23.541 14.113 1.00 61.19 195 ALA A N 1
ATOM 1486 C CA . ALA A 1 195 ? -14.602 -22.938 12.900 1.00 61.19 195 ALA A CA 1
ATOM 1487 C C . ALA A 1 195 ? -15.550 -21.883 12.307 1.00 61.19 195 ALA A C 1
ATOM 1489 O O . ALA A 1 195 ? -15.111 -20.765 12.035 1.00 61.19 195 ALA A O 1
ATOM 1490 N N . VAL A 1 196 ? -16.845 -22.197 12.211 1.00 65.19 196 VAL A N 1
ATOM 1491 C CA . VAL A 1 196 ? -17.909 -21.263 11.808 1.00 65.19 196 VAL A CA 1
ATOM 1492 C C . VAL A 1 196 ? -17.921 -20.036 12.715 1.00 65.19 196 VAL A C 1
ATOM 1494 O O . VAL A 1 196 ? -17.774 -18.912 12.240 1.00 65.19 196 VAL A O 1
ATOM 1497 N N . ARG A 1 197 ? -18.011 -20.233 14.036 1.00 68.62 197 ARG A N 1
ATOM 1498 C CA . ARG A 1 197 ? -18.022 -19.133 15.013 1.00 68.62 197 ARG A CA 1
ATOM 1499 C C . ARG A 1 197 ? -16.751 -18.292 14.936 1.00 68.62 197 ARG A C 1
ATOM 1501 O O . ARG A 1 197 ? -16.814 -17.079 15.103 1.00 68.62 197 ARG A O 1
ATOM 1508 N N . ARG A 1 198 ? -15.595 -18.904 14.655 1.00 64.88 198 ARG A N 1
ATOM 1509 C CA . ARG A 1 198 ? -14.320 -18.193 14.479 1.00 64.88 198 ARG A CA 1
ATOM 1510 C C . ARG A 1 198 ? -14.295 -17.355 13.201 1.00 64.88 198 ARG A C 1
ATOM 1512 O O . ARG A 1 198 ? -13.687 -16.288 13.226 1.00 64.88 198 ARG A O 1
ATOM 1519 N N . GLU A 1 199 ? -14.911 -17.809 12.113 1.00 63.47 199 GLU A N 1
ATOM 1520 C CA . GLU A 1 199 ? -15.018 -17.020 10.879 1.00 63.47 199 GLU A CA 1
ATOM 1521 C C . GLU A 1 199 ? -16.089 -15.938 10.949 1.00 63.47 199 GLU A C 1
ATOM 1523 O O . GLU A 1 199 ? -15.841 -14.825 10.491 1.00 63.47 199 GLU A O 1
ATOM 1528 N N . ILE A 1 200 ? -17.226 -16.203 11.597 1.00 65.31 200 ILE A N 1
ATOM 1529 C CA . ILE A 1 200 ? -18.212 -15.167 11.922 1.00 65.31 200 ILE A CA 1
ATOM 1530 C C . ILE A 1 200 ? -17.549 -14.128 12.822 1.00 65.31 200 ILE A C 1
ATOM 1532 O O . ILE A 1 200 ? -17.557 -12.956 12.489 1.00 65.31 200 ILE A O 1
ATOM 1536 N N . ALA A 1 201 ? -16.861 -14.529 13.895 1.00 59.19 201 ALA A N 1
ATOM 1537 C CA . ALA A 1 201 ? -16.138 -13.597 14.758 1.00 59.19 201 ALA A CA 1
ATOM 1538 C C . ALA A 1 201 ? -15.029 -12.836 14.015 1.00 59.19 201 ALA A C 1
ATOM 1540 O O . ALA A 1 201 ? -14.809 -11.665 14.307 1.00 59.19 201 ALA A O 1
ATOM 1541 N N . ARG A 1 202 ? -14.332 -13.455 13.051 1.00 59.16 202 ARG A N 1
ATOM 1542 C CA . ARG A 1 202 ? -13.374 -12.748 12.185 1.00 59.16 202 ARG A CA 1
ATOM 1543 C C . ARG A 1 202 ? -14.067 -11.763 11.255 1.00 59.16 202 ARG A C 1
ATOM 1545 O O . ARG A 1 202 ? -13.551 -10.670 11.075 1.00 59.16 202 ARG A O 1
ATOM 1552 N N . THR A 1 203 ? -15.219 -12.110 10.699 1.00 57.97 203 THR A N 1
ATOM 1553 C CA . THR A 1 203 ? -15.982 -11.249 9.786 1.00 57.97 203 THR A CA 1
ATOM 1554 C C . THR A 1 203 ? -16.669 -10.106 10.525 1.00 57.97 203 THR A C 1
ATOM 1556 O O . THR A 1 203 ? -16.624 -8.973 10.067 1.00 57.97 203 THR A O 1
ATOM 1559 N N . VAL A 1 204 ? -17.175 -10.366 11.729 1.00 55.53 204 VAL A N 1
ATOM 1560 C CA . VAL A 1 204 ? -17.658 -9.365 12.679 1.00 55.53 204 VAL A CA 1
ATOM 1561 C C . VAL A 1 204 ? -16.510 -8.460 13.093 1.00 55.53 204 VAL A C 1
ATOM 1563 O O . VAL A 1 204 ? -16.654 -7.266 12.939 1.00 55.53 204 VAL A O 1
ATOM 1566 N N . ARG A 1 205 ? -15.337 -8.973 13.497 1.00 51.31 205 ARG A N 1
ATOM 1567 C CA . ARG A 1 205 ? -14.162 -8.121 13.789 1.00 51.31 205 ARG A CA 1
ATOM 1568 C C . ARG A 1 205 ? -13.728 -7.295 12.580 1.00 51.31 205 ARG A C 1
ATOM 1570 O O . ARG A 1 205 ? -13.385 -6.133 12.738 1.00 51.31 205 ARG A O 1
ATOM 1577 N N . ARG A 1 206 ? -13.810 -7.870 11.376 1.00 53.31 206 ARG A N 1
ATOM 1578 C CA . ARG A 1 206 ? -13.629 -7.147 10.113 1.00 53.31 206 ARG A CA 1
ATOM 1579 C C . ARG A 1 206 ? -14.735 -6.119 9.865 1.00 53.31 206 ARG A C 1
ATOM 1581 O O . ARG A 1 206 ? -14.468 -5.207 9.117 1.00 53.31 206 ARG A O 1
ATOM 1588 N N . GLY A 1 207 ? -15.941 -6.242 10.413 1.00 42.00 207 GLY A N 1
ATOM 1589 C CA . GLY A 1 207 ? -17.056 -5.303 10.217 1.00 42.00 207 GLY A CA 1
ATOM 1590 C C . GLY A 1 207 ? -17.245 -4.281 11.347 1.00 42.00 207 GLY A C 1
ATOM 1591 O O . GLY A 1 207 ? -17.771 -3.201 11.106 1.00 42.00 207 GLY A O 1
ATOM 1592 N N . THR A 1 208 ? -16.799 -4.597 12.566 1.00 41.91 208 THR A N 1
ATOM 1593 C CA . THR A 1 208 ? -16.923 -3.774 13.780 1.00 41.91 208 THR A CA 1
ATOM 1594 C C . THR A 1 208 ? -15.697 -2.917 14.054 1.00 41.91 208 THR A C 1
ATOM 1596 O O . THR A 1 208 ? -15.732 -2.111 14.981 1.00 41.91 208 THR A O 1
ATOM 1599 N N . ASP A 1 209 ? -14.616 -3.060 13.282 1.00 42.00 209 ASP A N 1
ATOM 1600 C CA . ASP A 1 209 ? -13.632 -1.985 13.207 1.00 42.00 209 ASP A CA 1
ATOM 1601 C C . ASP A 1 209 ? -14.350 -0.774 12.587 1.00 42.00 209 ASP A C 1
ATOM 1603 O O . ASP A 1 209 ? -14.815 -0.879 11.445 1.00 42.00 209 ASP A O 1
ATOM 1607 N N . PRO A 1 210 ? -14.440 0.380 13.271 1.00 41.19 210 PRO A N 1
ATOM 1608 C CA . PRO A 1 210 ? -15.160 1.565 12.788 1.00 41.19 210 PRO A CA 1
ATOM 1609 C C . PRO A 1 210 ? -14.593 2.168 11.484 1.00 41.19 210 PRO A C 1
ATOM 1611 O O . PRO A 1 210 ? -15.043 3.219 11.037 1.00 41.19 210 PRO A O 1
ATOM 1614 N N . ILE A 1 211 ? -13.617 1.505 10.859 1.00 42.72 211 ILE A N 1
ATOM 1615 C CA . ILE A 1 211 ? -12.906 1.921 9.650 1.00 42.72 211 ILE A CA 1
ATOM 1616 C C . ILE A 1 211 ? -13.170 0.970 8.464 1.00 42.72 211 ILE A C 1
ATOM 1618 O O . ILE A 1 211 ? -12.947 1.329 7.308 1.00 42.72 211 ILE A O 1
ATOM 1622 N N . VAL A 1 212 ? -13.699 -0.237 8.685 1.00 41.75 212 VAL A N 1
ATOM 1623 C CA . VAL A 1 212 ? -13.903 -1.190 7.581 1.00 41.75 212 VAL A CA 1
ATOM 1624 C C . VAL A 1 212 ? -15.192 -0.973 6.760 1.00 41.75 212 VAL A C 1
ATOM 1626 O O . VAL A 1 212 ? -15.165 -1.334 5.575 1.00 41.75 212 VAL A O 1
ATOM 1629 N N . PRO A 1 213 ? -16.269 -0.306 7.243 1.00 37.88 213 PRO A N 1
ATOM 1630 C CA . PRO A 1 213 ? -17.376 0.085 6.364 1.00 37.88 213 PRO A CA 1
ATOM 1631 C C . PRO A 1 213 ? -16.993 1.192 5.366 1.00 37.88 213 PRO A C 1
ATOM 1633 O O . PRO A 1 213 ? -17.658 1.353 4.346 1.00 37.88 213 PRO A O 1
ATOM 1636 N N . THR A 1 214 ? -15.920 1.952 5.616 1.00 39.22 214 THR A N 1
ATOM 1637 C CA . THR A 1 214 ? -15.517 3.101 4.782 1.00 39.22 214 THR A CA 1
ATOM 1638 C C . THR A 1 214 ? -14.532 2.763 3.668 1.00 39.22 214 THR A C 1
ATOM 1640 O O . THR A 1 214 ? -14.386 3.553 2.738 1.00 39.22 214 THR A O 1
ATOM 1643 N N . LEU A 1 215 ? -13.943 1.565 3.653 1.00 45.88 215 LEU A N 1
ATOM 1644 C CA . LEU A 1 215 ? -13.295 1.018 2.451 1.00 45.88 215 LEU A CA 1
ATOM 1645 C C . LEU A 1 215 ? -14.345 0.361 1.538 1.00 45.88 215 LEU A C 1
ATOM 1647 O O . LEU A 1 215 ? -14.210 -0.798 1.135 1.00 45.88 215 LEU A O 1
ATOM 1651 N N . GLY A 1 216 ? -15.427 1.098 1.268 1.00 39.59 216 GLY A N 1
ATOM 1652 C CA . GLY A 1 216 ? -16.380 0.798 0.208 1.00 39.59 216 GLY A CA 1
ATOM 1653 C C . GLY A 1 216 ? -15.737 0.983 -1.170 1.00 39.59 216 GLY A C 1
ATOM 1654 O O . GLY A 1 216 ? -14.554 1.312 -1.283 1.00 39.59 216 GLY A O 1
ATOM 1655 N N . ARG A 1 217 ? -16.534 0.800 -2.230 1.00 41.34 217 ARG A N 1
ATOM 1656 C CA . ARG A 1 217 ? -16.141 0.889 -3.657 1.00 41.34 217 ARG A CA 1
ATOM 1657 C C . ARG A 1 217 ? -15.428 2.197 -4.073 1.00 41.34 217 ARG A C 1
ATOM 1659 O O . ARG A 1 217 ? -14.970 2.290 -5.202 1.00 41.34 217 ARG A O 1
ATOM 1666 N N . GLU A 1 218 ? -15.283 3.158 -3.163 1.00 45.00 218 GLU A N 1
ATOM 1667 C CA . GLU A 1 218 ? -14.544 4.415 -3.299 1.00 45.00 218 GLU A CA 1
ATOM 1668 C C . GLU A 1 218 ? -13.439 4.522 -2.226 1.00 45.00 218 GLU A C 1
ATOM 1670 O O . GLU A 1 218 ? -13.438 5.434 -1.402 1.00 45.00 218 GLU A O 1
ATOM 1675 N N . SER A 1 219 ? -12.508 3.569 -2.166 1.00 53.03 219 SER A N 1
ATOM 1676 C CA . SER A 1 219 ? -11.476 3.561 -1.118 1.00 53.03 219 SER A CA 1
ATOM 1677 C C . SER A 1 219 ? -10.478 4.716 -1.296 1.00 53.03 219 SER A C 1
ATOM 1679 O O . SER A 1 219 ? -9.661 4.720 -2.212 1.00 53.03 219 SER A O 1
ATOM 1681 N N . LEU A 1 220 ? -10.583 5.719 -0.420 1.00 65.88 220 LEU A N 1
ATOM 1682 C CA . LEU A 1 220 ? -9.717 6.900 -0.331 1.00 65.88 220 LEU A CA 1
ATOM 1683 C C . LEU A 1 220 ? -8.391 6.544 0.379 1.00 65.88 220 LEU A C 1
ATOM 1685 O O . LEU A 1 220 ? -8.379 5.752 1.323 1.00 65.88 220 LEU A O 1
ATOM 1689 N N . PHE A 1 221 ? -7.281 7.149 -0.048 1.00 77.75 221 PHE A N 1
ATOM 1690 C CA . PHE A 1 221 ? -5.950 6.956 0.545 1.00 77.75 221 PHE A CA 1
ATOM 1691 C C . PHE A 1 221 ? -5.850 7.560 1.959 1.00 77.75 221 PHE A C 1
ATOM 1693 O O . PHE A 1 221 ? -5.237 6.978 2.852 1.00 77.75 221 PHE A O 1
ATOM 1700 N N . GLU A 1 222 ? -6.504 8.697 2.194 1.00 78.12 222 GLU A N 1
ATOM 1701 C CA . GLU A 1 222 ? -6.427 9.455 3.445 1.00 78.12 222 GLU A CA 1
ATOM 1702 C C . GLU A 1 222 ? -7.062 8.715 4.636 1.00 78.12 222 GLU A C 1
ATOM 1704 O O . GLU A 1 222 ? -6.428 8.667 5.689 1.00 78.12 222 GLU A O 1
ATOM 1709 N N . PRO A 1 223 ? -8.248 8.079 4.521 1.00 76.69 223 PRO A N 1
ATOM 1710 C CA . PRO A 1 223 ? -8.801 7.252 5.593 1.00 76.69 223 PRO A CA 1
ATOM 1711 C C . PRO A 1 223 ? -7.945 6.030 5.930 1.00 76.69 223 PRO A C 1
ATOM 1713 O O . PRO A 1 223 ? -7.822 5.693 7.106 1.00 76.69 223 PRO A O 1
ATOM 1716 N N . LEU A 1 224 ? -7.326 5.383 4.929 1.00 82.50 224 LEU A N 1
ATOM 1717 C CA . LEU A 1 224 ? -6.371 4.298 5.177 1.00 82.50 224 LEU A CA 1
ATOM 1718 C C . LEU A 1 224 ? -5.189 4.822 5.992 1.00 82.50 224 LEU A C 1
ATOM 1720 O O . LEU A 1 224 ? -4.825 4.243 7.009 1.00 82.50 224 LEU A O 1
ATOM 1724 N N . LEU A 1 225 ? -4.601 5.933 5.564 1.00 84.56 225 LEU A N 1
ATOM 1725 C CA . LEU A 1 225 ? -3.465 6.526 6.247 1.00 84.56 225 LEU A CA 1
ATOM 1726 C C . LEU A 1 225 ? -3.812 6.959 7.681 1.00 84.56 225 LEU A C 1
ATOM 1728 O O . LEU A 1 225 ? -3.053 6.662 8.599 1.00 84.56 225 LEU A O 1
ATOM 1732 N N . ALA A 1 226 ? -4.962 7.603 7.887 1.00 81.94 226 ALA A N 1
ATOM 1733 C CA . ALA A 1 226 ? -5.439 7.992 9.212 1.00 81.94 226 ALA A CA 1
ATOM 1734 C C . ALA A 1 226 ? -5.640 6.771 10.124 1.00 81.94 226 ALA A C 1
ATOM 1736 O O . ALA A 1 226 ? -5.236 6.803 11.282 1.00 81.94 226 ALA A O 1
ATOM 1737 N N . CYS A 1 227 ? -6.186 5.675 9.585 1.00 82.69 227 CYS A N 1
ATOM 1738 C CA . CYS A 1 227 ? -6.310 4.403 10.294 1.00 82.69 227 CYS A CA 1
ATOM 1739 C C . CYS A 1 227 ? -4.958 3.854 10.744 1.00 82.69 227 CYS A C 1
ATOM 1741 O O . CYS A 1 227 ? -4.827 3.409 11.877 1.00 82.69 227 CYS A O 1
ATOM 1743 N N . LEU A 1 228 ? -3.960 3.851 9.858 1.00 87.31 228 LEU A N 1
ATOM 1744 C CA . LEU A 1 228 ? -2.635 3.330 10.189 1.00 87.31 228 LEU A CA 1
ATOM 1745 C C . LEU A 1 228 ? -1.943 4.208 11.238 1.00 87.31 228 LEU A C 1
ATOM 1747 O O . LEU A 1 228 ? -1.321 3.680 12.154 1.00 87.31 228 LEU A O 1
ATOM 1751 N N . LEU A 1 229 ? -2.072 5.532 11.120 1.00 85.69 229 LEU A N 1
ATOM 1752 C CA . LEU A 1 229 ? -1.476 6.489 12.053 1.00 85.69 229 LEU A CA 1
ATOM 1753 C C . LEU A 1 229 ? -2.110 6.430 13.450 1.00 85.69 229 LEU A C 1
ATOM 1755 O O . LEU A 1 229 ? -1.383 6.534 14.428 1.00 85.69 229 LEU A O 1
ATOM 1759 N N . ASP A 1 230 ? -3.423 6.204 13.562 1.00 83.06 230 ASP A N 1
ATOM 1760 C CA . ASP A 1 230 ? -4.126 6.063 14.854 1.00 83.06 230 ASP A CA 1
ATOM 1761 C C . ASP A 1 230 ? -3.687 4.816 15.649 1.00 83.06 230 ASP A C 1
ATOM 1763 O O . ASP A 1 230 ? -3.896 4.715 16.856 1.00 83.06 230 ASP A O 1
ATOM 1767 N N . ARG A 1 231 ? -3.071 3.842 14.970 1.00 82.81 231 ARG A N 1
ATOM 1768 C CA . ARG A 1 231 ? -2.708 2.529 15.525 1.00 82.81 231 ARG A CA 1
ATOM 1769 C C . ARG A 1 231 ? -1.235 2.414 15.908 1.00 82.81 231 ARG A C 1
ATOM 1771 O O . ARG A 1 231 ? -0.804 1.358 16.367 1.00 82.81 231 ARG A O 1
ATOM 1778 N N . ILE A 1 232 ? -0.459 3.478 15.724 1.00 87.88 232 ILE A N 1
ATOM 1779 C CA . ILE A 1 232 ? 0.969 3.517 16.043 1.00 87.88 232 ILE A CA 1
ATOM 1780 C C . ILE A 1 232 ? 1.294 4.742 16.892 1.00 87.88 232 ILE A C 1
ATOM 1782 O O . ILE A 1 232 ? 0.633 5.770 16.814 1.00 87.88 232 ILE A O 1
ATOM 1786 N N . GLU A 1 233 ? 2.333 4.635 17.717 1.00 83.50 233 GLU A N 1
ATOM 1787 C CA . GLU A 1 233 ? 2.798 5.752 18.543 1.00 83.50 233 GLU A CA 1
ATOM 1788 C C . GLU A 1 233 ? 3.329 6.911 17.684 1.00 83.50 233 GLU A C 1
ATOM 1790 O O . GLU A 1 233 ? 3.879 6.685 16.604 1.00 83.50 233 GLU A O 1
ATOM 1795 N N . ASP A 1 234 ? 3.279 8.142 18.205 1.00 84.19 234 ASP A N 1
ATOM 1796 C CA . ASP A 1 234 ? 3.688 9.369 17.500 1.00 84.19 234 ASP A CA 1
ATOM 1797 C C . ASP A 1 234 ? 5.068 9.274 16.823 1.00 84.19 234 ASP A C 1
ATOM 1799 O O . ASP A 1 234 ? 5.264 9.770 15.713 1.00 84.19 234 ASP A O 1
ATOM 1803 N N . ALA A 1 235 ? 6.041 8.613 17.460 1.00 85.31 235 ALA A N 1
ATOM 1804 C CA . ALA A 1 235 ? 7.381 8.441 16.896 1.00 85.31 235 ALA A CA 1
ATOM 1805 C C . ALA A 1 235 ? 7.395 7.515 15.664 1.00 85.31 235 ALA A C 1
ATOM 1807 O O . ALA A 1 235 ? 8.106 7.782 14.692 1.00 85.31 235 ALA A O 1
ATOM 1808 N N . ALA A 1 236 ? 6.600 6.442 15.690 1.00 87.56 236 ALA A N 1
ATOM 1809 C CA . ALA A 1 236 ? 6.415 5.540 14.557 1.00 87.56 236 ALA A CA 1
ATOM 1810 C C . ALA A 1 236 ? 5.550 6.192 13.467 1.00 87.56 236 ALA A C 1
ATOM 1812 O O . ALA A 1 236 ? 5.864 6.067 12.284 1.00 87.56 236 ALA A O 1
ATOM 1813 N N . GLY A 1 237 ? 4.534 6.966 13.859 1.00 89.12 237 GLY A N 1
ATOM 1814 C CA . GLY A 1 237 ? 3.739 7.795 12.955 1.00 89.12 237 GLY A CA 1
ATOM 1815 C C . GLY A 1 237 ? 4.596 8.801 12.193 1.00 89.12 237 GLY A C 1
ATOM 1816 O O . GLY A 1 237 ? 4.522 8.880 10.968 1.00 89.12 237 GLY A O 1
ATOM 1817 N N . LEU A 1 238 ? 5.500 9.501 12.885 1.00 90.19 238 LEU A N 1
ATOM 1818 C CA . LEU A 1 238 ? 6.454 10.401 12.241 1.00 90.19 238 LEU A CA 1
ATOM 1819 C C . LEU A 1 238 ? 7.350 9.644 11.253 1.00 90.19 238 LEU A C 1
ATOM 1821 O O . LEU A 1 238 ? 7.515 10.089 10.120 1.00 90.19 238 LEU A O 1
ATOM 1825 N N . LEU A 1 239 ? 7.905 8.494 11.649 1.00 93.69 239 LEU A N 1
ATOM 1826 C CA . LEU A 1 239 ? 8.726 7.664 10.765 1.00 93.69 239 LEU A CA 1
ATOM 1827 C C . LEU A 1 239 ? 7.966 7.266 9.489 1.00 93.69 239 LEU A C 1
ATOM 1829 O O . LEU A 1 239 ? 8.503 7.430 8.393 1.00 93.69 239 LEU A O 1
ATOM 1833 N N . LEU A 1 240 ? 6.716 6.814 9.615 1.00 93.81 240 LEU A N 1
ATOM 1834 C CA . LEU A 1 240 ? 5.847 6.479 8.486 1.00 93.81 240 LEU A CA 1
ATOM 1835 C C . LEU A 1 240 ? 5.701 7.666 7.522 1.00 93.81 240 LEU A C 1
ATOM 1837 O O . LEU A 1 240 ? 5.997 7.546 6.330 1.00 93.81 240 LEU A O 1
ATOM 1841 N N . THR A 1 241 ? 5.329 8.830 8.056 1.00 91.94 241 THR A N 1
ATOM 1842 C CA . THR A 1 241 ? 5.153 10.086 7.313 1.00 91.94 241 THR A CA 1
ATOM 1843 C C . THR A 1 241 ? 6.432 10.508 6.583 1.00 91.94 241 THR A C 1
ATOM 1845 O O . THR A 1 241 ? 6.372 10.905 5.415 1.00 91.94 241 THR A O 1
ATOM 1848 N N . LEU A 1 242 ? 7.603 10.372 7.223 1.00 93.12 242 LEU A N 1
ATOM 1849 C CA . LEU A 1 242 ? 8.909 10.659 6.616 1.00 93.12 242 LEU A CA 1
ATOM 1850 C C . LEU A 1 242 ? 9.238 9.719 5.454 1.00 93.12 242 LEU A C 1
ATOM 1852 O O . LEU A 1 242 ? 9.798 10.155 4.446 1.00 93.12 242 LEU A O 1
ATOM 1856 N N . ARG A 1 243 ? 8.918 8.429 5.591 1.00 93.88 243 ARG A N 1
ATOM 1857 C CA . ARG A 1 243 ? 9.252 7.408 4.592 1.00 93.88 243 ARG A CA 1
ATOM 1858 C C . ARG A 1 243 ? 8.400 7.511 3.338 1.00 93.88 243 ARG A C 1
ATOM 1860 O O . ARG A 1 243 ? 8.922 7.321 2.241 1.00 93.88 243 ARG A O 1
ATOM 1867 N N . ILE A 1 244 ? 7.120 7.847 3.477 1.00 92.06 244 ILE A N 1
ATOM 1868 C CA . ILE A 1 244 ? 6.209 7.965 2.329 1.00 92.06 244 ILE A CA 1
ATOM 1869 C C . ILE A 1 244 ? 6.168 9.394 1.759 1.00 92.06 244 ILE A C 1
ATOM 1871 O O . ILE A 1 244 ? 5.919 9.579 0.566 1.00 92.06 244 ILE A O 1
ATOM 1875 N N . GLY A 1 245 ? 6.531 10.397 2.565 1.00 88.75 245 GLY A N 1
ATOM 1876 C CA . GLY A 1 245 ? 6.723 11.781 2.140 1.00 88.75 245 GLY A CA 1
ATOM 1877 C C . GLY A 1 245 ? 5.429 12.592 2.038 1.00 88.75 245 GLY A C 1
ATOM 1878 O O . GLY A 1 245 ? 5.146 13.137 0.970 1.00 88.75 245 GLY A O 1
ATOM 1879 N N . LEU A 1 246 ? 4.649 12.644 3.127 1.00 83.31 246 LEU A N 1
ATOM 1880 C CA . LEU A 1 246 ? 3.377 13.389 3.208 1.00 83.31 246 LEU A CA 1
ATOM 1881 C C . LEU A 1 246 ? 3.526 14.874 3.544 1.00 83.31 246 LEU A C 1
ATOM 1883 O O . LEU A 1 246 ? 2.759 15.673 3.046 1.00 83.31 246 LEU A O 1
ATOM 1887 N N . ASP A 1 247 ? 4.482 15.262 4.386 1.00 77.88 247 ASP A N 1
ATOM 1888 C CA . ASP A 1 247 ? 4.683 16.685 4.733 1.00 77.88 247 ASP A CA 1
ATOM 1889 C C . ASP A 1 247 ? 5.920 17.271 4.043 1.00 77.88 247 ASP A C 1
ATOM 1891 O O . ASP A 1 247 ? 6.114 18.481 3.943 1.00 77.88 247 ASP A O 1
ATOM 1895 N N . GLN A 1 248 ? 6.791 16.388 3.565 1.00 84.19 248 GLN A N 1
ATOM 1896 C CA . GLN A 1 248 ? 8.070 16.711 2.956 1.00 84.19 248 GLN A CA 1
ATOM 1897 C C . GLN A 1 248 ? 8.481 15.596 1.990 1.00 84.19 248 GLN A C 1
ATOM 1899 O O . GLN A 1 248 ? 7.873 14.524 2.012 1.00 84.19 248 GLN A O 1
ATOM 1904 N N . PRO A 1 249 ? 9.508 15.800 1.144 1.00 87.19 249 PRO A N 1
ATOM 1905 C CA . PRO A 1 249 ? 10.015 14.739 0.285 1.00 87.19 249 PRO A CA 1
ATOM 1906 C C . PRO A 1 249 ? 10.344 13.475 1.085 1.00 87.19 249 PRO A C 1
ATOM 1908 O O . PRO A 1 249 ? 10.905 13.563 2.179 1.00 87.19 249 PRO A O 1
ATOM 1911 N N . ALA A 1 250 ? 9.998 12.311 0.530 1.00 90.62 250 ALA A N 1
ATOM 1912 C CA . ALA A 1 250 ? 10.279 11.027 1.162 1.00 90.62 250 ALA A CA 1
ATOM 1913 C C . ALA A 1 250 ? 11.776 10.880 1.452 1.00 90.62 250 ALA A C 1
ATOM 1915 O O . ALA A 1 250 ? 12.617 11.120 0.581 1.00 90.62 250 ALA A O 1
ATOM 1916 N N . LYS A 1 251 ? 12.097 10.463 2.676 1.00 92.75 251 LYS A N 1
ATOM 1917 C CA . LYS A 1 251 ? 13.473 10.284 3.145 1.00 92.75 251 LYS A CA 1
ATOM 1918 C C . LYS A 1 251 ? 13.817 8.812 3.226 1.00 92.75 251 LYS A C 1
ATOM 1920 O O . LYS A 1 251 ? 13.001 8.007 3.658 1.00 92.75 251 LYS A O 1
ATOM 1925 N N . GLN A 1 252 ? 15.029 8.457 2.826 1.00 93.06 252 GLN A N 1
ATOM 1926 C CA . GLN A 1 252 ? 15.593 7.123 3.001 1.00 93.06 252 GLN A CA 1
ATOM 1927 C C . GLN A 1 252 ? 16.044 6.896 4.454 1.00 93.06 252 GLN A C 1
ATOM 1929 O O . GLN A 1 252 ? 16.325 7.875 5.152 1.00 93.06 252 GLN A O 1
ATOM 1934 N N . PRO A 1 253 ? 16.166 5.637 4.915 1.00 93.94 253 PRO A N 1
ATOM 1935 C CA . PRO A 1 253 ? 16.556 5.331 6.293 1.00 93.94 253 PRO A CA 1
ATOM 1936 C C . PRO A 1 253 ? 17.852 6.029 6.728 1.00 93.94 253 PRO A C 1
ATOM 1938 O O . PRO A 1 253 ? 17.883 6.648 7.790 1.00 93.94 253 PRO A O 1
ATOM 1941 N N . TRP A 1 254 ? 18.883 6.047 5.875 1.00 95.38 254 TRP A N 1
ATOM 1942 C CA . TRP A 1 254 ? 20.139 6.761 6.140 1.00 95.38 254 TRP A CA 1
ATOM 1943 C C . TRP A 1 254 ? 19.976 8.285 6.287 1.00 95.38 254 TRP A C 1
ATOM 1945 O O . TRP A 1 254 ? 20.695 8.904 7.071 1.00 95.38 254 TRP A O 1
ATOM 1955 N N . GLN A 1 255 ? 19.027 8.908 5.577 1.00 96.25 255 GLN A N 1
ATOM 1956 C CA . GLN A 1 255 ? 18.748 10.348 5.696 1.00 96.25 255 GLN A CA 1
ATOM 1957 C C . GLN A 1 255 ? 18.081 10.656 7.036 1.00 96.25 255 GLN A C 1
ATOM 1959 O O . GLN A 1 255 ? 18.482 11.585 7.731 1.00 96.25 255 GLN A O 1
ATOM 1964 N N . ILE A 1 256 ? 17.098 9.837 7.419 1.00 94.81 256 ILE A N 1
ATOM 1965 C CA . ILE A 1 256 ? 16.404 9.951 8.707 1.00 94.81 256 ILE A CA 1
ATOM 1966 C C . ILE A 1 256 ? 17.397 9.736 9.854 1.00 94.81 256 ILE A C 1
ATOM 1968 O O . ILE A 1 256 ? 17.417 10.510 10.808 1.00 94.81 256 ILE A O 1
ATOM 1972 N N . ALA A 1 257 ? 18.264 8.729 9.734 1.00 95.12 257 ALA A N 1
ATOM 1973 C CA . ALA A 1 257 ? 19.313 8.432 10.703 1.00 95.12 257 ALA A CA 1
ATOM 1974 C C . ALA A 1 257 ? 20.269 9.621 10.896 1.00 95.12 257 ALA A C 1
ATOM 1976 O O . ALA A 1 257 ? 20.541 10.017 12.031 1.00 95.12 257 ALA A O 1
ATOM 1977 N N . ALA A 1 258 ? 20.715 10.242 9.798 1.00 94.88 258 ALA A N 1
ATOM 1978 C CA . ALA A 1 258 ? 21.573 11.422 9.841 1.00 94.88 258 ALA A CA 1
ATOM 1979 C C . ALA A 1 258 ? 20.889 12.624 10.518 1.00 94.88 258 ALA A C 1
ATOM 1981 O O . ALA A 1 258 ? 21.492 13.271 11.375 1.00 94.88 258 ALA A O 1
ATOM 1982 N N . GLU A 1 259 ? 19.625 12.901 10.186 1.00 93.81 259 GLU A N 1
ATOM 1983 C CA . GLU A 1 259 ? 18.858 14.005 10.780 1.00 93.81 259 GLU A CA 1
ATOM 1984 C C . GLU A 1 259 ? 18.581 13.797 12.272 1.00 93.81 259 GLU A C 1
ATOM 1986 O O . GLU A 1 259 ? 18.687 14.735 13.064 1.00 93.81 259 GLU A O 1
ATOM 1991 N N . GLN A 1 260 ? 18.273 12.562 12.670 1.00 92.50 260 GLN A N 1
ATOM 1992 C CA . GLN A 1 260 ? 17.976 12.203 14.057 1.00 92.50 260 GLN A CA 1
ATOM 1993 C C . GLN A 1 260 ? 19.230 11.904 14.888 1.00 92.50 260 GLN A C 1
ATOM 1995 O O . GLN A 1 260 ? 19.117 11.680 16.091 1.00 92.50 260 GLN A O 1
ATOM 2000 N N . ARG A 1 261 ? 20.424 11.919 14.275 1.00 94.69 261 ARG A N 1
ATOM 2001 C CA . ARG A 1 261 ? 21.708 11.546 14.899 1.00 94.69 261 ARG A CA 1
ATOM 2002 C C . ARG A 1 261 ? 21.685 10.138 15.505 1.00 94.69 261 ARG A C 1
ATOM 2004 O O . ARG A 1 261 ? 22.156 9.924 16.620 1.00 94.69 261 ARG A O 1
ATOM 2011 N N . ARG A 1 262 ? 21.133 9.183 14.759 1.00 94.69 262 ARG A N 1
ATOM 2012 C CA . ARG A 1 262 ? 21.029 7.764 15.128 1.00 94.69 262 ARG A CA 1
ATOM 2013 C C . ARG A 1 262 ? 21.724 6.892 14.088 1.00 94.69 262 ARG A C 1
ATOM 2015 O O . ARG A 1 262 ? 22.026 7.354 12.990 1.00 94.69 262 ARG A O 1
ATOM 2022 N N . ALA A 1 263 ? 21.981 5.629 14.418 1.00 95.75 263 ALA A N 1
ATOM 2023 C CA . ALA A 1 263 ? 22.470 4.671 13.433 1.00 95.75 263 ALA A CA 1
ATOM 2024 C C . ALA A 1 263 ? 21.349 4.269 12.456 1.00 95.75 263 ALA A C 1
ATOM 2026 O O . ALA A 1 263 ? 20.202 4.090 12.859 1.00 95.75 263 ALA A O 1
ATOM 2027 N N . GLU A 1 264 ? 21.679 4.056 11.178 1.00 96.50 264 GLU A N 1
ATOM 2028 C CA . GLU A 1 264 ? 20.711 3.590 10.168 1.00 96.50 264 GLU A CA 1
ATOM 2029 C C . GLU A 1 264 ? 20.047 2.265 10.566 1.00 96.50 264 GLU A C 1
ATOM 2031 O O . GLU A 1 264 ? 18.840 2.095 10.398 1.00 96.50 264 GLU A O 1
ATOM 2036 N N . ALA A 1 265 ? 20.811 1.361 11.185 1.00 96.06 265 ALA A N 1
ATOM 2037 C CA . ALA A 1 265 ? 20.299 0.097 11.703 1.00 96.06 265 ALA A CA 1
ATOM 2038 C C . ALA A 1 265 ? 19.173 0.283 12.739 1.00 96.06 265 ALA A C 1
ATOM 2040 O O . ALA A 1 265 ? 18.241 -0.516 12.776 1.00 96.06 265 ALA A O 1
ATOM 2041 N N . GLU A 1 266 ? 19.216 1.346 13.549 1.00 95.56 266 GLU A N 1
ATOM 2042 C CA . GLU A 1 266 ? 18.150 1.639 14.514 1.00 95.56 266 GLU A CA 1
ATOM 2043 C C . GLU A 1 266 ? 16.867 2.105 13.824 1.00 95.56 266 GLU A C 1
ATOM 2045 O O . GLU A 1 266 ? 15.775 1.747 14.259 1.00 95.56 266 GLU A O 1
ATOM 2050 N N . VAL A 1 267 ? 16.988 2.874 12.738 1.00 96.00 267 VAL A N 1
ATOM 2051 C CA . VAL A 1 267 ? 15.835 3.312 11.939 1.00 96.00 267 VAL A CA 1
ATOM 2052 C C . VAL A 1 267 ? 15.180 2.108 11.262 1.00 96.00 267 VAL A C 1
ATOM 2054 O O . VAL A 1 267 ? 13.968 1.944 11.353 1.00 96.00 267 VAL A O 1
ATOM 2057 N N . LEU A 1 268 ? 15.971 1.214 10.661 1.00 95.44 268 LEU A N 1
ATOM 2058 C CA . LEU A 1 268 ? 15.467 -0.020 10.044 1.00 95.44 268 LEU A CA 1
ATOM 2059 C C . LEU A 1 268 ? 14.809 -0.966 11.064 1.00 95.44 268 LEU A C 1
ATOM 2061 O O . LEU A 1 268 ? 13.788 -1.598 10.768 1.00 95.44 268 LEU A O 1
ATOM 2065 N N . ALA A 1 269 ? 15.362 -1.049 12.277 1.00 95.75 269 ALA A N 1
ATOM 2066 C CA . ALA A 1 269 ? 14.753 -1.799 13.372 1.00 95.75 269 ALA A CA 1
ATOM 2067 C C . ALA A 1 269 ? 13.410 -1.181 13.799 1.00 95.75 269 ALA A C 1
ATOM 2069 O O . ALA A 1 269 ? 12.432 -1.910 13.963 1.00 95.75 269 ALA A O 1
ATOM 2070 N N . ALA A 1 270 ? 13.337 0.151 13.906 1.00 94.94 270 ALA A N 1
ATOM 2071 C CA . ALA A 1 270 ? 12.099 0.866 14.208 1.00 94.94 270 ALA A CA 1
ATOM 2072 C C . ALA A 1 270 ? 11.035 0.679 13.112 1.00 94.94 270 ALA A C 1
ATOM 2074 O O . ALA A 1 270 ? 9.876 0.427 13.430 1.00 94.94 270 ALA A O 1
ATOM 2075 N N . GLU A 1 271 ? 11.417 0.710 11.831 1.00 95.44 271 GLU A N 1
ATOM 2076 C CA . GLU A 1 271 ? 10.499 0.406 10.727 1.00 95.44 271 GLU A CA 1
ATOM 2077 C C . GLU A 1 271 ? 9.943 -1.020 10.815 1.00 95.44 271 GLU A C 1
ATOM 2079 O O . GLU A 1 271 ? 8.760 -1.250 10.573 1.00 95.44 271 GLU A O 1
ATOM 2084 N N . THR A 1 272 ? 10.791 -1.988 11.165 1.00 96.12 272 THR A N 1
ATOM 2085 C CA . THR A 1 272 ? 10.379 -3.391 11.299 1.00 96.12 272 THR A CA 1
ATOM 2086 C C . THR A 1 272 ? 9.427 -3.579 12.477 1.00 96.12 272 THR A C 1
ATOM 2088 O O . THR A 1 272 ? 8.424 -4.279 12.344 1.00 96.12 272 THR A O 1
ATOM 2091 N N . ALA A 1 273 ? 9.692 -2.913 13.604 1.00 94.06 273 ALA A N 1
ATOM 2092 C CA . ALA A 1 273 ? 8.794 -2.905 14.754 1.00 94.06 273 ALA A CA 1
ATOM 2093 C C . ALA A 1 273 ? 7.439 -2.261 14.415 1.00 94.06 273 ALA A C 1
ATOM 2095 O O . ALA A 1 273 ? 6.399 -2.838 14.720 1.00 94.06 273 ALA A O 1
ATOM 2096 N N . MET A 1 274 ? 7.446 -1.123 13.714 1.00 96.00 274 MET A N 1
ATOM 2097 C CA . MET A 1 274 ? 6.236 -0.446 13.236 1.00 96.00 274 MET A CA 1
ATOM 2098 C C . MET A 1 274 ? 5.413 -1.343 12.304 1.00 96.00 274 MET A C 1
ATOM 2100 O O . MET A 1 274 ? 4.212 -1.494 12.510 1.00 96.00 274 MET A O 1
ATOM 2104 N N . ARG A 1 275 ? 6.042 -1.976 11.301 1.00 95.62 275 ARG A N 1
ATOM 2105 C CA . ARG A 1 275 ? 5.362 -2.926 10.403 1.00 95.62 275 ARG A CA 1
ATOM 2106 C C . ARG A 1 275 ? 4.715 -4.069 11.174 1.00 95.62 275 ARG A C 1
ATOM 2108 O O . ARG A 1 275 ? 3.582 -4.431 10.883 1.00 95.62 275 ARG A O 1
ATOM 2115 N N . ARG A 1 276 ? 5.429 -4.632 12.151 1.00 92.81 276 ARG A N 1
ATOM 2116 C CA . ARG A 1 276 ? 4.919 -5.729 12.973 1.00 92.81 276 ARG A CA 1
ATOM 2117 C C . ARG A 1 276 ? 3.709 -5.300 13.803 1.00 92.81 276 ARG A C 1
ATOM 2119 O O . ARG A 1 276 ? 2.716 -6.015 13.800 1.00 92.81 276 ARG A O 1
ATOM 2126 N N . LEU A 1 277 ? 3.771 -4.133 14.442 1.00 90.12 277 LEU A N 1
ATOM 2127 C CA . LEU A 1 277 ? 2.646 -3.572 15.192 1.00 90.12 277 LEU A CA 1
ATOM 2128 C C . LEU A 1 277 ? 1.423 -3.369 14.287 1.00 90.12 277 LEU A C 1
ATOM 2130 O O . LEU A 1 277 ? 0.329 -3.811 14.615 1.00 90.12 277 LEU A O 1
ATOM 2134 N N . LEU A 1 278 ? 1.615 -2.781 13.104 1.00 89.75 278 LEU A N 1
ATOM 2135 C CA . LEU A 1 278 ? 0.542 -2.616 12.121 1.00 89.75 278 LEU A CA 1
ATOM 2136 C C . LEU A 1 278 ? -0.010 -3.960 11.626 1.00 89.75 278 LEU A C 1
ATOM 2138 O O . LEU A 1 278 ? -1.211 -4.082 11.416 1.00 89.75 278 LEU A O 1
ATOM 2142 N N . ALA A 1 279 ? 0.831 -4.979 11.449 1.00 89.00 279 ALA A N 1
ATOM 2143 C CA . ALA A 1 279 ? 0.380 -6.320 11.087 1.00 89.00 279 ALA A CA 1
ATOM 2144 C C . ALA A 1 279 ? -0.467 -6.967 12.192 1.00 89.00 279 ALA A C 1
ATOM 2146 O O . ALA A 1 279 ? -1.448 -7.642 11.887 1.00 89.00 279 ALA A O 1
ATOM 2147 N N . GLU A 1 280 ? -0.122 -6.740 13.459 1.00 84.31 280 GLU A N 1
ATOM 2148 C CA . GLU A 1 280 ? -0.863 -7.248 14.617 1.00 84.31 280 GLU A CA 1
ATOM 2149 C C . GLU A 1 280 ? -2.211 -6.512 14.790 1.00 84.31 280 GLU A C 1
ATOM 2151 O O . GLU A 1 280 ? -3.251 -7.162 14.910 1.00 84.31 280 GLU A O 1
ATOM 2156 N N . GLU A 1 281 ? -2.219 -5.179 14.696 1.00 80.75 281 GLU A N 1
ATOM 2157 C CA . GLU A 1 281 ? -3.392 -4.330 14.974 1.00 80.75 281 GLU A CA 1
ATOM 2158 C C . GLU A 1 281 ? -4.304 -4.092 13.755 1.00 80.75 281 GLU A C 1
ATOM 2160 O O . GLU A 1 281 ? -5.502 -3.868 13.904 1.00 80.75 281 GLU A O 1
ATOM 2165 N N . CYS A 1 282 ? -3.761 -4.133 12.534 1.00 84.00 282 CYS A N 1
ATOM 2166 C CA . CYS A 1 282 ? -4.459 -3.755 11.294 1.00 84.00 282 CYS A CA 1
ATOM 2167 C C . CYS A 1 282 ? -4.456 -4.862 10.226 1.00 84.00 282 CYS A C 1
ATOM 2169 O O . CYS A 1 282 ? -4.657 -4.564 9.046 1.00 84.00 282 CYS A O 1
ATOM 2171 N N . SER A 1 283 ? -4.241 -6.130 10.601 1.00 82.88 283 SER A N 1
ATOM 2172 C CA . SER A 1 283 ? -4.124 -7.266 9.659 1.00 82.88 283 SER A CA 1
ATOM 2173 C C . SER A 1 283 ? -5.181 -7.268 8.548 1.00 82.88 283 SER A C 1
ATOM 2175 O O . SER A 1 283 ? -4.843 -7.349 7.373 1.00 82.88 283 SER A O 1
ATOM 2177 N N . ALA A 1 284 ? -6.462 -7.095 8.886 1.00 75.75 284 ALA A N 1
ATOM 2178 C CA . ALA A 1 284 ? -7.550 -7.107 7.908 1.00 75.75 284 ALA A CA 1
ATOM 2179 C C . ALA A 1 284 ? -7.477 -5.957 6.886 1.00 75.75 284 ALA A C 1
ATOM 2181 O O . ALA A 1 284 ? -7.791 -6.149 5.705 1.00 75.75 284 ALA A O 1
ATOM 2182 N N . VAL A 1 285 ? -7.077 -4.766 7.337 1.00 80.81 285 VAL A N 1
ATOM 2183 C CA . VAL A 1 285 ? -6.900 -3.584 6.485 1.00 80.81 285 VAL A CA 1
ATOM 2184 C C . VAL A 1 285 ? -5.699 -3.789 5.568 1.00 80.81 285 VAL A C 1
ATOM 2186 O O . VAL A 1 285 ? -5.805 -3.552 4.365 1.00 80.81 285 VAL A O 1
ATOM 2189 N N . LEU A 1 286 ? -4.593 -4.307 6.105 1.00 86.88 286 LEU A N 1
ATOM 2190 C CA . LEU A 1 286 ? -3.388 -4.617 5.340 1.00 86.88 286 LEU A CA 1
ATOM 2191 C C . LEU A 1 286 ? -3.622 -5.733 4.314 1.00 86.88 286 LEU A C 1
ATOM 2193 O O . LEU A 1 286 ? -3.216 -5.587 3.167 1.00 86.88 286 LEU A O 1
ATOM 2197 N N . ASP A 1 287 ? -4.359 -6.789 4.662 1.00 83.62 287 ASP A N 1
ATOM 2198 C CA . ASP A 1 287 ? -4.730 -7.864 3.732 1.00 83.62 287 ASP A CA 1
ATOM 2199 C C . ASP A 1 287 ? -5.602 -7.350 2.581 1.00 83.62 287 ASP A C 1
ATOM 2201 O O . ASP A 1 287 ? -5.482 -7.791 1.432 1.00 83.62 287 ASP A O 1
ATOM 2205 N N . ARG A 1 288 ? -6.529 -6.427 2.871 1.00 82.12 288 ARG A N 1
ATOM 2206 C CA . ARG A 1 288 ? -7.329 -5.766 1.833 1.00 82.12 288 ARG A CA 1
ATOM 2207 C C . ARG A 1 288 ? -6.439 -4.877 0.969 1.00 82.12 288 ARG A C 1
ATOM 2209 O O . ARG A 1 288 ? -6.539 -4.961 -0.251 1.00 82.12 288 ARG A O 1
ATOM 2216 N N . PHE A 1 289 ? -5.548 -4.099 1.581 1.00 86.44 289 PHE A N 1
ATOM 2217 C CA . PHE A 1 289 ? -4.620 -3.235 0.862 1.00 86.44 289 PHE A CA 1
ATOM 2218 C C . PHE A 1 289 ? -3.721 -4.038 -0.085 1.00 86.44 289 PHE A C 1
ATOM 2220 O O . PHE A 1 289 ? -3.680 -3.751 -1.280 1.00 86.44 289 PHE A O 1
ATOM 2227 N N . ALA A 1 290 ? -3.085 -5.098 0.416 1.00 90.06 290 ALA A N 1
ATOM 2228 C CA . ALA A 1 290 ? -2.235 -5.984 -0.368 1.00 90.06 290 ALA A CA 1
ATOM 2229 C C . ALA A 1 290 ? -2.998 -6.614 -1.541 1.00 90.06 290 ALA A C 1
ATOM 2231 O O . ALA A 1 290 ? -2.492 -6.636 -2.659 1.00 90.06 290 ALA A O 1
ATOM 2232 N N . ARG A 1 291 ? -4.242 -7.072 -1.336 1.00 85.56 291 ARG A N 1
ATOM 2233 C CA . ARG A 1 291 ? -5.076 -7.597 -2.433 1.00 85.56 291 ARG A CA 1
ATOM 2234 C C . ARG A 1 291 ? -5.380 -6.546 -3.497 1.00 85.56 291 ARG A C 1
ATOM 2236 O O . ARG A 1 291 ? -5.291 -6.871 -4.678 1.00 85.56 291 ARG A O 1
ATOM 2243 N N . THR A 1 292 ? -5.697 -5.315 -3.101 1.00 86.06 292 THR A N 1
ATOM 2244 C CA . THR A 1 292 ? -5.908 -4.212 -4.049 1.00 86.06 292 THR A CA 1
ATOM 2245 C C . THR A 1 292 ? -4.640 -3.936 -4.850 1.00 86.06 292 THR A C 1
ATOM 2247 O O . THR A 1 292 ? -4.701 -3.901 -6.074 1.00 86.06 292 THR A O 1
ATOM 2250 N N . ILE A 1 293 ? -3.481 -3.845 -4.185 1.00 89.94 293 ILE A N 1
ATOM 2251 C CA . ILE A 1 293 ? -2.188 -3.637 -4.851 1.00 89.94 293 ILE A CA 1
ATOM 2252 C C . ILE A 1 293 ? -1.902 -4.759 -5.853 1.00 89.94 293 ILE A C 1
ATOM 2254 O O . ILE A 1 293 ? -1.590 -4.475 -7.005 1.00 89.94 293 ILE A O 1
ATOM 2258 N N . ARG A 1 294 ? -2.053 -6.029 -5.450 1.00 90.25 294 ARG A N 1
ATOM 2259 C CA . ARG A 1 294 ? -1.836 -7.182 -6.342 1.00 90.25 294 ARG A CA 1
ATOM 2260 C C . ARG A 1 294 ? -2.798 -7.168 -7.529 1.00 90.25 294 ARG A C 1
ATOM 2262 O O . ARG A 1 294 ? -2.381 -7.475 -8.638 1.00 90.25 294 ARG A O 1
ATOM 2269 N N . SER A 1 295 ? -4.060 -6.797 -7.313 1.00 87.75 295 SER A N 1
ATOM 2270 C CA . SER A 1 295 ? -5.048 -6.688 -8.390 1.00 87.75 295 SER A CA 1
ATOM 2271 C C . SER A 1 295 ? -4.699 -5.579 -9.383 1.00 87.75 295 SER A C 1
ATOM 2273 O O . SER A 1 295 ? -4.840 -5.790 -10.584 1.00 87.75 295 SER A O 1
ATOM 2275 N N . GLU A 1 296 ? -4.253 -4.413 -8.907 1.00 88.75 296 GLU A N 1
ATOM 2276 C CA . GLU A 1 296 ? -3.840 -3.311 -9.784 1.00 88.75 296 GLU A CA 1
ATOM 2277 C C . GLU A 1 296 ? -2.547 -3.651 -10.532 1.00 88.75 296 GLU A C 1
ATOM 2279 O O . GLU A 1 296 ? -2.490 -3.474 -11.743 1.00 88.75 296 GLU A O 1
ATOM 2284 N N . LEU A 1 297 ? -1.552 -4.231 -9.852 1.00 90.62 297 LEU A N 1
ATOM 2285 C CA . LEU A 1 297 ? -0.321 -4.704 -10.489 1.00 90.62 297 LEU A CA 1
ATOM 2286 C C . LEU A 1 297 ? -0.606 -5.771 -11.550 1.00 90.62 297 LEU A C 1
ATOM 2288 O O . LEU A 1 297 ? -0.043 -5.702 -12.635 1.00 90.62 297 LEU A O 1
ATOM 2292 N N . ALA A 1 298 ? -1.503 -6.723 -11.285 1.00 88.50 298 ALA A N 1
ATOM 2293 C CA . ALA A 1 298 ? -1.898 -7.721 -12.278 1.00 88.50 298 ALA A CA 1
ATOM 2294 C C . ALA A 1 298 ? -2.582 -7.089 -13.505 1.00 88.50 298 ALA A C 1
ATOM 2296 O O . ALA A 1 298 ? -2.404 -7.575 -14.617 1.00 88.50 298 ALA A O 1
ATOM 2297 N N . ALA A 1 299 ? -3.333 -5.999 -13.321 1.00 86.44 299 ALA A N 1
ATOM 2298 C CA . ALA A 1 299 ? -3.964 -5.267 -14.418 1.00 86.44 299 ALA A CA 1
ATOM 2299 C C . ALA A 1 299 ? -2.971 -4.429 -15.247 1.00 86.44 299 ALA A C 1
ATOM 2301 O O . ALA A 1 299 ? -3.293 -4.037 -16.368 1.00 86.44 299 ALA A O 1
ATOM 2302 N N . THR A 1 300 ? -1.779 -4.148 -14.712 1.00 84.69 300 THR A N 1
ATOM 2303 C CA . THR A 1 300 ? -0.749 -3.313 -15.345 1.00 84.69 300 THR A CA 1
ATOM 2304 C C . THR A 1 300 ? 0.565 -4.066 -15.593 1.00 84.69 300 THR A C 1
ATOM 2306 O O . THR A 1 300 ? 1.639 -3.460 -15.596 1.00 84.69 300 THR A O 1
ATOM 2309 N N . ASP A 1 301 ? 0.489 -5.387 -15.795 1.00 86.62 301 ASP A N 1
ATOM 2310 C CA . ASP A 1 301 ? 1.628 -6.272 -16.095 1.00 86.62 301 ASP A CA 1
ATOM 2311 C C . ASP A 1 301 ? 2.790 -6.157 -15.087 1.00 86.62 301 ASP A C 1
ATOM 2313 O O . ASP A 1 301 ? 3.977 -6.182 -15.423 1.00 86.62 301 ASP A O 1
ATOM 2317 N N . ALA A 1 302 ? 2.427 -6.068 -13.809 1.00 89.06 302 ALA A N 1
ATOM 2318 C CA . ALA A 1 302 ? 3.301 -5.990 -12.644 1.00 89.06 302 ALA A CA 1
ATOM 2319 C C . ALA A 1 302 ? 4.102 -4.687 -12.472 1.00 89.06 302 ALA A C 1
ATOM 2321 O O . ALA A 1 302 ? 4.988 -4.617 -11.616 1.00 89.06 302 ALA A O 1
ATOM 2322 N N . ILE A 1 303 ? 3.767 -3.627 -13.216 1.00 90.00 303 ILE A N 1
ATOM 2323 C CA . ILE A 1 303 ? 4.263 -2.270 -12.953 1.00 90.00 303 ILE A CA 1
ATOM 2324 C C . ILE A 1 303 ? 3.111 -1.307 -12.758 1.00 90.00 303 ILE A C 1
ATOM 2326 O O . ILE A 1 303 ? 2.311 -1.092 -13.665 1.00 90.00 303 ILE A O 1
ATOM 2330 N N . LEU A 1 304 ? 3.116 -0.601 -11.636 1.00 90.56 304 LEU A N 1
ATOM 2331 C CA . LEU A 1 304 ? 2.190 0.488 -11.379 1.00 90.56 304 LEU A CA 1
ATOM 2332 C C . LEU A 1 304 ? 2.936 1.818 -11.283 1.00 90.56 304 LEU A C 1
ATOM 2334 O O . LEU A 1 304 ? 3.798 2.011 -10.428 1.00 90.56 304 LEU A O 1
ATOM 2338 N N . THR A 1 305 ? 2.589 2.758 -12.155 1.00 88.62 305 THR A N 1
ATOM 2339 C CA . THR A 1 305 ? 2.998 4.164 -12.040 1.00 88.62 305 THR A CA 1
ATOM 2340 C C . THR A 1 305 ? 1.806 4.992 -11.567 1.00 88.62 305 THR A C 1
ATOM 2342 O O . THR A 1 305 ? 0.666 4.582 -11.792 1.00 88.62 305 THR A O 1
ATOM 2345 N N . PRO A 1 306 ? 2.018 6.184 -10.980 1.00 84.69 306 PRO A N 1
ATOM 2346 C CA . PRO A 1 306 ? 0.909 7.048 -10.582 1.00 84.69 306 PRO A CA 1
ATOM 2347 C C . PRO A 1 306 ? -0.064 7.337 -11.737 1.00 84.69 306 PRO A C 1
ATOM 2349 O O . PRO A 1 306 ? -1.269 7.398 -11.544 1.00 84.69 306 PRO A O 1
ATOM 2352 N N . ASP A 1 307 ? 0.451 7.481 -12.960 1.00 83.25 307 ASP A N 1
ATOM 2353 C CA . ASP A 1 307 ? -0.348 7.708 -14.173 1.00 83.25 307 ASP A CA 1
ATOM 2354 C C . ASP A 1 307 ? -1.192 6.497 -14.612 1.00 83.25 307 ASP A C 1
ATOM 2356 O O . ASP A 1 307 ? -2.148 6.664 -15.366 1.00 83.25 307 ASP A O 1
ATOM 2360 N N . ARG A 1 308 ? -0.824 5.284 -14.181 1.00 83.69 308 ARG A N 1
ATOM 2361 C CA . ARG A 1 308 ? -1.504 4.024 -14.521 1.00 83.69 308 ARG A CA 1
ATOM 2362 C C . ARG A 1 308 ? -2.383 3.487 -13.386 1.00 83.69 308 ARG A C 1
ATOM 2364 O O . ARG A 1 308 ? -3.045 2.476 -13.587 1.00 83.69 308 ARG A O 1
ATOM 2371 N N . ALA A 1 309 ? -2.384 4.136 -12.221 1.00 84.38 309 ALA A N 1
ATOM 2372 C CA . ALA A 1 309 ? -3.233 3.754 -11.099 1.00 84.38 309 ALA A CA 1
ATOM 2373 C C . ALA A 1 309 ? -4.718 3.936 -11.434 1.00 84.38 309 ALA A C 1
ATOM 2375 O O . ALA A 1 309 ? -5.099 4.855 -12.165 1.00 84.38 309 ALA A O 1
ATOM 2376 N N . THR A 1 310 ? -5.561 3.058 -10.888 1.00 81.56 310 THR A N 1
ATOM 2377 C CA . THR A 1 310 ? -7.005 3.090 -11.145 1.00 81.56 310 THR A CA 1
ATOM 2378 C C . THR A 1 310 ? -7.595 4.401 -10.615 1.00 81.56 310 THR A C 1
ATOM 2380 O O . THR A 1 310 ? -7.483 4.660 -9.414 1.00 81.56 310 THR A O 1
ATOM 2383 N N . PRO A 1 311 ? -8.254 5.231 -11.450 1.00 76.06 311 PRO A N 1
ATOM 2384 C CA . PRO A 1 311 ? -8.854 6.477 -10.985 1.00 76.06 311 PRO A CA 1
ATOM 2385 C C . PRO A 1 311 ? -9.886 6.227 -9.883 1.00 76.06 311 PRO A C 1
ATOM 2387 O O . PRO A 1 311 ? -10.750 5.360 -10.011 1.00 76.06 311 PRO A O 1
ATOM 2390 N N . GLY A 1 312 ? -9.806 6.988 -8.795 1.00 69.44 312 GLY A N 1
ATOM 2391 C CA . GLY A 1 312 ? -10.636 6.806 -7.607 1.00 69.44 312 GLY A CA 1
ATOM 2392 C C . GLY A 1 312 ? -10.244 5.621 -6.716 1.00 69.44 312 GLY A C 1
ATOM 2393 O O . GLY A 1 312 ? -10.858 5.444 -5.662 1.00 69.44 312 GLY A O 1
ATOM 2394 N N . GLY A 1 313 ? -9.247 4.832 -7.124 1.00 73.25 313 GLY A N 1
ATOM 2395 C CA . GLY A 1 313 ? -8.704 3.708 -6.375 1.00 73.25 313 GLY A CA 1
ATOM 2396 C C . GLY A 1 313 ? -7.780 4.130 -5.234 1.00 73.25 313 GLY A C 1
ATOM 2397 O O . GLY A 1 313 ? -7.463 5.302 -5.035 1.00 73.25 313 GLY A O 1
ATOM 2398 N N . LEU A 1 314 ? -7.314 3.137 -4.481 1.00 77.94 314 LEU A N 1
ATOM 2399 C CA . LEU A 1 314 ? -6.505 3.342 -3.278 1.00 77.94 314 LEU A CA 1
ATOM 2400 C C . LEU A 1 314 ? -5.084 3.838 -3.590 1.00 77.94 314 LEU A C 1
ATOM 2402 O O . LEU A 1 314 ? -4.446 4.483 -2.759 1.00 77.94 314 LEU A O 1
ATOM 2406 N N . LEU A 1 315 ? -4.597 3.524 -4.790 1.00 83.25 315 LEU A N 1
ATOM 2407 C CA . LEU A 1 315 ? -3.294 3.940 -5.299 1.00 83.25 315 LEU A CA 1
ATOM 2408 C C . LEU A 1 315 ? -3.394 5.183 -6.202 1.00 83.25 315 LEU A C 1
ATOM 2410 O O . LEU A 1 315 ? -2.384 5.598 -6.769 1.00 83.25 315 LEU A O 1
ATOM 2414 N N . ASP A 1 316 ? -4.587 5.785 -6.321 1.00 80.00 316 ASP A N 1
ATOM 2415 C CA . ASP A 1 316 ? -4.835 6.957 -7.161 1.00 80.00 316 ASP A CA 1
ATOM 2416 C C . ASP A 1 316 ? -4.079 8.193 -6.634 1.00 80.00 316 ASP A C 1
ATOM 2418 O O . ASP A 1 316 ? -4.407 8.726 -5.564 1.00 80.00 316 ASP A O 1
ATOM 2422 N N . PRO A 1 317 ? -3.109 8.732 -7.395 1.00 70.56 317 PRO A N 1
ATOM 2423 C CA . PRO A 1 317 ? -2.392 9.940 -6.999 1.00 70.56 317 PRO A CA 1
ATOM 2424 C C . PRO A 1 317 ? -3.260 11.200 -6.959 1.00 70.56 317 PRO A C 1
ATOM 2426 O O . PRO A 1 317 ? -2.871 12.191 -6.340 1.00 70.56 317 PRO A O 1
ATOM 2429 N N . GLY A 1 318 ? -4.404 11.208 -7.654 1.00 66.62 318 GLY A N 1
ATOM 2430 C CA . GLY A 1 318 ? -5.339 12.328 -7.668 1.00 66.62 318 GLY A CA 1
ATOM 2431 C C . GLY A 1 318 ? -5.937 12.614 -6.291 1.00 66.62 318 GLY A C 1
ATOM 2432 O O . GLY A 1 318 ? -6.351 13.745 -6.037 1.00 66.62 318 GLY A O 1
ATOM 2433 N N . ARG A 1 319 ? -5.928 11.617 -5.397 1.00 66.06 319 ARG A N 1
ATOM 2434 C CA . ARG A 1 319 ? -6.495 11.705 -4.048 1.00 66.06 319 ARG A CA 1
ATOM 2435 C C . ARG A 1 319 ? -5.482 12.215 -3.022 1.00 66.06 319 ARG A C 1
ATOM 2437 O O . ARG A 1 319 ? -5.781 13.200 -2.361 1.00 66.06 319 ARG A O 1
ATOM 2444 N N . ALA A 1 320 ? -4.239 11.721 -3.068 1.00 60.28 320 ALA A N 1
ATOM 2445 C CA . ALA A 1 320 ? -3.131 12.170 -2.207 1.00 60.28 320 ALA A CA 1
ATOM 2446 C C . ALA A 1 320 ? -2.690 13.641 -2.422 1.00 60.28 320 ALA A C 1
ATOM 2448 O O . ALA A 1 320 ? -1.830 14.161 -1.708 1.00 60.28 320 ALA A O 1
ATOM 2449 N N . GLY A 1 321 ? -3.251 14.328 -3.424 1.00 63.22 321 GLY A N 1
ATOM 2450 C CA . GLY A 1 321 ? -2.864 15.677 -3.820 1.00 63.22 321 GLY A CA 1
ATOM 2451 C C . GLY A 1 321 ? -1.563 15.710 -4.633 1.00 63.22 321 GLY A C 1
ATOM 2452 O O . GLY A 1 321 ? -0.694 14.845 -4.533 1.00 63.22 321 GLY A O 1
ATOM 2453 N N . ARG A 1 322 ? -1.390 16.753 -5.462 1.00 62.03 322 ARG A N 1
ATOM 2454 C CA . ARG A 1 322 ? -0.250 16.854 -6.403 1.00 62.03 322 ARG A CA 1
ATOM 2455 C C . ARG A 1 322 ? 1.130 16.767 -5.739 1.00 62.03 322 ARG A C 1
ATOM 2457 O O . ARG A 1 322 ? 2.078 16.353 -6.400 1.00 62.03 322 ARG A O 1
ATOM 2464 N N . ALA A 1 323 ? 1.252 17.168 -4.476 1.00 63.59 323 ALA A N 1
ATOM 2465 C CA . ALA A 1 323 ? 2.518 17.168 -3.747 1.00 63.59 323 ALA A CA 1
ATOM 2466 C C . ALA A 1 323 ? 2.954 15.766 -3.268 1.00 63.59 323 ALA A C 1
ATOM 2468 O O . ALA A 1 323 ? 4.148 15.546 -3.071 1.00 63.59 323 ALA A O 1
ATOM 2469 N N . HIS A 1 324 ? 2.029 14.803 -3.165 1.00 76.56 324 HIS A N 1
ATOM 2470 C CA . HIS A 1 324 ? 2.278 13.470 -2.585 1.00 76.56 324 HIS A CA 1
ATOM 2471 C C . HIS A 1 324 ? 1.903 12.348 -3.548 1.00 76.56 324 HIS A C 1
ATOM 2473 O O . HIS A 1 324 ? 1.484 11.267 -3.144 1.00 76.56 324 HIS A O 1
ATOM 2479 N N . ARG A 1 325 ? 2.104 12.610 -4.841 1.00 82.75 325 ARG A N 1
ATOM 2480 C CA . ARG A 1 325 ? 1.702 11.750 -5.956 1.00 82.75 325 ARG A CA 1
ATOM 2481 C C . ARG A 1 325 ? 2.076 10.273 -5.777 1.00 82.75 325 ARG A C 1
ATOM 2483 O O . ARG A 1 325 ? 1.282 9.398 -6.088 1.00 82.75 325 ARG A O 1
ATOM 2490 N N . ASP A 1 326 ? 3.271 10.001 -5.258 1.00 89.56 326 ASP A N 1
ATOM 2491 C CA . ASP A 1 326 ? 3.770 8.630 -5.102 1.00 89.56 326 ASP A CA 1
ATOM 2492 C C . ASP A 1 326 ? 3.574 8.064 -3.688 1.00 89.56 326 ASP A C 1
ATOM 2494 O O . ASP A 1 326 ? 4.002 6.942 -3.419 1.00 89.56 326 ASP A O 1
ATOM 2498 N N . ALA A 1 327 ? 2.999 8.827 -2.753 1.00 89.81 327 ALA A N 1
ATOM 2499 C CA . ALA A 1 327 ? 2.865 8.397 -1.362 1.00 89.81 327 ALA A CA 1
ATOM 2500 C C . ALA A 1 327 ? 2.100 7.067 -1.210 1.00 89.81 327 ALA A C 1
ATOM 2502 O O . ALA A 1 327 ? 2.589 6.223 -0.456 1.00 89.81 327 ALA A O 1
ATOM 2503 N N . PRO A 1 328 ? 1.005 6.796 -1.955 1.00 90.00 328 PRO A N 1
ATOM 2504 C CA . PRO A 1 328 ? 0.334 5.495 -1.903 1.00 90.00 328 PRO A CA 1
ATOM 2505 C C . PRO A 1 328 ? 1.234 4.329 -2.329 1.00 90.00 328 PRO A C 1
ATOM 2507 O O . PRO A 1 328 ? 1.254 3.279 -1.686 1.00 90.00 328 PRO A O 1
ATOM 2510 N N . LEU A 1 329 ? 2.042 4.531 -3.373 1.00 92.62 329 LEU A N 1
ATOM 2511 C CA . LEU A 1 329 ? 2.973 3.520 -3.882 1.00 92.62 329 LEU A CA 1
ATOM 2512 C C . LEU A 1 329 ? 4.135 3.279 -2.909 1.00 92.62 329 LEU A C 1
ATOM 2514 O O . LEU A 1 329 ? 4.523 2.140 -2.656 1.00 92.62 329 LEU A O 1
ATOM 2518 N N . ARG A 1 330 ? 4.672 4.348 -2.309 1.00 93.50 330 ARG A N 1
ATOM 2519 C CA . ARG A 1 330 ? 5.708 4.248 -1.270 1.00 93.50 330 ARG A CA 1
ATOM 2520 C C . ARG A 1 330 ? 5.180 3.560 -0.018 1.00 93.50 330 ARG A C 1
ATOM 2522 O O . ARG A 1 330 ? 5.911 2.774 0.575 1.00 93.50 330 ARG A O 1
ATOM 2529 N N . LEU A 1 331 ? 3.930 3.831 0.365 1.00 94.06 331 LEU A N 1
ATOM 2530 C CA . LEU A 1 331 ? 3.272 3.159 1.482 1.00 94.06 331 LEU A CA 1
ATOM 2531 C C . LEU A 1 331 ? 3.169 1.652 1.224 1.00 94.06 331 LEU A C 1
ATOM 2533 O O . LEU A 1 331 ? 3.543 0.870 2.093 1.00 94.06 331 LEU A O 1
ATOM 2537 N N . ALA A 1 332 ? 2.747 1.246 0.023 1.00 93.94 332 ALA A N 1
ATOM 2538 C CA . ALA A 1 332 ? 2.693 -0.162 -0.367 1.00 93.94 332 ALA A CA 1
ATOM 2539 C C . ALA A 1 332 ? 4.060 -0.859 -0.217 1.00 93.94 332 ALA A C 1
ATOM 2541 O O . ALA A 1 332 ? 4.162 -1.874 0.471 1.00 93.94 332 ALA A O 1
ATOM 2542 N N . ALA A 1 333 ? 5.124 -0.286 -0.787 1.00 95.06 333 ALA A N 1
ATOM 2543 C CA . ALA A 1 333 ? 6.472 -0.854 -0.689 1.00 95.06 333 ALA A CA 1
ATOM 2544 C C . ALA A 1 333 ? 7.047 -0.831 0.739 1.00 95.06 333 ALA A C 1
ATOM 2546 O O . ALA A 1 333 ? 7.839 -1.696 1.105 1.00 95.06 333 ALA A O 1
ATOM 2547 N N . LEU A 1 334 ? 6.664 0.153 1.557 1.00 95.44 334 LEU A N 1
ATOM 2548 C CA . LEU A 1 334 ? 7.107 0.242 2.946 1.00 95.44 334 LEU A CA 1
ATOM 2549 C C . LEU A 1 334 ? 6.452 -0.821 3.830 1.00 95.44 334 LEU A C 1
ATOM 2551 O O . LEU A 1 334 ? 7.125 -1.340 4.720 1.00 95.44 334 LEU A O 1
ATOM 2555 N N . LEU A 1 335 ? 5.161 -1.102 3.622 1.00 95.44 335 LEU A N 1
ATOM 2556 C CA . LEU A 1 335 ? 4.393 -2.053 4.429 1.00 95.44 335 LEU A CA 1
ATOM 2557 C C . LEU A 1 335 ? 4.656 -3.508 4.027 1.00 95.44 335 LEU A C 1
ATOM 2559 O O . LEU A 1 335 ? 4.688 -4.365 4.907 1.00 95.44 335 LEU A O 1
ATOM 2563 N N . PHE A 1 336 ? 4.907 -3.776 2.741 1.00 95.12 336 PHE A N 1
ATOM 2564 C CA . PHE A 1 336 ? 5.130 -5.127 2.210 1.00 95.12 336 PHE A CA 1
ATOM 2565 C C . PHE A 1 336 ? 6.468 -5.229 1.449 1.00 95.12 336 PHE A C 1
ATOM 2567 O O . PHE A 1 336 ? 6.479 -5.449 0.235 1.00 95.12 336 PHE A O 1
ATOM 2574 N N . PRO A 1 337 ? 7.618 -5.070 2.132 1.00 93.88 337 PRO A N 1
ATOM 2575 C CA . PRO A 1 337 ? 8.933 -5.018 1.482 1.00 93.88 337 PRO A CA 1
ATOM 2576 C C . PRO A 1 337 ? 9.345 -6.334 0.803 1.00 93.88 337 PRO A C 1
ATOM 2578 O O . PRO A 1 337 ? 10.170 -6.320 -0.110 1.00 93.88 337 PRO A O 1
ATOM 2581 N N . ASP A 1 338 ? 8.771 -7.459 1.235 1.00 92.81 338 ASP A N 1
ATOM 2582 C CA . ASP A 1 338 ? 9.031 -8.787 0.666 1.00 92.81 338 ASP A CA 1
ATOM 2583 C C . ASP A 1 338 ? 8.188 -9.076 -0.584 1.00 92.81 338 ASP A C 1
ATOM 2585 O O . ASP A 1 338 ? 8.432 -10.062 -1.278 1.00 92.81 338 ASP A O 1
ATOM 2589 N N . GLU A 1 339 ? 7.204 -8.224 -0.879 1.00 92.56 339 GLU A N 1
ATOM 2590 C CA . GLU A 1 339 ? 6.284 -8.390 -2.007 1.00 92.56 339 GLU A CA 1
ATOM 2591 C C . GLU A 1 339 ? 6.439 -7.287 -3.046 1.00 92.56 339 GLU A C 1
ATOM 2593 O O . GLU A 1 339 ? 6.400 -7.560 -4.242 1.00 92.56 339 GLU A O 1
ATOM 2598 N N . PHE A 1 340 ? 6.615 -6.041 -2.605 1.00 94.69 340 PHE A N 1
ATOM 2599 C CA . PHE A 1 340 ? 6.607 -4.892 -3.497 1.00 94.69 340 PHE A CA 1
ATOM 2600 C C . PHE A 1 340 ? 7.881 -4.073 -3.386 1.00 94.69 340 PHE A C 1
ATOM 2602 O O . PHE A 1 340 ? 8.461 -3.885 -2.316 1.00 94.69 340 PHE A O 1
ATOM 2609 N N . TYR A 1 341 ? 8.279 -3.504 -4.517 1.00 93.62 341 TYR A N 1
ATOM 2610 C CA . TYR A 1 341 ? 9.407 -2.595 -4.595 1.00 93.62 341 TYR A CA 1
ATOM 2611 C C . TYR A 1 341 ? 9.013 -1.304 -5.292 1.00 93.62 341 TYR A C 1
ATOM 2613 O O . TYR A 1 341 ? 8.520 -1.324 -6.420 1.00 93.62 341 TYR A O 1
ATOM 2621 N N . PHE A 1 342 ? 9.258 -0.183 -4.615 1.00 93.19 342 PHE A N 1
ATOM 2622 C CA . PHE A 1 342 ? 9.099 1.151 -5.177 1.00 93.19 342 PHE A CA 1
ATOM 2623 C C . PHE A 1 342 ? 10.466 1.752 -5.512 1.00 93.19 342 PHE A C 1
ATOM 2625 O O . PHE A 1 342 ? 11.327 1.897 -4.639 1.00 93.19 342 PHE A O 1
ATOM 2632 N N . HIS A 1 343 ? 10.650 2.153 -6.766 1.00 87.81 343 HIS A N 1
ATOM 2633 C CA . HIS A 1 343 ? 11.863 2.804 -7.253 1.00 87.81 343 HIS A CA 1
ATOM 2634 C C . HIS A 1 343 ? 11.500 3.820 -8.330 1.00 87.81 343 HIS A C 1
ATOM 2636 O O . HIS A 1 343 ? 10.595 3.570 -9.101 1.00 87.81 343 HIS A O 1
ATOM 2642 N N . ASP A 1 344 ? 12.166 4.974 -8.387 1.00 84.31 344 ASP A N 1
ATOM 2643 C CA . ASP A 1 344 ? 12.037 5.961 -9.480 1.00 84.31 344 ASP A CA 1
ATOM 2644 C C . ASP A 1 344 ? 10.601 6.197 -10.023 1.00 84.31 344 ASP A C 1
ATOM 2646 O O . ASP A 1 344 ? 10.370 6.226 -11.232 1.00 84.31 344 ASP A O 1
ATOM 2650 N N . GLY A 1 345 ? 9.611 6.320 -9.129 1.00 86.12 345 GLY A N 1
ATOM 2651 C CA . GLY A 1 345 ? 8.225 6.630 -9.501 1.00 86.12 345 GLY A CA 1
ATOM 2652 C C . GLY A 1 345 ? 7.379 5.455 -10.009 1.00 86.12 345 GLY A C 1
ATOM 2653 O O . GLY A 1 345 ? 6.301 5.695 -10.550 1.00 86.12 345 GLY A O 1
ATOM 2654 N N . PHE A 1 346 ? 7.817 4.205 -9.838 1.00 90.00 346 PHE A N 1
ATOM 2655 C CA . PHE A 1 346 ? 6.988 3.022 -10.091 1.00 90.00 346 PHE A CA 1
ATOM 2656 C C . PHE A 1 346 ? 7.034 2.036 -8.923 1.00 90.00 346 PHE A C 1
ATOM 2658 O O . PHE A 1 346 ? 8.028 1.942 -8.202 1.00 90.00 346 PHE A O 1
ATOM 2665 N N . LEU A 1 347 ? 5.940 1.299 -8.758 1.00 94.06 347 LEU A N 1
ATOM 2666 C CA . LEU A 1 347 ? 5.807 0.136 -7.891 1.00 94.06 347 LEU A CA 1
ATOM 2667 C C . LEU A 1 347 ? 5.843 -1.126 -8.758 1.00 94.06 347 LEU A C 1
ATOM 2669 O O . LEU A 1 347 ? 5.232 -1.152 -9.824 1.00 94.06 347 LEU A O 1
ATOM 2673 N N . SER A 1 348 ? 6.524 -2.170 -8.298 1.00 93.81 348 SER A N 1
ATOM 2674 C CA . SER A 1 348 ? 6.513 -3.494 -8.929 1.00 93.81 348 SER A CA 1
ATOM 2675 C C . SER A 1 348 ? 6.314 -4.600 -7.903 1.00 93.81 348 SER A C 1
ATOM 2677 O O . SER A 1 348 ? 6.590 -4.394 -6.721 1.00 93.81 348 SER A O 1
ATOM 2679 N N . ASP A 1 349 ? 5.887 -5.772 -8.366 1.00 92.31 349 ASP A N 1
ATOM 2680 C CA . ASP A 1 349 ? 5.811 -7.017 -7.583 1.00 92.31 349 ASP A CA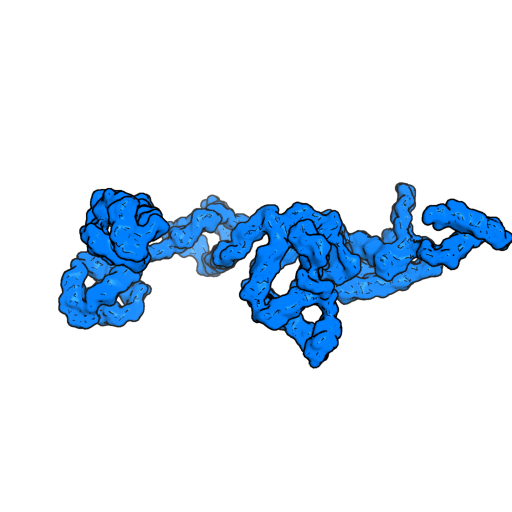 1
ATOM 2681 C C . ASP A 1 349 ? 7.169 -7.731 -7.431 1.00 92.31 349 ASP A C 1
ATOM 2683 O O . ASP A 1 349 ? 7.243 -8.861 -6.951 1.00 92.31 349 ASP A O 1
ATOM 2687 N N . CYS A 1 350 ? 8.251 -7.094 -7.886 1.00 90.19 350 CYS A N 1
ATOM 2688 C CA . CYS A 1 350 ? 9.596 -7.638 -7.853 1.00 90.19 350 CYS A CA 1
ATOM 2689 C C . CYS A 1 350 ? 10.335 -7.086 -6.625 1.00 90.19 350 CYS A C 1
ATOM 2691 O O . CYS A 1 350 ? 10.801 -5.946 -6.680 1.00 90.19 350 CYS A O 1
ATOM 2693 N N . PRO A 1 351 ? 10.528 -7.867 -5.543 1.00 90.38 351 PRO A N 1
ATOM 2694 C CA . PRO A 1 351 ? 11.087 -7.357 -4.290 1.00 90.38 351 PRO A CA 1
ATOM 2695 C C . PRO A 1 351 ? 12.505 -6.780 -4.459 1.00 90.38 351 PRO A C 1
ATOM 2697 O O . PRO A 1 351 ? 13.214 -7.164 -5.399 1.00 90.38 351 PRO A O 1
ATOM 2700 N N . PRO A 1 352 ? 12.981 -5.917 -3.539 1.00 89.94 352 PRO A N 1
ATOM 2701 C CA . PRO A 1 352 ? 14.229 -5.160 -3.695 1.00 89.94 352 PRO A CA 1
ATOM 2702 C C . PRO A 1 352 ? 15.458 -6.021 -4.028 1.00 89.94 352 PRO A C 1
ATOM 2704 O O . PRO A 1 352 ? 16.275 -5.668 -4.887 1.00 89.94 352 PRO A O 1
ATOM 2707 N N . GLU A 1 353 ? 15.595 -7.176 -3.370 1.00 90.56 353 GLU A N 1
ATOM 2708 C CA . GLU A 1 353 ? 16.702 -8.099 -3.622 1.00 90.56 353 GLU A CA 1
ATOM 2709 C C . GLU A 1 353 ? 16.639 -8.709 -5.020 1.00 90.56 353 GLU A C 1
ATOM 2711 O O . GLU A 1 353 ? 17.655 -8.785 -5.716 1.00 90.56 353 GLU A O 1
ATOM 2716 N N . ARG A 1 354 ? 15.444 -9.140 -5.440 1.00 91.00 354 ARG A N 1
ATOM 2717 C CA . ARG A 1 354 ? 15.220 -9.721 -6.764 1.00 91.00 354 ARG A CA 1
ATOM 2718 C C . ARG A 1 354 ? 15.453 -8.673 -7.840 1.00 91.00 354 ARG A C 1
ATOM 2720 O O . ARG A 1 354 ? 16.201 -8.938 -8.776 1.00 91.00 354 ARG A O 1
ATOM 2727 N N . HIS A 1 355 ? 14.925 -7.466 -7.647 1.00 91.12 355 HIS A N 1
ATOM 2728 C CA . HIS A 1 355 ? 15.143 -6.336 -8.541 1.00 91.12 355 HIS A CA 1
ATOM 2729 C C . HIS A 1 355 ? 16.640 -6.042 -8.701 1.00 91.12 355 HIS A C 1
ATOM 2731 O O . HIS A 1 355 ? 17.136 -5.913 -9.815 1.00 91.12 355 HIS A O 1
ATOM 2737 N N . SER A 1 356 ? 17.402 -6.020 -7.604 1.00 91.50 356 SER A N 1
ATOM 2738 C CA . SER A 1 356 ? 18.854 -5.799 -7.648 1.00 91.50 356 SER A CA 1
ATOM 2739 C C . SER A 1 356 ? 19.595 -6.875 -8.453 1.00 91.50 356 SER A C 1
ATOM 2741 O O . SER A 1 356 ? 20.511 -6.558 -9.218 1.00 91.50 356 SER A O 1
ATOM 2743 N N . ARG A 1 357 ? 19.188 -8.147 -8.325 1.00 93.94 357 ARG A N 1
ATOM 2744 C CA . ARG A 1 357 ? 19.737 -9.258 -9.122 1.00 93.94 357 ARG A CA 1
ATOM 2745 C C . ARG A 1 357 ? 19.356 -9.135 -10.599 1.00 93.94 357 ARG A C 1
ATOM 2747 O O . ARG A 1 357 ? 20.230 -9.301 -11.445 1.00 93.94 357 ARG A O 1
ATOM 2754 N N . VAL A 1 358 ? 18.105 -8.779 -10.900 1.00 92.94 358 VAL A N 1
ATOM 2755 C CA . VAL A 1 358 ? 17.613 -8.528 -12.267 1.00 92.94 358 VAL A CA 1
ATOM 2756 C C . VAL A 1 358 ? 18.384 -7.382 -12.919 1.00 92.94 358 VAL A C 1
ATOM 2758 O O . VAL A 1 358 ? 18.885 -7.548 -14.024 1.00 92.94 358 VAL A O 1
ATOM 2761 N N . VAL A 1 359 ? 18.572 -6.250 -12.233 1.00 92.69 359 VAL A N 1
ATOM 2762 C CA . VAL A 1 359 ? 19.356 -5.110 -12.746 1.00 92.69 359 VAL A CA 1
ATOM 2763 C C . VAL A 1 359 ? 20.798 -5.517 -13.044 1.00 92.69 359 VAL A C 1
ATOM 2765 O O . VAL A 1 359 ? 21.337 -5.134 -14.083 1.00 92.69 359 VAL A O 1
ATOM 2768 N N . ARG A 1 360 ? 21.441 -6.284 -12.150 1.00 94.00 360 ARG A N 1
ATOM 2769 C CA . ARG A 1 360 ? 22.806 -6.782 -12.378 1.00 94.00 360 ARG A CA 1
ATOM 2770 C C . ARG A 1 360 ? 22.856 -7.699 -13.600 1.00 94.00 360 ARG A C 1
ATOM 2772 O O . ARG A 1 360 ? 23.693 -7.475 -14.466 1.00 94.00 360 ARG A O 1
ATOM 2779 N N . ALA A 1 361 ? 21.947 -8.668 -13.692 1.00 93.81 361 ALA A N 1
ATOM 2780 C CA . ALA A 1 361 ? 21.887 -9.587 -14.821 1.00 93.81 361 ALA A CA 1
ATOM 2781 C C . ALA A 1 361 ? 21.617 -8.845 -16.138 1.00 93.81 361 ALA A C 1
ATOM 2783 O O . ALA A 1 361 ? 22.342 -9.037 -17.104 1.00 93.81 361 ALA A O 1
ATOM 2784 N N . LEU A 1 362 ? 20.654 -7.922 -16.170 1.00 93.12 362 LEU A N 1
ATOM 2785 C CA . LEU A 1 362 ? 20.362 -7.112 -17.353 1.00 93.12 362 LEU A CA 1
ATOM 2786 C C . LEU A 1 362 ? 21.528 -6.211 -17.765 1.00 93.12 362 LEU A C 1
ATOM 2788 O O . LEU A 1 362 ? 21.710 -5.966 -18.952 1.00 93.12 362 LEU A O 1
ATOM 2792 N N . ARG A 1 363 ? 22.339 -5.728 -16.819 1.00 91.94 363 ARG A N 1
ATOM 2793 C CA . ARG A 1 363 ? 23.550 -4.967 -17.149 1.00 91.94 363 ARG A CA 1
ATOM 2794 C C . ARG A 1 363 ? 24.578 -5.825 -17.886 1.00 91.94 363 ARG A C 1
ATOM 2796 O O . ARG A 1 363 ? 25.234 -5.308 -18.777 1.00 91.94 363 ARG A O 1
ATOM 2803 N N . GLU A 1 364 ? 24.704 -7.097 -17.518 1.00 92.12 364 GLU A N 1
ATOM 2804 C CA . GLU A 1 364 ? 25.588 -8.057 -18.191 1.00 92.12 364 GLU A CA 1
ATOM 2805 C C . GLU A 1 364 ? 25.017 -8.497 -19.547 1.00 92.12 364 GLU A C 1
ATOM 2807 O O . GLU A 1 364 ? 25.745 -8.557 -20.529 1.00 92.12 364 GLU A O 1
ATOM 2812 N N . LEU A 1 365 ? 23.713 -8.784 -19.611 1.00 91.06 365 LEU A N 1
ATOM 2813 C CA . LEU A 1 365 ? 23.040 -9.281 -20.818 1.00 91.06 365 LEU A CA 1
ATOM 2814 C C . LEU A 1 365 ? 22.851 -8.213 -21.903 1.00 91.06 365 LEU A C 1
ATOM 2816 O O . LEU A 1 365 ? 22.820 -8.542 -23.088 1.00 91.06 365 LEU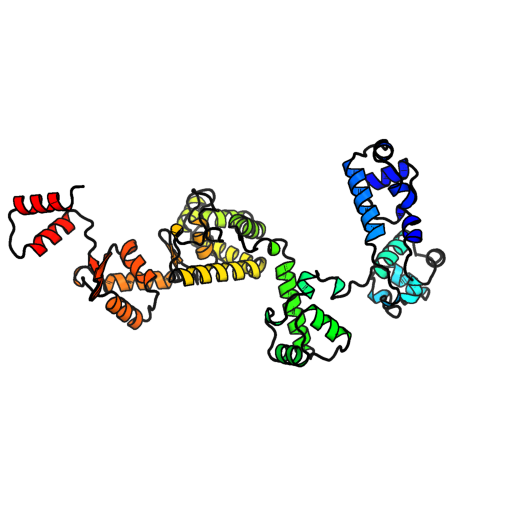 A O 1
ATOM 2820 N N . CYS A 1 366 ? 22.716 -6.954 -21.485 1.00 89.44 366 CYS A N 1
ATOM 2821 C CA . CYS A 1 366 ? 22.521 -5.783 -22.339 1.00 89.44 366 CYS A CA 1
ATOM 2822 C C . CYS A 1 366 ? 23.693 -4.799 -22.202 1.00 89.44 366 CYS A C 1
ATOM 2824 O O . CYS A 1 366 ? 23.500 -3.568 -22.169 1.00 89.44 366 CYS A O 1
ATOM 2826 N N . ASP A 1 367 ? 24.906 -5.341 -22.073 1.00 87.25 367 ASP A N 1
ATOM 2827 C CA . ASP A 1 367 ? 26.120 -4.543 -22.185 1.00 87.25 367 ASP A CA 1
ATOM 2828 C C . ASP A 1 367 ? 26.231 -3.934 -23.589 1.00 87.25 367 ASP A C 1
ATOM 2830 O O . ASP A 1 367 ? 25.667 -4.458 -24.550 1.00 87.25 367 ASP A O 1
ATOM 2834 N N . ARG A 1 368 ? 26.911 -2.789 -23.705 1.00 79.75 368 ARG A N 1
ATOM 2835 C CA . ARG A 1 368 ? 26.926 -1.980 -24.934 1.00 79.75 368 ARG A CA 1
ATOM 2836 C C . ARG A 1 368 ? 27.367 -2.794 -26.153 1.00 79.75 368 ARG A C 1
ATOM 2838 O O . ARG A 1 368 ? 26.754 -2.649 -27.204 1.00 79.75 368 ARG A O 1
ATOM 2845 N N . ASP A 1 369 ? 28.358 -3.660 -25.975 1.00 80.94 369 ASP A N 1
ATOM 2846 C CA . ASP A 1 369 ? 28.977 -4.444 -27.050 1.00 80.94 369 ASP A CA 1
ATOM 2847 C C . ASP A 1 369 ? 28.125 -5.641 -27.502 1.00 80.94 369 ASP A C 1
ATOM 2849 O O . ASP A 1 369 ? 28.403 -6.254 -28.529 1.00 80.94 369 ASP A O 1
ATOM 2853 N N . LEU A 1 370 ? 27.087 -5.987 -26.736 1.00 82.75 370 LEU A N 1
ATOM 2854 C CA . LEU A 1 370 ? 26.188 -7.101 -27.037 1.00 82.75 370 LEU A CA 1
ATOM 2855 C C . LEU A 1 370 ? 24.891 -6.646 -27.712 1.00 82.75 370 LEU A C 1
ATOM 2857 O O . LEU A 1 370 ? 24.107 -7.491 -28.130 1.00 82.75 370 LEU A O 1
ATOM 2861 N N . LEU A 1 371 ? 24.637 -5.337 -27.790 1.00 86.81 371 LEU A N 1
ATOM 2862 C CA . LEU A 1 371 ? 23.429 -4.767 -28.384 1.00 86.81 371 LEU A CA 1
ATOM 2863 C C . LEU A 1 371 ? 23.620 -4.519 -29.896 1.00 86.81 371 LEU A C 1
ATOM 2865 O O . LEU A 1 371 ? 24.719 -4.159 -30.309 1.00 86.81 371 LEU A O 1
ATOM 2869 N N . PRO A 1 372 ? 22.560 -4.631 -30.722 1.00 88.94 372 PRO A N 1
ATOM 2870 C CA . PRO A 1 372 ? 21.166 -4.851 -30.344 1.00 88.94 372 PRO A CA 1
ATOM 2871 C C . PRO A 1 372 ? 20.815 -6.326 -30.096 1.00 88.94 372 PRO A C 1
ATOM 2873 O O . PRO A 1 372 ? 21.344 -7.223 -30.746 1.00 88.94 372 PRO A O 1
ATOM 2876 N N . ARG A 1 373 ? 19.877 -6.577 -29.175 1.00 90.44 373 ARG A N 1
ATOM 2877 C CA . ARG A 1 373 ? 19.374 -7.930 -28.859 1.00 90.44 373 ARG A CA 1
ATOM 2878 C C . ARG A 1 373 ? 17.858 -7.978 -28.844 1.00 90.44 373 ARG A C 1
ATOM 2880 O O . ARG A 1 373 ? 17.221 -6.990 -28.480 1.00 90.44 373 ARG A O 1
ATOM 2887 N N . ARG A 1 374 ? 17.277 -9.136 -29.156 1.00 91.56 374 ARG A N 1
ATOM 2888 C CA . ARG A 1 374 ? 15.831 -9.347 -29.010 1.00 91.56 374 ARG A CA 1
ATOM 2889 C C . ARG A 1 374 ? 15.462 -9.421 -27.536 1.00 91.56 374 ARG A C 1
ATOM 2891 O O . ARG A 1 374 ? 16.128 -10.100 -26.755 1.00 91.56 374 ARG A O 1
ATOM 2898 N N . LEU A 1 375 ? 14.381 -8.750 -27.155 1.00 92.44 375 LEU A N 1
ATOM 2899 C CA . LEU A 1 375 ? 13.941 -8.726 -25.764 1.00 92.44 375 LEU A CA 1
ATOM 2900 C C . LEU A 1 375 ? 13.537 -10.122 -25.266 1.00 92.44 375 LEU A C 1
ATOM 2902 O O . LEU A 1 375 ? 13.832 -10.465 -24.124 1.00 92.44 375 LEU A O 1
ATOM 2906 N N . ASP A 1 376 ? 12.956 -10.954 -26.131 1.00 91.62 376 ASP A N 1
ATOM 2907 C CA . ASP A 1 376 ? 12.605 -12.340 -25.799 1.00 91.62 376 ASP A CA 1
ATOM 2908 C C . ASP A 1 376 ? 13.834 -13.199 -25.465 1.00 91.62 376 ASP A C 1
ATOM 2910 O O . ASP A 1 376 ? 13.783 -14.009 -24.542 1.00 91.62 376 ASP A O 1
ATOM 2914 N N . GLU A 1 377 ? 14.962 -12.990 -26.152 1.00 92.75 377 GLU A N 1
ATOM 2915 C CA . GLU A 1 377 ? 16.224 -13.685 -25.852 1.00 92.75 377 GLU A CA 1
ATOM 2916 C C . GLU A 1 377 ? 16.765 -13.260 -24.487 1.00 92.75 377 GLU A C 1
ATOM 2918 O O . GLU A 1 377 ? 17.124 -14.101 -23.665 1.00 92.75 377 GLU A O 1
ATOM 2923 N N . VAL A 1 378 ? 16.752 -11.952 -24.209 1.00 92.50 378 VAL A N 1
ATOM 2924 C CA . VAL A 1 378 ? 17.155 -11.409 -22.906 1.00 92.50 378 VAL A CA 1
ATOM 2925 C C . VAL A 1 378 ? 16.270 -11.973 -21.789 1.00 92.50 378 VAL A C 1
ATOM 2927 O O . VAL A 1 378 ? 16.775 -12.346 -20.731 1.00 92.50 378 VAL A O 1
ATOM 2930 N N . ARG A 1 379 ? 14.954 -12.075 -22.015 1.00 94.06 379 ARG A N 1
ATOM 2931 C CA . ARG A 1 379 ? 14.006 -12.658 -21.054 1.00 94.06 379 ARG A CA 1
ATOM 2932 C C . ARG A 1 379 ? 14.228 -14.158 -20.855 1.00 94.06 379 ARG A C 1
ATOM 2934 O O . ARG A 1 379 ? 14.186 -14.611 -19.713 1.00 94.06 379 ARG A O 1
ATOM 2941 N N . SER A 1 380 ? 14.509 -14.905 -21.922 1.00 93.00 380 SER A N 1
ATOM 2942 C CA . SER A 1 380 ? 14.860 -16.327 -21.832 1.00 93.00 380 SER A CA 1
ATOM 2943 C C . SER A 1 380 ? 16.120 -16.528 -20.989 1.00 93.00 380 SER A C 1
ATOM 2945 O O . SER A 1 380 ? 16.108 -17.314 -20.047 1.00 93.00 380 SER A O 1
ATOM 2947 N N . GLU A 1 381 ? 17.172 -15.747 -21.235 1.00 94.00 381 GLU A N 1
ATOM 2948 C CA . GLU A 1 381 ? 18.425 -15.841 -20.476 1.00 94.00 381 GLU A CA 1
ATOM 2949 C C . GLU A 1 381 ? 18.277 -15.394 -19.012 1.00 94.00 381 GLU A C 1
ATOM 2951 O O . GLU A 1 381 ? 18.960 -15.915 -18.127 1.00 94.00 381 GLU A O 1
ATOM 2956 N N . LEU A 1 382 ? 17.376 -14.450 -18.715 1.00 93.56 382 LEU A N 1
ATOM 2957 C CA . LEU A 1 382 ? 17.001 -14.136 -17.333 1.00 93.56 382 LEU A CA 1
ATOM 2958 C C . LEU A 1 382 ? 16.292 -15.314 -16.655 1.00 93.56 382 LEU A C 1
ATOM 2960 O O . LEU A 1 382 ? 16.586 -15.619 -15.496 1.00 93.56 382 LEU A O 1
ATOM 2964 N N . SER A 1 383 ? 15.387 -15.985 -17.369 1.00 92.50 383 SER A N 1
ATOM 2965 C CA . SER A 1 383 ? 14.693 -17.176 -16.875 1.00 92.50 383 SER A CA 1
ATOM 2966 C C . SER A 1 383 ? 15.672 -18.320 -16.594 1.00 92.50 383 SER A C 1
ATOM 2968 O O . SER A 1 383 ? 15.613 -18.921 -15.521 1.00 92.50 383 SER A O 1
ATOM 2970 N N . ASP A 1 384 ? 16.649 -18.548 -17.478 1.00 93.62 384 ASP A N 1
ATOM 2971 C CA . ASP A 1 384 ? 17.708 -19.554 -17.294 1.00 93.62 384 ASP A CA 1
ATOM 2972 C C . ASP A 1 384 ? 18.552 -19.291 -16.036 1.00 93.62 384 ASP A C 1
ATOM 2974 O O . ASP A 1 384 ? 19.049 -20.212 -15.386 1.00 93.62 384 ASP A O 1
ATOM 2978 N N . ARG A 1 385 ? 18.662 -18.021 -15.629 1.00 92.88 385 ARG A N 1
ATOM 2979 C CA . ARG A 1 385 ? 19.316 -17.594 -14.381 1.00 92.88 385 ARG A CA 1
ATOM 2980 C C . ARG A 1 385 ? 18.393 -17.643 -13.154 1.00 92.88 385 ARG A C 1
ATOM 2982 O O . ARG A 1 385 ? 18.777 -17.147 -12.096 1.00 92.88 385 ARG A O 1
ATOM 2989 N N . SER A 1 386 ? 17.195 -18.223 -13.264 1.00 91.19 386 SER A N 1
ATOM 2990 C CA . SER A 1 386 ? 16.160 -18.239 -12.213 1.00 91.19 386 SER A CA 1
ATOM 2991 C C . SER A 1 386 ? 15.693 -16.838 -11.777 1.00 91.19 386 SER A C 1
ATOM 2993 O O . SER A 1 386 ? 15.287 -16.623 -10.631 1.00 91.19 386 SER A O 1
ATOM 2995 N N . LEU A 1 387 ? 15.754 -15.862 -12.687 1.00 91.00 387 LEU A N 1
ATOM 2996 C CA . LEU A 1 387 ? 15.329 -14.474 -12.481 1.00 91.00 387 LEU A CA 1
ATOM 2997 C C . LEU A 1 387 ? 14.100 -14.139 -13.335 1.00 91.00 387 LEU A C 1
ATOM 2999 O O . LEU A 1 387 ? 14.016 -13.056 -13.911 1.00 91.00 387 LEU A O 1
ATOM 3003 N N . GLU A 1 388 ? 13.151 -15.073 -13.411 1.00 86.44 388 GLU A N 1
ATOM 3004 C CA . GLU A 1 388 ? 11.875 -14.846 -14.086 1.00 86.44 388 GLU A CA 1
ATOM 3005 C C . GLU A 1 388 ? 11.160 -13.628 -13.481 1.00 86.44 388 GLU A C 1
ATOM 3007 O O . GLU A 1 388 ? 11.047 -13.488 -12.257 1.00 86.44 388 GLU A O 1
ATOM 3012 N N . THR A 1 389 ? 10.737 -12.722 -14.359 1.00 87.75 389 THR A N 1
ATOM 3013 C CA . THR A 1 389 ? 10.059 -11.471 -14.021 1.00 87.75 389 THR A CA 1
ATOM 3014 C C . THR A 1 389 ? 9.148 -11.049 -15.173 1.00 87.75 389 THR A C 1
ATOM 3016 O O . THR A 1 389 ? 9.267 -11.565 -16.293 1.00 87.75 389 THR A O 1
ATOM 3019 N N . SER A 1 390 ? 8.228 -10.121 -14.909 1.00 89.38 390 SER A N 1
ATOM 3020 C CA . SER A 1 390 ? 7.280 -9.666 -15.921 1.00 89.38 390 SER A CA 1
ATOM 3021 C C . SER A 1 390 ? 7.978 -8.933 -17.069 1.00 89.38 390 SER A C 1
ATOM 3023 O O . SER A 1 390 ? 9.065 -8.363 -16.927 1.00 89.38 390 SER A O 1
ATOM 3025 N N . HIS A 1 391 ? 7.321 -8.944 -18.228 1.00 90.25 391 HIS A N 1
ATOM 3026 C CA . HIS A 1 391 ? 7.772 -8.219 -19.411 1.00 90.25 391 HIS A CA 1
ATOM 3027 C C . HIS A 1 391 ? 8.002 -6.731 -19.128 1.00 90.25 391 HIS A C 1
ATOM 3029 O O . HIS A 1 391 ? 9.090 -6.209 -19.380 1.00 90.25 391 HIS A O 1
ATOM 3035 N N . GLU A 1 392 ? 7.009 -6.070 -18.527 1.00 89.25 392 GLU A N 1
ATOM 3036 C CA . GLU A 1 392 ? 7.084 -4.645 -18.210 1.00 89.25 392 GLU A CA 1
ATOM 3037 C C . GLU A 1 392 ? 8.210 -4.343 -17.212 1.00 89.25 392 GLU A C 1
ATOM 3039 O O . GLU A 1 392 ? 8.898 -3.337 -17.386 1.00 89.25 392 GLU A O 1
ATOM 3044 N N . VAL A 1 393 ? 8.474 -5.212 -16.221 1.00 89.50 393 VAL A N 1
ATOM 3045 C CA . VAL A 1 393 ? 9.617 -5.059 -15.293 1.00 89.50 393 VAL A CA 1
ATOM 3046 C C . VAL A 1 393 ? 10.937 -5.001 -16.053 1.00 89.50 393 VAL A C 1
ATOM 3048 O O . VAL A 1 393 ? 11.738 -4.091 -15.817 1.00 89.50 393 VAL A O 1
ATOM 3051 N N . VAL A 1 394 ? 11.156 -5.900 -17.015 1.00 91.62 394 VAL A N 1
ATOM 3052 C CA . VAL A 1 394 ? 12.367 -5.870 -17.849 1.00 91.62 394 VAL A CA 1
ATOM 3053 C C . VAL A 1 394 ? 12.431 -4.587 -18.679 1.00 91.62 394 VAL A C 1
ATOM 3055 O O . VAL A 1 394 ? 13.447 -3.886 -18.653 1.00 91.62 394 VAL A O 1
ATOM 3058 N N . VAL A 1 395 ? 11.344 -4.246 -19.375 1.00 90.88 395 VAL A N 1
ATOM 3059 C CA . VAL A 1 395 ? 11.233 -3.036 -20.205 1.00 90.88 395 VAL A CA 1
ATOM 3060 C C . VAL A 1 395 ? 11.552 -1.779 -19.398 1.00 90.88 395 VAL A C 1
ATOM 3062 O O . VAL A 1 395 ? 12.312 -0.912 -19.848 1.00 90.88 395 VAL A O 1
ATOM 3065 N N . TYR A 1 396 ? 10.998 -1.676 -18.194 1.00 88.75 396 TYR A N 1
ATOM 3066 C CA . TYR A 1 396 ? 11.182 -0.524 -17.328 1.00 88.75 396 TYR A CA 1
ATOM 3067 C C . TYR A 1 396 ? 12.620 -0.421 -16.838 1.00 88.75 396 TYR A C 1
ATOM 3069 O O . TYR A 1 396 ? 13.239 0.633 -16.999 1.00 88.75 396 TYR A O 1
ATOM 3077 N N . VAL A 1 397 ? 13.185 -1.508 -16.303 1.00 88.88 397 VAL A N 1
ATOM 3078 C CA . VAL A 1 397 ? 14.576 -1.533 -15.829 1.00 88.88 397 VAL A CA 1
ATOM 3079 C C . VAL A 1 397 ? 15.539 -1.158 -16.955 1.00 88.88 397 VAL A C 1
ATOM 3081 O O . VAL A 1 397 ? 16.426 -0.322 -16.757 1.00 88.88 397 VAL A O 1
ATOM 3084 N N . LEU A 1 398 ? 15.334 -1.702 -18.159 1.00 90.75 398 LEU A N 1
ATOM 3085 C CA . LEU A 1 398 ? 16.128 -1.356 -19.335 1.00 90.75 398 LEU A CA 1
ATOM 3086 C C . LEU A 1 398 ? 16.033 0.138 -19.655 1.00 90.75 398 LEU A C 1
ATOM 3088 O O . LEU A 1 398 ? 17.060 0.803 -19.775 1.00 90.75 398 LEU A O 1
ATOM 3092 N N . ARG A 1 399 ? 14.824 0.701 -19.742 1.00 88.75 399 ARG A N 1
ATOM 3093 C CA . ARG A 1 399 ? 14.618 2.107 -20.131 1.00 88.75 399 ARG A CA 1
ATOM 3094 C C . ARG A 1 399 ? 15.074 3.113 -19.077 1.00 88.75 399 ARG A C 1
ATOM 3096 O O . ARG A 1 399 ? 15.617 4.165 -19.434 1.00 88.75 399 ARG A O 1
ATOM 3103 N N . LYS A 1 400 ? 14.817 2.827 -17.802 1.00 85.19 400 LYS A N 1
ATOM 3104 C CA . LYS A 1 400 ? 14.949 3.782 -16.693 1.00 85.19 400 LYS A CA 1
ATOM 3105 C C . LYS A 1 400 ? 16.251 3.603 -15.933 1.00 85.19 400 LYS A C 1
ATOM 3107 O O . LYS A 1 400 ? 17.009 4.562 -15.819 1.00 85.19 400 LYS A O 1
ATOM 3112 N N . SER A 1 401 ? 16.556 2.383 -15.499 1.00 84.12 401 SER A N 1
ATOM 3113 C CA . SER A 1 401 ? 17.754 2.104 -14.700 1.00 84.12 401 SER A CA 1
ATOM 3114 C C . SER A 1 401 ? 19.009 1.926 -15.556 1.00 84.12 401 SER A C 1
ATOM 3116 O O . SER A 1 401 ? 20.088 2.355 -15.154 1.00 84.12 401 SER A O 1
ATOM 3118 N N . LEU A 1 402 ? 18.887 1.305 -16.735 1.00 86.19 402 LEU A N 1
ATOM 3119 C CA . LEU A 1 402 ? 20.019 1.037 -17.635 1.00 86.19 402 LEU A CA 1
ATOM 3120 C C . LEU A 1 402 ? 20.078 1.972 -18.847 1.00 86.19 402 LEU A C 1
ATOM 3122 O O . LEU A 1 402 ? 21.015 1.879 -19.639 1.00 86.19 402 LEU A O 1
ATOM 3126 N N . GLN A 1 403 ? 19.107 2.880 -18.983 1.00 85.06 403 GLN A N 1
ATOM 3127 C CA . GLN A 1 403 ? 19.023 3.839 -20.085 1.00 85.06 403 GLN A CA 1
ATOM 3128 C C . GLN A 1 403 ? 19.245 3.166 -21.450 1.00 85.06 403 GLN A C 1
ATOM 3130 O O . GLN A 1 403 ? 20.128 3.553 -22.204 1.00 85.06 403 GLN A O 1
ATOM 3135 N N . ARG A 1 404 ? 18.471 2.128 -21.761 1.00 86.69 404 ARG A N 1
ATOM 3136 C CA . ARG A 1 404 ? 18.421 1.460 -23.070 1.00 86.69 404 ARG A CA 1
ATOM 3137 C C . ARG A 1 404 ? 17.170 1.894 -23.834 1.00 86.69 404 ARG A C 1
ATOM 3139 O O . ARG A 1 404 ? 16.163 2.256 -23.221 1.00 86.69 404 ARG A O 1
ATOM 3146 N N . SER A 1 405 ? 17.234 1.918 -25.162 1.00 86.25 405 SER A N 1
ATOM 3147 C CA . SER A 1 405 ? 16.047 2.104 -26.007 1.00 86.25 405 SER A CA 1
ATOM 3148 C C . SER A 1 405 ? 15.447 0.747 -26.351 1.00 86.25 405 SER A C 1
ATOM 3150 O O . SER A 1 405 ? 16.162 -0.247 -26.427 1.00 86.25 405 SER A O 1
ATOM 3152 N N . ILE A 1 406 ? 14.126 0.710 -26.519 1.00 87.44 406 ILE A N 1
ATOM 3153 C CA . ILE A 1 406 ? 13.420 -0.478 -26.998 1.00 87.44 406 ILE A CA 1
ATOM 3154 C C . ILE A 1 406 ? 12.651 -0.062 -28.238 1.00 87.44 406 ILE A C 1
ATOM 3156 O O . ILE A 1 406 ? 11.798 0.827 -28.142 1.00 87.44 406 ILE A O 1
ATOM 3160 N N . GLU A 1 407 ? 13.005 -0.662 -29.365 1.00 86.50 407 GLU A N 1
ATOM 3161 C CA . GLU A 1 407 ? 12.379 -0.465 -30.666 1.00 86.50 407 GLU A CA 1
ATOM 3162 C C . GLU A 1 407 ? 11.445 -1.640 -30.953 1.00 86.50 407 GLU A C 1
ATOM 3164 O O . GLU A 1 407 ? 11.763 -2.784 -30.630 1.00 86.50 407 GLU A O 1
ATOM 3169 N N . ILE A 1 408 ? 10.268 -1.348 -31.505 1.00 84.88 408 ILE A N 1
ATOM 3170 C CA . ILE A 1 408 ? 9.267 -2.358 -31.850 1.00 84.88 408 ILE A CA 1
ATOM 3171 C C . ILE A 1 408 ? 9.271 -2.487 -33.368 1.00 84.88 408 ILE A C 1
ATOM 3173 O O . ILE A 1 408 ? 8.801 -1.591 -34.068 1.00 84.88 408 ILE A O 1
ATOM 3177 N N . ASP A 1 409 ? 9.808 -3.596 -33.862 1.00 80.75 409 ASP A N 1
ATOM 3178 C CA . ASP A 1 409 ? 9.759 -3.972 -35.269 1.00 80.75 409 ASP A CA 1
ATOM 3179 C C . ASP A 1 409 ? 8.497 -4.818 -35.498 1.00 80.75 409 ASP A C 1
ATOM 3181 O O . ASP A 1 409 ? 8.281 -5.828 -34.821 1.00 80.75 409 ASP A O 1
ATOM 3185 N N . ALA A 1 410 ? 7.649 -4.399 -36.440 1.00 70.56 410 ALA A N 1
ATOM 3186 C CA . ALA A 1 410 ? 6.375 -5.056 -36.729 1.00 70.56 410 ALA A CA 1
ATOM 3187 C C . ALA A 1 410 ? 6.530 -6.521 -37.184 1.00 70.56 410 ALA A C 1
ATOM 3189 O O . ALA A 1 410 ? 5.633 -7.326 -36.937 1.00 70.56 410 ALA A O 1
ATOM 3190 N N . ASP A 1 411 ? 7.666 -6.872 -37.792 1.00 73.25 411 ASP A N 1
ATOM 3191 C CA . ASP A 1 411 ? 7.947 -8.210 -38.313 1.00 73.25 411 ASP A CA 1
ATOM 3192 C C . ASP A 1 411 ? 8.856 -9.025 -37.377 1.00 73.25 411 ASP A C 1
ATOM 3194 O O . ASP A 1 411 ? 8.845 -10.259 -37.413 1.00 73.25 411 ASP A O 1
ATOM 3198 N N . ARG A 1 412 ? 9.670 -8.360 -36.542 1.00 71.75 412 ARG A N 1
ATOM 3199 C CA . ARG A 1 412 ? 10.735 -9.009 -35.744 1.00 71.75 412 ARG A CA 1
ATOM 3200 C C . ARG A 1 412 ? 10.551 -8.925 -34.226 1.00 71.75 412 ARG A C 1
ATOM 3202 O O . ARG A 1 412 ? 11.298 -9.587 -33.493 1.00 71.75 412 ARG A O 1
ATOM 3209 N N . GLY A 1 413 ? 9.552 -8.182 -33.758 1.00 84.69 413 GLY A N 1
ATOM 3210 C CA . GLY A 1 413 ? 9.246 -7.991 -32.343 1.00 84.69 413 GLY A CA 1
ATOM 3211 C C . GLY A 1 413 ? 10.096 -6.900 -31.692 1.00 84.69 413 GLY A C 1
ATOM 3212 O O . GLY A 1 413 ? 10.557 -5.968 -32.347 1.00 84.69 413 GLY A O 1
ATOM 3213 N N . GLU A 1 414 ? 10.291 -6.995 -30.380 1.00 89.94 414 GLU A N 1
ATOM 3214 C CA . GLU A 1 414 ? 10.943 -5.943 -29.596 1.00 89.94 414 GLU A CA 1
ATOM 3215 C C . GLU A 1 414 ? 12.459 -6.147 -29.496 1.00 89.94 414 GLU A C 1
ATOM 3217 O O . GLU A 1 414 ? 12.943 -7.219 -29.117 1.00 89.94 414 GLU A O 1
ATOM 3222 N N . TRP A 1 415 ? 13.213 -5.091 -29.795 1.00 89.88 415 TRP A N 1
ATOM 3223 C CA . TRP A 1 415 ? 14.671 -5.073 -29.765 1.00 89.88 415 TRP A CA 1
ATOM 3224 C C . TRP A 1 415 ? 15.191 -4.049 -28.767 1.00 89.88 415 TRP A C 1
ATOM 3226 O O . TRP A 1 415 ? 14.695 -2.928 -28.671 1.00 89.88 415 TRP A O 1
ATOM 3236 N N . VAL A 1 416 ? 16.220 -4.435 -28.021 1.00 88.62 416 VAL A N 1
ATOM 3237 C CA . VAL A 1 416 ? 16.938 -3.583 -27.077 1.00 88.62 416 VAL A CA 1
ATOM 3238 C C . VAL A 1 416 ? 18.130 -2.967 -27.796 1.00 88.62 416 VAL A C 1
ATOM 3240 O O . VAL A 1 416 ? 18.951 -3.683 -28.363 1.00 88.62 416 VAL A O 1
ATOM 3243 N N . HIS A 1 417 ? 18.253 -1.645 -27.725 1.00 86.88 417 HIS A N 1
ATOM 3244 C CA . HIS A 1 417 ? 19.323 -0.869 -28.344 1.00 86.88 417 HIS A CA 1
ATOM 3245 C C . HIS A 1 417 ? 20.044 0.003 -27.312 1.00 86.88 417 HIS A C 1
ATOM 3247 O O . HIS A 1 417 ? 19.526 0.323 -26.232 1.00 86.88 417 HIS A O 1
ATOM 3253 N N . VAL A 1 418 ? 21.257 0.432 -27.663 1.00 81.88 418 VAL A N 1
ATOM 3254 C CA . VAL A 1 418 ? 21.966 1.471 -26.915 1.00 81.88 418 VAL A CA 1
ATOM 3255 C C . VAL A 1 418 ? 21.164 2.763 -27.037 1.00 81.88 418 VAL A C 1
ATOM 3257 O O . VAL A 1 418 ? 20.903 3.246 -28.139 1.00 81.88 418 VAL A O 1
ATOM 3260 N N . ARG A 1 419 ? 20.768 3.354 -25.905 1.00 75.19 419 ARG A N 1
ATOM 3261 C CA . ARG A 1 419 ? 20.101 4.654 -25.946 1.00 75.19 419 ARG A CA 1
ATOM 3262 C C . ARG A 1 419 ? 21.137 5.713 -26.278 1.00 75.19 419 ARG A C 1
ATOM 3264 O O . ARG A 1 419 ? 22.076 5.943 -25.523 1.00 75.19 419 ARG A O 1
ATOM 3271 N N . VAL A 1 420 ? 20.925 6.401 -27.388 1.00 67.38 420 VAL A N 1
ATOM 3272 C CA . VAL A 1 420 ? 21.833 7.441 -27.861 1.00 67.38 420 VAL A CA 1
ATOM 3273 C C . VAL A 1 420 ? 21.592 8.744 -27.081 1.00 67.38 420 VAL A C 1
ATOM 3275 O O . VAL A 1 420 ? 20.856 9.639 -27.509 1.00 67.38 420 VAL A O 1
ATOM 3278 N N . THR A 1 421 ? 22.153 8.844 -25.874 1.00 64.38 421 THR A N 1
ATOM 3279 C CA . THR A 1 421 ? 21.890 9.973 -24.963 1.00 64.38 421 THR A CA 1
ATOM 3280 C C . THR A 1 421 ? 22.884 11.120 -25.095 1.00 64.38 421 THR A C 1
ATOM 3282 O O . THR A 1 421 ? 22.490 12.270 -24.898 1.00 64.38 421 THR A O 1
ATOM 3285 N N . THR A 1 422 ? 24.146 10.853 -25.446 1.00 67.00 422 THR A N 1
ATOM 3286 C CA . THR A 1 422 ? 25.186 11.892 -25.515 1.00 67.00 422 THR A CA 1
ATOM 3287 C C . THR A 1 422 ? 25.453 12.369 -26.943 1.00 67.00 422 THR A C 1
ATOM 3289 O O . THR A 1 422 ? 25.162 11.673 -27.914 1.00 67.00 422 THR A O 1
ATOM 3292 N N . VAL A 1 423 ? 26.034 13.568 -27.083 1.00 69.12 423 VAL A N 1
ATOM 3293 C CA . VAL A 1 423 ? 26.527 14.082 -28.378 1.00 69.12 423 VAL A CA 1
ATOM 3294 C C . VAL A 1 423 ? 27.523 13.100 -28.997 1.00 69.12 423 VAL A C 1
ATOM 3296 O O . VAL A 1 423 ? 27.460 12.847 -30.194 1.00 69.12 423 VAL A O 1
ATOM 3299 N N . ALA A 1 424 ? 28.397 12.515 -28.174 1.00 66.25 424 ALA A N 1
ATOM 3300 C CA . ALA A 1 424 ? 29.364 11.520 -28.613 1.00 66.25 424 ALA A CA 1
ATOM 3301 C C . ALA A 1 424 ? 28.672 10.262 -29.151 1.00 66.25 424 ALA A C 1
ATOM 3303 O O . ALA A 1 424 ? 28.989 9.843 -30.253 1.00 66.25 424 ALA A O 1
ATOM 3304 N N . ASP A 1 425 ? 27.680 9.709 -28.445 1.00 64.81 425 ASP A N 1
ATOM 3305 C CA . ASP A 1 425 ? 26.956 8.516 -28.914 1.00 64.81 425 ASP A CA 1
ATOM 3306 C C . ASP A 1 425 ? 26.204 8.778 -30.223 1.00 64.81 425 ASP A C 1
ATOM 3308 O O . ASP A 1 425 ? 26.171 7.922 -31.103 1.00 64.81 425 ASP A O 1
ATOM 3312 N N . ARG A 1 426 ? 25.632 9.977 -30.378 1.00 72.06 426 ARG A N 1
ATOM 3313 C CA . ARG A 1 426 ? 24.961 10.403 -31.617 1.00 72.06 426 ARG A CA 1
ATOM 3314 C C . ARG A 1 426 ? 25.940 10.513 -32.779 1.00 72.06 426 ARG A C 1
ATOM 3316 O O . ARG A 1 426 ? 25.617 10.093 -33.881 1.00 72.06 426 ARG A O 1
ATOM 3323 N N . LEU A 1 427 ? 27.134 11.050 -32.530 1.00 73.00 427 LEU A N 1
ATOM 3324 C CA . LEU A 1 427 ? 28.199 11.111 -33.530 1.00 73.00 427 LEU A CA 1
ATOM 3325 C C . LEU A 1 427 ? 28.749 9.720 -33.860 1.00 73.00 427 LEU A C 1
ATOM 3327 O O . LEU A 1 427 ? 28.987 9.450 -35.027 1.00 73.00 427 LEU A O 1
ATOM 3331 N N . PHE A 1 428 ? 28.895 8.833 -32.872 1.00 72.06 428 PHE A N 1
ATOM 3332 C CA . PHE A 1 428 ? 29.281 7.439 -33.102 1.00 72.06 428 PHE A CA 1
ATOM 3333 C C . PHE A 1 428 ? 28.244 6.697 -33.940 1.00 72.06 428 PHE A C 1
ATOM 3335 O O . PHE A 1 428 ? 28.628 6.041 -34.891 1.00 72.06 428 PHE A O 1
ATOM 3342 N N . THR A 1 429 ? 26.951 6.859 -33.646 1.00 70.94 429 THR A N 1
ATOM 3343 C CA . THR A 1 429 ? 25.869 6.249 -34.441 1.00 70.94 429 THR A CA 1
ATOM 3344 C C . THR A 1 429 ? 25.913 6.739 -35.889 1.00 70.94 429 THR A C 1
ATOM 3346 O O . THR A 1 429 ? 25.830 5.943 -36.812 1.00 70.94 429 THR A O 1
ATOM 3349 N N . LEU A 1 430 ? 26.112 8.046 -36.098 1.00 77.00 430 LEU A N 1
ATOM 3350 C CA . LEU A 1 430 ? 26.265 8.610 -37.441 1.00 77.00 430 LEU A CA 1
ATOM 3351 C C . LEU A 1 430 ? 27.507 8.075 -38.161 1.00 77.00 430 LEU A C 1
ATOM 3353 O O . LEU A 1 430 ? 27.446 7.832 -39.355 1.00 77.00 430 LEU A O 1
ATOM 3357 N N . LEU A 1 431 ? 28.627 7.901 -37.458 1.00 76.88 431 LEU A N 1
ATOM 3358 C CA . LEU A 1 431 ? 29.844 7.334 -38.043 1.00 76.88 431 LEU A CA 1
ATOM 3359 C C . LEU A 1 431 ? 29.675 5.855 -38.412 1.00 76.88 431 LEU A C 1
ATOM 3361 O O . LEU A 1 431 ? 30.160 5.455 -39.463 1.00 76.88 431 LEU A O 1
ATOM 3365 N N . ASP A 1 432 ? 28.982 5.078 -37.578 1.00 74.69 432 ASP A N 1
ATOM 3366 C CA . ASP A 1 432 ? 28.700 3.655 -37.810 1.00 74.69 432 ASP A CA 1
ATOM 3367 C C . ASP A 1 432 ? 27.775 3.456 -39.023 1.00 74.69 432 ASP A C 1
ATOM 3369 O O . ASP A 1 432 ? 27.963 2.542 -39.813 1.00 74.69 432 ASP A O 1
ATOM 3373 N N . GLU A 1 433 ? 26.812 4.361 -39.233 1.00 77.19 433 GLU A N 1
ATOM 3374 C CA . GLU A 1 433 ? 25.923 4.338 -40.404 1.00 77.19 433 GLU A CA 1
ATOM 3375 C C . GLU A 1 433 ? 26.626 4.632 -41.735 1.00 77.19 433 GLU A C 1
ATOM 3377 O O . GLU A 1 433 ? 26.101 4.281 -42.793 1.00 77.19 433 GLU A O 1
ATOM 3382 N N . HIS A 1 434 ? 27.762 5.331 -41.708 1.00 76.94 434 HIS A N 1
ATOM 3383 C CA . HIS A 1 434 ? 28.421 5.791 -42.928 1.00 76.94 434 HIS A CA 1
ATOM 3384 C C . HIS A 1 434 ? 29.435 4.789 -43.504 1.00 76.94 434 HIS A C 1
ATOM 3386 O O . HIS A 1 434 ? 29.930 5.051 -44.596 1.00 76.94 434 HIS A O 1
ATOM 3392 N N . ASP A 1 435 ? 29.719 3.661 -42.833 1.00 71.62 435 ASP A N 1
ATOM 3393 C CA . ASP A 1 435 ? 30.615 2.544 -43.239 1.00 71.62 435 ASP A CA 1
ATOM 3394 C C . ASP A 1 435 ? 32.052 2.922 -43.707 1.00 71.62 435 ASP A C 1
ATOM 3396 O O . ASP A 1 435 ? 32.912 2.058 -43.886 1.00 71.62 435 ASP A O 1
ATOM 3400 N N . GLU A 1 436 ? 32.364 4.211 -43.856 1.00 76.69 436 GLU A N 1
ATOM 3401 C CA . GLU A 1 436 ? 33.621 4.778 -44.337 1.00 76.69 436 GLU A CA 1
ATOM 3402 C C . GLU A 1 436 ? 33.981 6.074 -43.575 1.00 76.69 436 GLU A C 1
ATOM 3404 O O . GLU A 1 436 ? 33.122 6.718 -42.964 1.00 76.69 436 GLU A O 1
ATOM 3409 N N . PRO A 1 437 ? 35.258 6.512 -43.595 1.00 78.06 437 PRO A N 1
ATOM 3410 C CA . PRO A 1 437 ? 35.679 7.752 -42.946 1.00 78.06 437 PRO A CA 1
ATOM 3411 C C . PRO A 1 437 ? 34.986 8.986 -43.547 1.00 78.06 437 PRO A C 1
ATOM 3413 O O . PRO A 1 437 ? 35.294 9.415 -44.660 1.00 78.06 437 PRO A O 1
ATOM 3416 N N . VAL A 1 438 ? 34.086 9.600 -42.779 1.00 84.19 438 VAL A N 1
ATOM 3417 C CA . VAL A 1 438 ? 33.308 10.767 -43.215 1.00 84.19 438 VAL A CA 1
ATOM 3418 C C . VAL A 1 438 ? 34.024 12.078 -42.869 1.00 84.19 438 VAL A C 1
ATOM 3420 O O . VAL A 1 438 ? 34.488 12.247 -41.735 1.00 84.19 438 VAL A O 1
ATOM 3423 N N . PRO A 1 439 ? 34.071 13.060 -43.786 1.00 87.94 439 PRO A N 1
ATOM 3424 C CA . PRO A 1 439 ? 34.479 14.423 -43.469 1.00 87.94 439 PRO A CA 1
ATOM 3425 C C . PRO A 1 439 ? 33.653 15.037 -42.324 1.00 87.94 439 PRO A C 1
ATOM 3427 O O . PRO A 1 439 ? 32.428 14.902 -42.262 1.00 87.94 439 PRO A O 1
ATOM 3430 N N . LEU A 1 440 ? 34.328 15.736 -41.404 1.00 82.50 440 LEU A N 1
ATOM 3431 C CA . LEU A 1 440 ? 33.719 16.281 -40.181 1.00 82.50 440 LEU A CA 1
ATOM 3432 C C . LEU A 1 440 ? 32.547 17.238 -40.462 1.00 82.50 440 LEU A C 1
ATOM 3434 O O . LEU A 1 440 ? 31.587 17.285 -39.701 1.00 82.50 440 LEU A O 1
ATOM 3438 N N . ASP A 1 441 ? 32.617 18.007 -41.542 1.00 86.81 441 ASP A N 1
ATOM 3439 C CA . ASP A 1 441 ? 31.570 18.921 -41.998 1.00 86.81 441 ASP A CA 1
ATOM 3440 C C . ASP A 1 441 ? 30.283 18.191 -42.407 1.00 86.81 441 ASP A C 1
ATOM 3442 O O . ASP A 1 441 ? 29.194 18.632 -42.032 1.00 86.81 441 ASP A O 1
ATOM 3446 N N . THR A 1 442 ? 30.407 17.047 -43.082 1.00 83.81 442 THR A N 1
ATOM 3447 C CA . THR A 1 442 ? 29.279 16.174 -43.448 1.00 83.81 442 THR A CA 1
ATOM 3448 C C . THR A 1 442 ? 28.657 15.549 -42.198 1.00 83.81 442 THR A C 1
ATOM 3450 O O . THR A 1 442 ? 27.451 15.666 -41.977 1.00 83.81 442 THR A O 1
ATOM 3453 N N . LEU A 1 443 ? 29.488 15.023 -41.292 1.00 82.81 443 LEU A N 1
ATOM 3454 C CA . LEU A 1 443 ? 29.032 14.469 -40.014 1.00 82.81 443 LEU A CA 1
ATOM 3455 C C . LEU A 1 443 ? 28.309 15.520 -39.147 1.00 82.81 443 LEU A C 1
ATOM 3457 O O . LEU A 1 443 ? 27.270 15.252 -38.542 1.00 82.81 443 LEU A O 1
ATOM 3461 N N . MET A 1 444 ? 28.835 16.750 -39.098 1.00 81.56 444 MET A N 1
ATOM 3462 C CA . MET A 1 444 ? 28.209 17.862 -38.380 1.00 81.56 444 MET A CA 1
ATOM 3463 C C . MET A 1 444 ? 26.898 18.325 -39.024 1.00 81.56 444 MET A C 1
ATOM 3465 O O . MET A 1 444 ? 26.007 18.793 -38.303 1.00 81.56 444 MET A O 1
ATOM 3469 N N . PHE A 1 445 ? 26.775 18.236 -40.351 1.00 84.38 445 PHE A N 1
ATOM 3470 C CA . PHE A 1 445 ? 25.547 18.560 -41.071 1.00 84.38 445 PHE A CA 1
ATOM 3471 C C . PHE A 1 445 ? 24.443 17.549 -40.749 1.00 84.38 445 PHE A C 1
ATOM 3473 O O . PHE A 1 445 ? 23.367 17.961 -40.312 1.00 84.38 445 PHE A O 1
ATOM 3480 N N . ASP A 1 446 ? 24.740 16.251 -40.824 1.00 82.25 446 ASP A N 1
ATOM 3481 C CA . ASP A 1 446 ? 23.797 15.177 -40.489 1.00 82.25 446 ASP A CA 1
ATOM 3482 C C . ASP A 1 446 ? 23.382 15.220 -39.017 1.00 82.25 446 ASP A C 1
ATOM 3484 O O . ASP A 1 446 ? 22.193 15.152 -38.686 1.00 82.25 446 ASP A O 1
ATOM 3488 N N . TYR A 1 447 ? 24.346 15.454 -38.121 1.00 81.06 447 TYR A N 1
ATOM 3489 C CA . TYR A 1 447 ? 24.081 15.641 -36.698 1.00 81.06 447 TYR A CA 1
ATOM 3490 C C . TYR A 1 447 ? 23.099 16.793 -36.447 1.00 81.06 447 TYR A C 1
ATOM 3492 O O . TYR A 1 447 ? 22.140 16.658 -35.680 1.00 81.06 447 TYR A O 1
ATOM 3500 N N . ARG A 1 448 ? 23.309 17.942 -37.102 1.00 79.94 448 ARG A N 1
ATOM 3501 C CA . ARG A 1 448 ? 22.403 19.095 -36.992 1.00 79.94 448 ARG A CA 1
ATOM 3502 C C . ARG A 1 448 ? 21.046 18.813 -37.633 1.00 79.94 448 ARG A C 1
ATOM 3504 O O . ARG A 1 448 ? 20.044 19.245 -37.073 1.00 79.94 448 ARG A O 1
ATOM 3511 N N . GLY A 1 449 ? 21.004 18.093 -38.751 1.00 78.25 449 GLY A N 1
ATOM 3512 C CA . GLY A 1 449 ? 19.766 17.724 -39.435 1.00 78.25 449 GLY A CA 1
ATOM 3513 C C . GLY A 1 449 ? 18.867 16.819 -38.592 1.00 78.25 449 GLY A C 1
ATOM 3514 O O . GLY A 1 449 ? 17.656 17.024 -38.554 1.00 78.25 449 GLY A O 1
ATOM 3515 N N . ARG A 1 450 ? 19.449 15.859 -37.863 1.00 75.88 450 ARG A N 1
ATOM 3516 C CA . ARG A 1 450 ? 18.686 14.868 -37.084 1.00 75.88 450 ARG A CA 1
ATOM 3517 C C . ARG A 1 450 ? 18.374 15.284 -35.649 1.00 75.88 450 ARG A C 1
ATOM 3519 O O . ARG A 1 450 ? 17.368 14.847 -35.094 1.00 75.88 450 ARG A O 1
ATOM 3526 N N . HIS A 1 451 ? 19.221 16.103 -35.026 1.00 70.19 451 HIS A N 1
ATOM 3527 C CA . HIS A 1 451 ? 19.163 16.322 -33.575 1.00 70.19 451 HIS A CA 1
ATOM 3528 C C . HIS A 1 451 ? 18.959 17.771 -33.133 1.00 70.19 451 HIS A C 1
ATOM 3530 O O . HIS A 1 451 ? 18.905 18.029 -31.929 1.00 70.19 451 HIS A O 1
ATOM 3536 N N . ARG A 1 452 ? 18.842 18.721 -34.066 1.00 61.75 452 ARG A N 1
ATOM 3537 C CA . ARG A 1 452 ? 18.556 20.125 -33.753 1.00 61.75 452 ARG A CA 1
ATOM 3538 C C . ARG A 1 452 ? 17.044 20.370 -33.871 1.00 61.75 452 ARG A C 1
ATOM 3540 O O . ARG A 1 452 ? 16.544 20.693 -34.943 1.00 61.75 452 ARG A O 1
ATOM 3547 N N . ARG A 1 453 ? 16.328 20.178 -32.761 1.00 45.56 453 ARG A N 1
ATOM 3548 C CA . ARG A 1 453 ? 15.007 20.768 -32.501 1.00 45.56 453 ARG A CA 1
ATOM 3549 C C . ARG A 1 453 ? 15.110 21.660 -31.281 1.00 45.56 453 ARG A C 1
ATOM 3551 O O . ARG A 1 453 ? 15.727 21.196 -30.296 1.00 45.56 453 ARG A O 1
#

Radius of gyration: 35.49 Å; chains: 1; bounding box: 87×59×99 Å